Protein 4U9P (pdb70)

Sequence (684 aa):
HMILLVSPIDVEEAKEAIAGGADIIDVKNPKEGSLGANFPWMIKAIREVTPKDLLVSATVGDVPYKPGTISLAAVGAAISGADYIKVGLYGVKNYYQAVELMKNVVRAVKDIDENKIVVAAGYADAYRVGAVEPLIVPKIARDAGCDVAMLDTAIKDGKTLFDFQSKEEILAEFVDEAHSYGLKCALAGSIKKEHIPILKEIGTDIVGVRGAACGRIDRELVKELKELCHMILLVSPIDVEEAKEAIAGGADIIDVKNPKEGSLGANFPWMIKAIREVTPKDLLVSATVGDVPYKKPGTISLAAVGAAISGADYIKVGLYGVKNYYQAVELMKNVVRAVKDIDENKIVVAAGYADAYRVGAVEPLIVPKIARDAGCDVAMLDTAIKDGKTLFDFQSKEEILAEFVDEAHSYGLKCALAGSIKKEHIPILKEIGTDIVGVRGAACGRIDRELVKELKELCHMILLVSPIDVEEAKEAIAGGADIIDVKNPKEGSLGANFPWMIKAIREVTPKDLLVSATVGDVPYKKPGTISLAAVGAAISGADYIKVGLYGVKNYYQAVELMKNVVRAVKDIDENKIVVAAGYADAYRVGAVEPLIVPKIARDAGCDVAMLDTAIKDGKTLFDFQSKEILAEFVDEAHSYGLKCALAGSIKKEHIPILKEIGTDIVGVRGAACGRIDRELVKELKELC

Organism: Methanocaldococcus jannaschii (strain ATCC 43067 / DSM 2661 / JAL-1 / JCM 10045 / NBRC 100440) (NCBI:txid243232)

Radius of gyration: 28.68 Å; Cα contacts (8 Å, |Δi|>4): 1834; chains: 3; bounding box: 70×85×41 Å

InterPro domains:
  IPR007565 (5-formylfuran-3-yl)methyl phosphate synthase [PF04476] (3-230)
  IPR007565 (5-formylfuran-3-yl)methyl phosphate synthase [PIRSF015957] (1-234)
  IPR011060 Ribulose-phosphate binding barrel [SSF51366] (76-234)
  IPR035081 (5-formylfuran-3-yl)methyl phosphate synthase, archaea [MF_00681] (1-234)
  IPR035081 (5-formylfuran-3-yl)methyl phosphate synthase, archaea [NF002575] (1-233)

Nearest PDB structures (foldseek):
  4u9p-assembly1_A  TM=1.004E+00  e=1.304E-48  Methanocaldococcus jannaschii DSM 2661
  4rc1-assembly1_D  TM=9.990E-01  e=1.126E-44  Methanocaldococcus jannaschii DSM 2661
  3iwp-assembly5_D  TM=7.148E-01  e=6.890E-09  Homo sapiens
  3f4n-assembly5_B  TM=7.229E-01  e=2.778E-07  Yersinia pestis
  4xbs-assembly1_B  TM=7.303E-01  e=2.677E-06  Levilactobacillus brevis ATCC 14869 = DSM 20054

Foldseek 3Di:
DAAEEEEAPALVLLLLLQLLPHQEYEYADPVQFPRHFDALQRLLSSQVSHPPNGFYETELGLDALDLVVSLVSLLSNVVSRHLEYEYNQQNQQELVSLLSSLLSNQCSNVVVPVSRAYEYEYELVNVVRNGYDLLCQLVSCLNSVGAEREYEHGDQPQQFSCNRDPLVSVLVSQVSNVVSNHAYEYYYNDALVCLVSCVVSPHHYYYDYVNCDVGRHSNSSNVSVVSD/DAAEEEEAPALVLLLLLQLLPHQEHEYADPVQFPQHFDALQRLLSSLVSHDPNGAYETELGLDALDLVVSLVSLLSNLVSRHLEYEYNQQNQQELVSLLSSLLSNLVSNVVSPVRRAYEYEYELVNVVRNGYDLLCQLVSCLNSVGAEREYEHGDQPQQFSCNRDPLVSVLVSQVSNVVSVHAYEYYYNDALVCLVSCVVSPHHYYYDHVNCDVGGHSNSSNVSVVSD/DAAEEEEAPALVLLLLLQLLPHQEYEYADPVQFPRHFDALQRLLSSLVSHPPNGFYATELGLDALDLVVSLVSLLSNLVSRHLEYEYNQQNQQELVSLLVSLLSNQVSNCVVPVRRFYEYEYELVNVVRNGYDLLCQLVSCLNSVGAEREYEHGDQPQQFSCNRDPLVSVLVSQVSNVVSVHAYEYYYNDALVCLLSCVVSPHHYYYDFPNCDVGGHSNSSNSSVVSD

B-factor: mean 31.99, std 11.7, range [16.06, 112.02]

Secondary structure (DSSP, 8-state):
--EEEE--SSHHHHHHHHHHT-SEEEE--GGG-TT----HHHHHHHHHHS-TTSEEEEEEEEE-S-HHHHHHHHHHHHHTT-SEEEEEE-S--SHHHHHHHHHHHHHHHHHH-TTSEEEEEEETTGGGTTPPPGGGHHHHHHHHT-SEEEEE-SS-SS--HHHHS-HHHHHHHHHHHHHTT-EEEE-SS--GGGHHHHHHTT-SEEEESGGG-----HHHHHHHHHH-/--EEEE--SSHHHHHHHHHHT-SEEEE--GGG-TT----HHHHHHHHHHS-TTSEEEEEEEEE-S-HHHHHHHHHHHHHHT-SEEEEEE-S--SHHHHHHHHHHHHHHHHTT-TT-EEEEEEETTGGGTTPPPGGGHHHHHHHHT-SEEEEE-SS-SS--HHHHS-HHHHHHHHHHHHHTT-EEEE-SS--GGGHHHHHHTT-SEEEESGGG-----HHHHHHHHHH-/-PEEEE--SSHHHHHHHHHHT-SEEEE--GGG-TT----HHHHHHHHHHS-TTSEEEEEEEEE-S-HHHHHHHHHHHHHTT-SEEEEEE-S--SHHHHHHHHHHHHHHHHHH-TT-EEEEEEETTGGGTTPPPGGGHHHHHHHHT-SEEEEE-SS-SS--HHHHS-HHHHHHHHHHHHHTT-EEEE-SS--GGGHHHHHHTT-SEEEESGGG-----HHHHHHHHHH-

Structure (mmCIF, N/CA/C/O backbone):
data_4U9P
#
_entry.id   4U9P
#
_cell.length_a   64.760
_cell.length_b   152.600
_cell.length_c   153.110
_cell.angle_alpha   90.000
_cell.angle_beta   90.000
_cell.angle_gamma   90.000
#
_symmetry.space_group_name_H-M   'C 2 2 21'
#
loop_
_entity.id
_entity.type
_entity.pdbx_description
1 polymer 'UPF0264 protein MJ1099'
2 non-polymer GLYCEROL
3 water water
#
loop_
_atom_site.group_PDB
_atom_site.id
_atom_site.type_symbol
_atom_site.label_atom_id
_atom_site.label_alt_id
_atom_site.label_comp_id
_atom_site.label_asym_id
_atom_site.label_entity_id
_atom_site.label_seq_id
_atom_site.pdbx_PDB_ins_code
_atom_site.Cartn_x
_atom_site.Cartn_y
_atom_site.Cartn_z
_atom_site.occupancy
_atom_site.B_iso_or_equiv
_atom_site.auth_seq_id
_atom_site.auth_comp_id
_atom_site.auth_asym_id
_atom_site.auth_atom_id
_atom_site.pdbx_PDB_model_num
ATOM 1 N N . HIS A 1 7 ? 9.081 57.940 -17.410 1.00 54.08 0 HIS A N 1
ATOM 2 C CA . HIS A 1 7 ? 9.129 57.000 -16.295 1.00 53.56 0 HIS A CA 1
ATOM 3 C C . HIS A 1 7 ? 8.497 55.656 -16.675 1.00 51.21 0 HIS A C 1
ATOM 4 O O . HIS A 1 7 ? 7.393 55.616 -17.236 1.00 52.62 0 HIS A O 1
ATOM 11 N N . MET A 1 8 ? 9.217 54.558 -16.372 1.00 39.95 1 MET A N 1
ATOM 12 C CA . MET A 1 8 ? 8.760 53.196 -16.632 1.00 35.50 1 MET A CA 1
ATOM 13 C C . MET A 1 8 ? 8.315 52.559 -15.327 1.00 35.40 1 MET A C 1
ATOM 14 O O . MET A 1 8 ? 9.018 52.654 -14.322 1.00 36.52 1 MET A O 1
ATOM 19 N N . ILE A 1 9 ? 7.157 51.884 -15.354 1.00 29.10 2 ILE A N 1
ATOM 20 C CA . ILE A 1 9 ? 6.587 51.151 -14.223 1.00 28.95 2 ILE A CA 1
ATOM 21 C C . ILE A 1 9 ? 7.238 49.738 -14.249 1.00 28.11 2 ILE A C 1
ATOM 22 O O . ILE A 1 9 ? 7.378 49.152 -15.335 1.00 25.18 2 ILE A O 1
ATOM 27 N N . LEU A 1 10 ? 7.625 49.205 -13.075 1.00 24.31 3 LEU A N 1
ATOM 28 C CA . LEU A 1 10 ? 8.240 47.875 -12.972 1.00 24.39 3 LEU A CA 1
ATOM 29 C C . LEU A 1 10 ? 7.207 46.834 -12.529 1.00 28.40 3 LEU A C 1
ATOM 30 O O . LEU A 1 10 ? 6.660 46.929 -11.424 1.00 25.85 3 LEU A O 1
ATOM 35 N N . LEU A 1 11 ? 6.955 45.843 -13.399 1.00 25.30 4 LEU A N 1
ATOM 36 C CA . LEU A 1 11 ? 6.057 44.720 -13.146 1.00 23.71 4 LEU A CA 1
ATOM 37 C C . LEU A 1 11 ? 6.936 43.488 -12.871 1.00 26.63 4 LEU A C 1
ATOM 38 O O . LEU A 1 11 ? 7.847 43.197 -13.653 1.00 25.48 4 LEU A O 1
ATOM 43 N N . VAL A 1 12 ? 6.667 42.786 -11.752 1.00 21.77 5 VAL A N 1
ATOM 44 C CA . VAL A 1 12 ? 7.406 41.578 -11.376 1.00 20.66 5 VAL A CA 1
ATOM 45 C C . VAL A 1 12 ? 6.433 40.441 -11.209 1.00 27.37 5 VAL A C 1
ATOM 46 O O . VAL A 1 12 ? 5.381 40.634 -10.593 1.00 30.98 5 VAL A O 1
ATOM 50 N N . SER A 1 13 ? 6.796 39.240 -11.700 1.00 25.92 6 SER A N 1
ATOM 51 C CA . SER A 1 13 ? 5.899 38.074 -11.640 1.00 25.81 6 SER A CA 1
ATOM 52 C C . SER A 1 13 ? 6.410 37.029 -10.628 1.00 32.48 6 SER A C 1
ATOM 53 O O . SER A 1 13 ? 7.152 36.127 -11.007 1.00 32.34 6 SER A O 1
ATOM 56 N N . PRO A 1 14 ? 6.021 37.127 -9.337 1.00 33.09 7 PRO A N 1
ATOM 57 C CA . PRO A 1 14 ? 6.533 36.161 -8.342 1.00 34.62 7 PRO A CA 1
ATOM 58 C C . PRO A 1 14 ? 5.899 34.771 -8.459 1.00 40.99 7 PRO A C 1
ATOM 59 O O . PRO A 1 14 ? 4.734 34.670 -8.834 1.00 38.27 7 PRO A O 1
ATOM 63 N N . ILE A 1 15 ? 6.663 33.709 -8.120 1.00 40.83 8 ILE A N 1
ATOM 64 C CA . ILE A 1 15 ? 6.151 32.332 -8.195 1.00 41.25 8 ILE A CA 1
ATOM 65 C C . ILE A 1 15 ? 5.285 31.946 -6.988 1.00 47.00 8 ILE A C 1
ATOM 66 O O . ILE A 1 15 ? 4.488 31.015 -7.083 1.00 47.38 8 ILE A O 1
ATOM 71 N N . ASP A 1 16 ? 5.450 32.659 -5.858 1.00 43.28 9 ASP A N 1
ATOM 72 C CA . ASP A 1 16 ? 4.712 32.399 -4.617 1.00 43.63 9 ASP A CA 1
ATOM 73 C C . ASP A 1 16 ? 4.514 33.676 -3.778 1.00 46.49 9 ASP A C 1
ATOM 74 O O . ASP A 1 16 ? 5.017 34.737 -4.156 1.00 45.76 9 ASP A O 1
ATOM 79 N N . VAL A 1 17 ? 3.786 33.569 -2.635 1.00 43.21 10 VAL A N 1
ATOM 80 C CA . VAL A 1 17 ? 3.521 34.681 -1.709 1.00 41.68 10 VAL A CA 1
ATOM 81 C C . VAL A 1 17 ? 4.833 35.258 -1.174 1.00 44.17 10 VAL A C 1
ATOM 82 O O . VAL A 1 17 ? 4.950 36.485 -1.077 1.00 43.29 10 VAL A O 1
ATOM 86 N N . GLU A 1 18 ? 5.822 34.385 -0.876 1.00 40.55 11 GLU A N 1
ATOM 87 C CA . GLU A 1 18 ? 7.122 34.820 -0.342 1.00 41.14 11 GLU A CA 1
ATOM 88 C C . GLU A 1 18 ? 7.862 35.671 -1.362 1.00 42.13 11 GLU A C 1
ATOM 89 O O . GLU A 1 18 ? 8.374 36.728 -1.006 1.00 42.05 11 GLU A O 1
ATOM 95 N N . GLU A 1 19 ? 7.872 35.242 -2.647 1.00 37.28 12 GLU A N 1
ATOM 96 C CA . GLU A 1 19 ? 8.504 36.007 -3.714 1.00 35.27 12 GLU A CA 1
ATOM 97 C C . GLU A 1 19 ? 7.760 37.338 -3.922 1.00 35.15 12 GLU A C 1
ATOM 98 O O . GLU A 1 19 ? 8.396 38.337 -4.234 1.00 34.95 12 GLU A O 1
ATOM 104 N N . ALA A 1 20 ? 6.424 37.361 -3.727 1.00 30.92 13 ALA A N 1
ATOM 105 C CA . ALA A 1 20 ? 5.643 38.595 -3.861 1.00 31.19 13 ALA A CA 1
ATOM 106 C C . ALA A 1 20 ? 6.107 39.632 -2.845 1.00 33.30 13 ALA A C 1
ATOM 107 O O . ALA A 1 20 ? 6.331 40.788 -3.212 1.00 32.07 13 ALA A O 1
ATOM 109 N N . LYS A 1 21 ? 6.286 39.205 -1.582 1.00 32.39 14 LYS A N 1
ATOM 110 C CA . LYS A 1 21 ? 6.786 40.052 -0.496 1.00 32.23 14 LYS A CA 1
ATOM 111 C C . LYS A 1 21 ? 8.144 40.632 -0.864 1.00 37.10 14 LYS A C 1
ATOM 112 O O . LYS A 1 21 ? 8.381 41.818 -0.631 1.00 36.54 14 LYS A O 1
ATOM 118 N N . GLU A 1 22 ? 9.014 39.792 -1.479 1.00 34.88 15 GLU A N 1
ATOM 119 C CA . GLU A 1 22 ? 10.356 40.197 -1.930 1.00 35.50 15 GLU A CA 1
ATOM 120 C C . GLU A 1 22 ? 10.260 41.285 -2.998 1.00 35.90 15 GLU A C 1
ATOM 121 O O . GLU A 1 22 ? 10.950 42.288 -2.897 1.00 36.92 15 GLU A O 1
ATOM 127 N N . ALA A 1 23 ? 9.371 41.105 -3.984 1.00 30.93 16 ALA A N 1
ATOM 128 C CA . ALA A 1 23 ? 9.133 42.024 -5.095 1.00 29.98 16 ALA A CA 1
ATOM 129 C C . ALA A 1 23 ? 8.595 43.352 -4.558 1.00 34.72 16 ALA A C 1
ATOM 130 O O . ALA A 1 23 ? 9.102 44.413 -4.936 1.00 36.13 16 ALA A O 1
ATOM 132 N N . ILE A 1 24 ? 7.640 43.285 -3.604 1.00 29.70 17 ILE A N 1
ATOM 133 C CA . ILE A 1 24 ? 7.052 44.462 -2.938 1.00 29.13 17 ILE A CA 1
ATOM 134 C C . ILE A 1 24 ? 8.159 45.222 -2.209 1.00 31.47 17 ILE A C 1
ATOM 135 O O . ILE A 1 24 ? 8.323 46.414 -2.428 1.00 32.79 17 ILE A O 1
ATOM 140 N N . ALA A 1 25 ? 8.930 44.525 -1.366 1.00 30.80 18 ALA A N 1
ATOM 141 C CA . ALA A 1 25 ? 10.022 45.130 -0.577 1.00 31.17 18 ALA A CA 1
ATOM 142 C C . ALA A 1 25 ? 11.086 45.822 -1.424 1.00 34.84 18 ALA A C 1
ATOM 143 O O . ALA A 1 25 ? 11.604 46.868 -1.013 1.00 36.08 18 ALA A O 1
ATOM 145 N N . GLY A 1 26 ? 11.351 45.265 -2.611 1.00 32.06 19 GLY A N 1
ATOM 146 C CA . GLY A 1 26 ? 12.323 45.774 -3.573 1.00 32.81 19 GLY A CA 1
ATOM 147 C C . GLY A 1 26 ? 11.853 46.960 -4.395 1.00 36.01 19 GLY A C 1
ATOM 148 O O . GLY A 1 26 ? 12.655 47.585 -5.087 1.00 36.59 19 GLY A O 1
ATOM 149 N N . GLY A 1 27 ? 10.568 47.277 -4.326 1.00 31.26 20 GLY A N 1
ATOM 150 C CA . GLY A 1 27 ? 10.018 48.430 -5.029 1.00 31.12 20 GLY A CA 1
ATOM 151 C C . GLY A 1 27 ? 9.240 48.164 -6.305 1.00 33.01 20 GLY A C 1
ATOM 152 O O . GLY A 1 27 ? 8.978 49.113 -7.050 1.00 33.42 20 GLY A O 1
ATOM 153 N N . ALA A 1 28 ? 8.802 46.894 -6.556 1.00 27.99 21 ALA A N 1
ATOM 154 C CA . ALA A 1 28 ? 7.963 46.593 -7.720 1.00 25.79 21 ALA A CA 1
ATOM 155 C C . ALA A 1 28 ? 6.637 47.390 -7.626 1.00 30.60 21 ALA A C 1
ATOM 156 O O . ALA A 1 28 ? 6.092 47.562 -6.534 1.00 30.13 21 ALA A O 1
ATOM 158 N N . ASP A 1 29 ? 6.151 47.884 -8.790 1.00 27.41 22 ASP A N 1
ATOM 159 C CA . ASP A 1 29 ? 4.929 48.695 -8.889 1.00 27.72 22 ASP A CA 1
ATOM 160 C C . ASP A 1 29 ? 3.686 47.830 -9.121 1.00 30.44 22 ASP A C 1
ATOM 161 O O . ASP A 1 29 ? 2.604 48.154 -8.619 1.00 30.46 22 ASP A O 1
ATOM 166 N N . ILE A 1 30 ? 3.845 46.752 -9.931 1.00 25.24 23 ILE A N 1
ATOM 167 C CA . ILE A 1 30 ? 2.780 45.800 -10.194 1.00 21.90 23 ILE A CA 1
ATOM 168 C C . ILE A 1 30 ? 3.274 44.412 -9.819 1.00 26.27 23 ILE A C 1
ATOM 169 O O . ILE A 1 30 ? 4.358 44.022 -10.229 1.00 24.44 23 ILE A O 1
ATOM 174 N N . ILE A 1 31 ? 2.440 43.656 -9.092 1.00 24.28 24 ILE A N 1
ATOM 175 C CA . ILE A 1 31 ? 2.733 42.284 -8.681 1.00 24.30 24 ILE A CA 1
ATOM 176 C C . ILE A 1 31 ? 1.889 41.414 -9.577 1.00 27.56 24 ILE A C 1
ATOM 177 O O . ILE A 1 31 ? 0.659 41.414 -9.457 1.00 26.83 24 ILE A O 1
ATOM 182 N N . ASP A 1 32 ? 2.541 40.720 -10.517 1.00 24.34 25 ASP A N 1
ATOM 183 C CA . ASP A 1 32 ? 1.852 39.929 -11.537 1.00 22.45 25 ASP A CA 1
ATOM 184 C C . ASP A 1 32 ? 1.724 38.470 -11.161 1.00 29.01 25 ASP A C 1
ATOM 185 O O . ASP A 1 32 ? 2.709 37.829 -10.825 1.00 29.48 25 ASP A O 1
ATOM 190 N N . VAL A 1 33 ? 0.508 37.935 -11.242 1.00 26.94 26 VAL A N 1
ATOM 191 C CA . VAL A 1 33 ? 0.243 36.553 -10.853 1.00 26.59 26 VAL A CA 1
ATOM 192 C C . VAL A 1 33 ? 0.032 35.696 -12.104 1.00 28.08 26 VAL A C 1
ATOM 193 O O . VAL A 1 33 ? -1.000 35.806 -12.767 1.00 26.03 26 VAL A O 1
ATOM 197 N N . LYS A 1 34 ? 1.018 34.838 -12.416 1.00 24.12 27 LYS A N 1
ATOM 198 C CA . LYS A 1 34 ? 0.922 33.924 -13.546 1.00 24.31 27 LYS A CA 1
ATOM 199 C C . LYS A 1 34 ? 1.365 32.533 -13.113 1.00 25.03 27 LYS A C 1
ATOM 200 O O . LYS A 1 34 ? 1.811 32.349 -11.977 1.00 26.08 27 LYS A O 1
ATOM 206 N N . ASN A 1 35 ? 1.225 31.552 -14.006 1.00 23.62 28 ASN A N 1
ATOM 207 C CA . ASN A 1 35 ? 1.534 30.160 -13.721 1.00 24.03 28 ASN A CA 1
ATOM 208 C C . ASN A 1 35 ? 2.342 29.560 -14.907 1.00 25.46 28 ASN A C 1
ATOM 209 O O . ASN A 1 35 ? 1.751 29.024 -15.842 1.00 24.05 28 ASN A O 1
ATOM 214 N N . PRO A 1 36 ? 3.687 29.690 -14.880 1.00 24.11 29 PRO A N 1
ATOM 215 C CA . PRO A 1 36 ? 4.519 29.210 -16.024 1.00 25.02 29 PRO A CA 1
ATOM 216 C C . PRO A 1 36 ? 4.288 27.765 -16.467 1.00 28.20 29 PRO A C 1
ATOM 217 O O . PRO A 1 36 ? 4.500 27.456 -17.640 1.00 27.95 29 PRO A O 1
ATOM 221 N N . LYS A 1 37 ? 3.821 26.889 -15.546 1.00 26.87 30 LYS A N 1
ATOM 222 C CA . LYS A 1 37 ? 3.515 25.468 -15.834 1.00 27.86 30 LYS A CA 1
ATOM 223 C C . LYS A 1 37 ? 2.437 25.328 -16.926 1.00 30.25 30 LYS A C 1
ATOM 224 O O . LYS A 1 37 ? 2.427 24.323 -17.649 1.00 31.01 30 LYS A O 1
ATOM 230 N N . GLU A 1 38 ? 1.544 26.339 -17.053 1.00 24.22 31 GLU A N 1
ATOM 231 C CA . GLU A 1 38 ? 0.459 26.346 -18.031 1.00 22.95 31 GLU A CA 1
ATOM 232 C C . GLU A 1 38 ? 0.743 27.169 -19.280 1.00 25.60 31 GLU A C 1
ATOM 233 O O . GLU A 1 38 ? -0.130 27.297 -20.138 1.00 25.98 31 GLU A O 1
ATOM 239 N N . GLY A 1 39 ? 1.966 27.688 -19.385 1.00 23.58 32 GLY A N 1
ATOM 240 C CA . GLY A 1 39 ? 2.395 28.455 -20.558 1.00 22.61 32 GLY A CA 1
ATOM 241 C C . GLY A 1 39 ? 2.988 29.789 -20.166 1.00 26.97 32 GLY A C 1
ATOM 242 O O . GLY A 1 39 ? 3.063 30.121 -18.968 1.00 26.11 32 GLY A O 1
ATOM 243 N N . SER A 1 40 ? 3.437 30.550 -21.179 1.00 23.19 33 SER A N 1
ATOM 244 C CA . SER A 1 40 ? 4.071 31.872 -21.006 1.00 23.83 33 SER A CA 1
ATOM 245 C C . SER A 1 40 ? 3.239 32.770 -20.091 1.00 25.35 33 SER A C 1
ATOM 246 O O . SER A 1 40 ? 3.755 33.287 -19.089 1.00 25.03 33 SER A O 1
ATOM 249 N N . LEU A 1 41 ? 1.935 32.877 -20.409 1.00 22.20 34 LEU A N 1
ATOM 250 C CA . LEU A 1 41 ? 0.980 33.663 -19.626 1.00 21.93 34 LEU A CA 1
ATOM 251 C C . LEU A 1 41 ? -0.066 32.742 -19.010 1.00 23.26 34 LEU A C 1
ATOM 252 O O . LEU A 1 41 ? -1.228 33.127 -18.874 1.00 22.92 34 LEU A O 1
ATOM 257 N N . GLY A 1 42 ? 0.376 31.551 -18.595 1.00 21.99 35 GLY A N 1
ATOM 258 C CA . GLY A 1 42 ? -0.462 30.558 -17.934 1.00 23.53 35 GLY A CA 1
ATOM 259 C C . GLY A 1 42 ? -1.194 31.143 -16.740 1.00 25.20 35 GLY A C 1
ATOM 260 O O . GLY A 1 42 ? -0.642 31.990 -16.032 1.00 25.00 35 GLY A O 1
ATOM 261 N N . ALA A 1 43 ? -2.467 30.754 -16.540 1.00 19.84 36 ALA A N 1
ATOM 262 C CA . ALA A 1 43 ? -3.228 31.286 -15.410 1.00 17.83 36 ALA A CA 1
ATOM 263 C C . ALA A 1 43 ? -2.961 30.558 -14.099 1.00 24.42 36 ALA A C 1
ATOM 264 O O . ALA A 1 43 ? -2.912 29.322 -14.054 1.00 22.81 36 ALA A O 1
ATOM 266 N N . ASN A 1 44 ? -2.812 31.333 -13.023 1.00 21.80 37 ASN A N 1
ATOM 267 C CA . ASN A 1 44 ? -2.720 30.771 -11.677 1.00 21.90 37 ASN A CA 1
ATOM 268 C C . ASN A 1 44 ? -4.151 30.595 -11.180 1.00 24.32 37 ASN A C 1
ATOM 269 O O . ASN A 1 44 ? -5.106 30.831 -11.939 1.00 23.62 37 ASN A O 1
ATOM 274 N N . PHE A 1 45 ? -4.303 30.143 -9.934 1.00 22.42 38 PHE A N 1
ATOM 275 C CA . PHE A 1 45 ? -5.600 29.851 -9.348 1.00 23.31 38 PHE A CA 1
ATOM 276 C C . PHE A 1 45 ? -6.244 31.022 -8.613 1.00 25.02 38 PHE A C 1
ATOM 277 O O . PHE A 1 45 ? -5.527 31.893 -8.125 1.00 24.21 38 PHE A O 1
ATOM 285 N N . PRO A 1 46 ? -7.585 31.043 -8.484 1.00 24.15 39 PRO A N 1
ATOM 286 C CA . PRO A 1 46 ? -8.244 32.164 -7.764 1.00 23.78 39 PRO A CA 1
ATOM 287 C C . PRO A 1 46 ? -7.717 32.392 -6.355 1.00 27.46 39 PRO A C 1
ATOM 288 O O . PRO A 1 46 ? -7.551 33.543 -5.964 1.00 25.42 39 PRO A O 1
ATOM 292 N N . TRP A 1 47 ? -7.427 31.312 -5.614 1.00 25.08 40 TRP A N 1
ATOM 293 C CA . TRP A 1 47 ? -6.903 31.404 -4.248 1.00 27.14 40 TRP A CA 1
ATOM 294 C C . TRP A 1 47 ? -5.519 32.040 -4.188 1.00 30.72 40 TRP A C 1
ATOM 295 O O . TRP A 1 47 ? -5.221 32.733 -3.208 1.00 31.41 40 TRP A O 1
ATOM 306 N N . MET A 1 48 ? -4.702 31.871 -5.262 1.00 28.60 41 MET A N 1
ATOM 307 C CA . MET A 1 48 ? -3.372 32.475 -5.307 1.00 28.62 41 MET A CA 1
ATOM 308 C C . MET A 1 48 ? -3.491 33.959 -5.599 1.00 30.49 41 MET A C 1
ATOM 309 O O . MET A 1 48 ? -2.793 34.741 -4.986 1.00 28.45 41 MET A O 1
ATOM 314 N N . ILE A 1 49 ? -4.348 34.354 -6.565 1.00 25.71 42 ILE A N 1
ATOM 315 C CA . ILE A 1 49 ? -4.548 35.781 -6.856 1.00 25.32 42 ILE A CA 1
ATOM 316 C C . ILE A 1 49 ? -5.046 36.505 -5.601 1.00 30.10 42 ILE A C 1
ATOM 317 O O . ILE A 1 49 ? -4.530 37.583 -5.262 1.00 30.62 42 ILE A O 1
ATOM 322 N N . LYS A 1 50 ? -6.015 35.900 -4.884 1.00 27.86 43 LYS A N 1
ATOM 323 C CA . LYS A 1 50 ? -6.568 36.454 -3.650 1.00 27.23 43 LYS A CA 1
ATOM 324 C C . LYS A 1 50 ? -5.486 36.611 -2.571 1.00 31.48 43 LYS A C 1
ATOM 325 O O . LYS A 1 50 ? -5.406 37.668 -1.946 1.00 30.57 43 LYS A O 1
ATOM 331 N N . ALA A 1 51 ? -4.651 35.565 -2.368 1.00 28.87 44 ALA A N 1
ATOM 332 C CA . ALA A 1 51 ? -3.565 35.599 -1.369 1.00 29.24 44 ALA A CA 1
ATOM 333 C C . ALA A 1 51 ? -2.569 36.713 -1.712 1.00 31.97 44 ALA A C 1
ATOM 334 O O . ALA A 1 51 ? -2.091 37.396 -0.812 1.00 30.36 44 ALA A O 1
ATOM 336 N N . ILE A 1 52 ? -2.222 36.859 -3.017 1.00 30.24 45 ILE A N 1
ATOM 337 C CA . ILE A 1 52 ? -1.290 37.899 -3.479 1.00 30.75 45 ILE A CA 1
ATOM 338 C C . ILE A 1 52 ? -1.889 39.283 -3.290 1.00 33.37 45 ILE A C 1
ATOM 339 O O . ILE A 1 52 ? -1.179 40.188 -2.851 1.00 33.41 45 ILE A O 1
ATOM 344 N N . ARG A 1 53 ? -3.175 39.461 -3.589 1.00 27.41 46 ARG A N 1
ATOM 345 C CA . ARG A 1 53 ? -3.762 40.782 -3.365 1.00 26.77 46 ARG A CA 1
ATOM 346 C C . ARG A 1 53 ? -3.810 41.106 -1.845 1.00 29.47 46 ARG A C 1
ATOM 347 O O . ARG A 1 53 ? -3.644 42.268 -1.440 1.00 28.14 46 ARG A O 1
ATOM 355 N N . GLU A 1 54 ? -4.005 40.086 -1.010 1.00 28.37 47 GLU A N 1
ATOM 356 C CA . GLU A 1 54 ? -4.066 40.297 0.435 1.00 29.79 47 GLU A CA 1
ATOM 357 C C . GLU A 1 54 ? -2.722 40.796 0.978 1.00 37.45 47 GLU A C 1
ATOM 358 O O . GLU A 1 54 ? -2.702 41.702 1.822 1.00 39.11 47 GLU A O 1
ATOM 364 N N . VAL A 1 55 ? -1.615 40.226 0.480 1.00 34.57 48 VAL A N 1
ATOM 365 C CA . VAL A 1 55 ? -0.259 40.568 0.924 1.00 35.51 48 VAL A CA 1
ATOM 366 C C . VAL A 1 55 ? 0.262 41.878 0.277 1.00 35.74 48 VAL A C 1
ATOM 367 O O . VAL A 1 55 ? 1.122 42.544 0.835 1.00 35.57 48 VAL A O 1
ATOM 371 N N . THR A 1 56 ? -0.280 42.244 -0.893 1.00 29.97 49 THR A N 1
ATOM 372 C CA . THR A 1 56 ? 0.145 43.443 -1.603 1.00 28.34 49 THR A CA 1
ATOM 373 C C . THR A 1 56 ? -0.435 44.728 -1.019 1.00 32.24 49 THR A C 1
ATOM 374 O O . THR A 1 56 ? -1.658 44.852 -0.924 1.00 32.85 49 THR A O 1
ATOM 378 N N . PRO A 1 57 ? 0.422 45.720 -0.668 1.00 30.99 50 PRO A N 1
ATOM 379 C CA . PRO A 1 57 ? -0.098 47.001 -0.149 1.00 33.14 50 PRO A CA 1
ATOM 380 C C . PRO A 1 57 ? -1.145 47.600 -1.083 1.00 35.72 50 PRO A C 1
ATOM 381 O O . PRO A 1 57 ? -1.015 47.506 -2.300 1.00 34.27 50 PRO A O 1
ATOM 385 N N . LYS A 1 58 ? -2.183 48.212 -0.502 1.00 34.60 51 LYS A N 1
ATOM 386 C CA . LYS A 1 58 ? -3.308 48.784 -1.256 1.00 35.23 51 LYS A CA 1
ATOM 387 C C . LYS A 1 58 ? -2.921 49.800 -2.334 1.00 38.51 51 LYS A C 1
ATOM 388 O O . LYS A 1 58 ? -3.649 49.916 -3.319 1.00 38.78 51 LYS A O 1
ATOM 394 N N . ASP A 1 59 ? -1.763 50.488 -2.175 1.00 35.92 52 ASP A N 1
ATOM 395 C CA . ASP A 1 59 ? -1.265 51.489 -3.121 1.00 36.06 52 ASP A CA 1
ATOM 396 C C . ASP A 1 59 ? -0.566 50.890 -4.341 1.00 38.24 52 ASP A C 1
ATOM 397 O O . ASP A 1 59 ? -0.191 51.638 -5.244 1.00 39.73 52 ASP A O 1
ATOM 402 N N . LEU A 1 60 ? -0.417 49.543 -4.386 1.00 32.87 53 LEU A N 1
ATOM 403 C CA . LEU A 1 60 ? 0.185 48.843 -5.524 1.00 31.03 53 LEU A CA 1
ATOM 404 C C . LEU A 1 60 ? -0.872 48.042 -6.221 1.00 33.30 53 LEU A C 1
ATOM 405 O O . LEU A 1 60 ? -1.847 47.625 -5.591 1.00 32.82 53 LEU A O 1
ATOM 410 N N . LEU A 1 61 ? -0.688 47.813 -7.517 1.00 29.04 54 LEU A N 1
ATOM 411 C CA . LEU A 1 61 ? -1.663 47.063 -8.282 1.00 28.52 54 LEU A CA 1
ATOM 412 C C . LEU A 1 61 ? -1.256 45.605 -8.436 1.00 27.84 54 LEU A C 1
ATOM 413 O O . LEU A 1 61 ? -0.070 45.285 -8.445 1.00 26.79 54 LEU A O 1
ATOM 418 N N . VAL A 1 62 ? -2.267 44.724 -8.527 1.00 23.31 55 VAL A N 1
ATOM 419 C CA . VAL A 1 62 ? -2.068 43.294 -8.754 1.00 22.23 55 VAL A CA 1
ATOM 420 C C . VAL A 1 62 ? -2.527 43.007 -10.197 1.00 25.34 55 VAL A C 1
ATOM 421 O O . VAL A 1 62 ? -3.591 43.467 -10.600 1.00 24.62 55 VAL A O 1
ATOM 425 N N . SER A 1 63 ? -1.715 42.255 -10.948 1.00 23.11 56 SER A N 1
ATOM 426 C CA . SER A 1 63 ? -2.033 41.824 -12.307 1.00 24.22 56 SER A CA 1
ATOM 427 C C . SER A 1 63 ? -2.201 40.306 -12.266 1.00 26.55 56 SER A C 1
ATOM 428 O O . SER A 1 63 ? -1.546 39.642 -11.465 1.00 25.26 56 SER A O 1
ATOM 431 N N . ALA A 1 64 ? -3.080 39.748 -13.130 1.00 21.22 57 ALA A N 1
ATOM 432 C CA . ALA A 1 64 ? -3.217 38.297 -13.222 1.00 21.52 57 ALA A CA 1
ATOM 433 C C . ALA A 1 64 ? -3.494 37.932 -14.646 1.00 23.96 57 ALA A C 1
ATOM 434 O O . ALA A 1 64 ? -4.274 38.610 -15.318 1.00 25.24 57 ALA A O 1
ATOM 436 N N . THR A 1 65 ? -2.865 36.827 -15.104 1.00 19.44 58 THR A N 1
ATOM 437 C CA . THR A 1 65 ? -3.086 36.337 -16.466 1.00 19.10 58 THR A CA 1
ATOM 438 C C . THR A 1 65 ? -4.252 35.355 -16.445 1.00 23.76 58 THR A C 1
ATOM 439 O O . THR A 1 65 ? -4.475 34.664 -15.431 1.00 24.78 58 THR A O 1
ATOM 443 N N . VAL A 1 66 ? -4.941 35.249 -17.576 1.00 20.16 59 VAL A N 1
ATOM 444 C CA . VAL A 1 66 ? -6.014 34.261 -17.749 1.00 20.42 59 VAL A CA 1
ATOM 445 C C . VAL A 1 66 ? -5.586 33.079 -18.617 1.00 23.37 59 VAL A C 1
ATOM 446 O O . VAL A 1 66 ? -6.361 32.146 -18.827 1.00 21.49 59 VAL A O 1
ATOM 450 N N . GLY A 1 67 ? -4.355 33.132 -19.122 1.00 22.00 60 GLY A N 1
ATOM 451 C CA . GLY A 1 67 ? -3.764 32.050 -19.895 1.00 20.76 60 GLY A CA 1
ATOM 452 C C . GLY A 1 67 ? -3.217 32.444 -21.255 1.00 23.03 60 GLY A C 1
ATOM 453 O O . GLY A 1 67 ? -3.326 33.606 -21.671 1.00 21.69 60 GLY A O 1
ATOM 454 N N . ASP A 1 68 ? -2.562 31.465 -21.906 1.00 17.20 61 ASP A N 1
ATOM 455 C CA . ASP A 1 68 ? -2.149 31.504 -23.327 1.00 17.48 61 ASP A CA 1
ATOM 456 C C . ASP A 1 68 ? -3.439 30.945 -23.926 1.00 21.46 61 ASP A C 1
ATOM 457 O O . ASP A 1 68 ? -3.607 29.731 -24.091 1.00 20.18 61 ASP A O 1
ATOM 462 N N . VAL A 1 69 ? -4.387 31.829 -24.181 1.00 16.88 62 VAL A N 1
ATOM 463 C CA . VAL A 1 69 ? -5.739 31.440 -24.455 1.00 17.60 62 VAL A CA 1
ATOM 464 C C . VAL A 1 69 ? -6.032 30.856 -25.821 1.00 21.56 62 VAL A C 1
ATOM 465 O O . VAL A 1 69 ? -5.565 31.401 -26.821 1.00 20.14 62 VAL A O 1
ATOM 469 N N . PRO A 1 70 ? -6.936 29.832 -25.866 1.00 19.26 63 PRO A N 1
ATOM 470 C CA . PRO A 1 70 ? -7.451 29.394 -27.153 1.00 17.58 63 PRO A CA 1
ATOM 471 C C . PRO A 1 70 ? -8.547 30.405 -27.553 1.00 22.43 63 PRO A C 1
ATOM 472 O O . PRO A 1 70 ? -8.961 31.255 -26.739 1.00 21.54 63 PRO A O 1
ATOM 476 N N . TYR A 1 71 ? -9.034 30.301 -28.791 1.00 18.53 64 TYR A N 1
ATOM 477 C CA . TYR A 1 71 ? -10.090 31.179 -29.277 1.00 18.38 64 TYR A CA 1
ATOM 478 C C . TYR A 1 71 ? -11.449 30.709 -28.747 1.00 20.74 64 TYR A C 1
ATOM 479 O O . TYR A 1 71 ? -12.234 30.058 -29.456 1.00 19.38 64 TYR A O 1
ATOM 488 N N . LYS A 1 72 ? -11.695 30.991 -27.473 1.00 17.28 65 LYS A N 1
ATOM 489 C CA . LYS A 1 72 ? -12.934 30.606 -26.773 1.00 17.79 65 LYS A CA 1
ATOM 490 C C . LYS A 1 72 ? -13.435 31.834 -25.991 1.00 18.46 65 LYS A C 1
ATOM 491 O O . LYS A 1 72 ? -13.229 31.930 -24.777 1.00 18.63 65 LYS A O 1
ATOM 497 N N . PRO A 1 73 ? -14.059 32.789 -26.678 1.00 18.89 66 PRO A N 1
ATOM 498 C CA . PRO A 1 73 ? -14.488 34.018 -25.990 1.00 18.76 66 PRO A CA 1
ATOM 499 C C . PRO A 1 73 ? -15.265 33.826 -24.677 1.00 19.13 66 PRO A C 1
ATOM 500 O O . PRO A 1 73 ? -14.958 34.509 -23.726 1.00 22.58 66 PRO A O 1
ATOM 504 N N . GLY A 1 74 ? -16.264 32.926 -24.652 1.00 17.23 67 GLY A N 1
ATOM 505 C CA . GLY A 1 74 ? -17.047 32.671 -23.434 1.00 16.58 67 GLY A CA 1
ATOM 506 C C . GLY A 1 74 ? -16.181 32.177 -22.294 1.00 19.84 67 GLY A C 1
ATOM 507 O O . GLY A 1 74 ? -16.247 32.726 -21.178 1.00 19.26 67 GLY A O 1
ATOM 508 N N . THR A 1 75 ? -15.337 31.149 -22.570 1.00 18.04 68 THR A N 1
ATOM 509 C CA . THR A 1 75 ? -14.449 30.635 -21.499 1.00 16.74 68 THR A CA 1
ATOM 510 C C . THR A 1 75 ? -13.559 31.719 -20.925 1.00 20.01 68 THR A C 1
ATOM 511 O O . THR A 1 75 ? -13.428 31.838 -19.693 1.00 19.48 68 THR A O 1
ATOM 515 N N . ILE A 1 76 ? -12.930 32.486 -21.814 1.00 17.84 69 ILE A N 1
ATOM 516 C CA . ILE A 1 76 ? -11.981 33.519 -21.417 1.00 19.00 69 ILE A CA 1
ATOM 517 C C . ILE A 1 76 ? -12.653 34.702 -20.721 1.00 21.53 69 ILE A C 1
ATOM 518 O O . ILE A 1 76 ? -12.067 35.268 -19.780 1.00 19.66 69 ILE A O 1
ATOM 523 N N . SER A 1 77 ? -13.876 35.039 -21.135 1.00 19.11 70 SER A N 1
ATOM 524 C CA . SER A 1 77 ? -14.649 36.109 -20.476 1.00 19.14 70 SER A CA 1
ATOM 525 C C . SER A 1 77 ? -14.983 35.692 -19.047 1.00 22.23 70 SER A C 1
ATOM 526 O O . SER A 1 77 ? -14.794 36.483 -18.105 1.00 20.82 70 SER A O 1
ATOM 529 N N . LEU A 1 78 ? -15.353 34.397 -18.861 1.00 19.89 71 LEU A N 1
ATOM 530 C CA . LEU A 1 78 ? -15.613 33.869 -17.499 1.00 20.14 71 LEU A CA 1
ATOM 531 C C . LEU A 1 78 ? -14.334 33.856 -16.678 1.00 22.55 71 LEU A C 1
ATOM 532 O O . LEU A 1 78 ? -14.371 34.161 -15.491 1.00 21.65 71 LEU A O 1
ATOM 537 N N . ALA A 1 79 ? -13.200 33.490 -17.303 1.00 18.46 72 ALA A N 1
ATOM 538 C CA . ALA A 1 79 ? -11.900 33.453 -16.609 1.00 19.35 72 ALA A CA 1
ATOM 539 C C . ALA A 1 79 ? -11.487 34.851 -16.160 1.00 20.13 72 ALA A C 1
ATOM 540 O O . ALA A 1 79 ? -11.036 35.007 -15.013 1.00 20.23 72 ALA A O 1
ATOM 542 N N . ALA A 1 80 ? -11.716 35.864 -17.007 1.00 19.40 73 ALA A N 1
ATOM 543 C CA . ALA A 1 80 ? -11.472 37.300 -16.704 1.00 19.34 73 ALA A CA 1
ATOM 544 C C . ALA A 1 80 ? -12.301 37.743 -15.507 1.00 23.33 73 ALA A C 1
ATOM 545 O O . ALA A 1 80 ? -11.762 38.420 -14.629 1.00 21.96 73 ALA A O 1
ATOM 547 N N . VAL A 1 81 ? -13.580 37.287 -15.426 1.00 18.99 74 VAL A N 1
ATOM 548 C CA . VAL A 1 81 ? -14.438 37.509 -14.251 1.00 18.38 74 VAL A CA 1
ATOM 549 C C . VAL A 1 81 ? -13.795 36.871 -13.024 1.00 24.13 74 VAL A C 1
ATOM 550 O O . VAL A 1 81 ? -13.644 37.534 -11.998 1.00 23.23 74 VAL A O 1
ATOM 554 N N . GLY A 1 82 ? -13.383 35.603 -13.142 1.00 22.67 75 GLY A N 1
ATOM 555 C CA . GLY A 1 82 ? -12.721 34.923 -12.027 1.00 22.27 75 GLY A CA 1
ATOM 556 C C . GLY A 1 82 ? -11.499 35.654 -11.507 1.00 25.95 75 GLY A C 1
ATOM 557 O O . GLY A 1 82 ? -11.318 35.767 -10.295 1.00 25.74 75 GLY A O 1
ATOM 558 N N . ALA A 1 83 ? -10.668 36.179 -12.405 1.00 22.16 76 ALA A N 1
ATOM 559 C CA . ALA A 1 83 ? -9.439 36.894 -12.028 1.00 23.07 76 ALA A CA 1
ATOM 560 C C . ALA A 1 83 ? -9.792 38.219 -11.361 1.00 26.50 76 ALA A C 1
ATOM 561 O O . ALA A 1 83 ? -9.238 38.535 -10.324 1.00 26.72 76 ALA A O 1
ATOM 563 N N . ALA A 1 84 ? -10.736 38.970 -11.955 1.00 24.12 77 ALA A N 1
ATOM 564 C CA . ALA A 1 84 ? -11.196 40.257 -11.408 1.00 23.07 77 ALA A CA 1
ATOM 565 C C . ALA A 1 84 ? -11.796 40.111 -10.000 1.00 26.06 77 ALA A C 1
ATOM 566 O O . ALA A 1 84 ? -11.395 40.841 -9.086 1.00 26.35 77 ALA A O 1
ATOM 568 N N . ILE A 1 85 ? -12.692 39.120 -9.814 1.00 23.60 78 ILE A N 1
ATOM 569 C CA . ILE A 1 85 ? -13.369 38.822 -8.527 1.00 26.23 78 ILE A CA 1
ATOM 570 C C . ILE A 1 85 ? -12.340 38.433 -7.459 1.00 28.02 78 ILE A C 1
ATOM 571 O O . ILE A 1 85 ? -12.482 38.790 -6.277 1.00 25.17 78 ILE A O 1
ATOM 576 N N . SER A 1 86 ? -11.306 37.693 -7.890 1.00 26.46 79 SER A N 1
ATOM 577 C CA . SER A 1 86 ? -10.206 37.242 -7.015 1.00 26.87 79 SER A CA 1
ATOM 578 C C . SER A 1 86 ? -9.252 38.364 -6.522 1.00 31.93 79 SER A C 1
ATOM 579 O O . SER A 1 86 ? -8.454 38.136 -5.608 1.00 34.05 79 SER A O 1
ATOM 582 N N . GLY A 1 87 ? -9.363 39.559 -7.099 1.00 27.20 80 GLY A N 1
ATOM 583 C CA . GLY A 1 87 ? -8.561 40.700 -6.667 1.00 27.85 80 GLY A CA 1
ATOM 584 C C . GLY A 1 87 ? -7.601 41.282 -7.681 1.00 28.88 80 GLY A C 1
ATOM 585 O O . GLY A 1 87 ? -6.849 42.192 -7.335 1.00 28.85 80 GLY A O 1
ATOM 586 N N . ALA A 1 88 ? -7.623 40.791 -8.941 1.00 25.00 81 ALA A N 1
ATOM 587 C CA . ALA A 1 88 ? -6.746 41.339 -9.981 1.00 23.91 81 ALA A CA 1
ATOM 588 C C . ALA A 1 88 ? -7.239 42.719 -10.410 1.00 26.63 81 ALA A C 1
ATOM 589 O O . ALA A 1 88 ? -8.438 42.917 -10.641 1.00 25.87 81 ALA A O 1
ATOM 591 N N . ASP A 1 89 ? -6.322 43.674 -10.481 1.00 23.24 82 ASP A N 1
ATOM 592 C CA . ASP A 1 89 ? -6.592 45.032 -10.933 1.00 22.79 82 ASP A CA 1
ATOM 593 C C . ASP A 1 89 ? -6.337 45.081 -12.433 1.00 27.50 82 ASP A C 1
ATOM 594 O O . ASP A 1 89 ? -7.069 45.771 -13.135 1.00 27.81 82 ASP A O 1
ATOM 599 N N . TYR A 1 90 ? -5.302 44.363 -12.913 1.00 23.61 83 TYR A N 1
ATOM 600 C CA . TYR A 1 90 ? -4.995 44.214 -14.340 1.00 22.62 83 TYR A CA 1
ATOM 601 C C . TYR A 1 90 ? -5.362 42.770 -14.696 1.00 25.70 83 TYR A C 1
ATOM 602 O O . TYR A 1 90 ? -4.944 41.837 -13.994 1.00 24.79 83 TYR A O 1
ATOM 611 N N . ILE A 1 91 ? -6.033 42.565 -15.821 1.00 22.37 84 ILE A N 1
ATOM 612 C CA . ILE A 1 91 ? -6.370 41.207 -16.277 1.00 20.94 84 ILE A CA 1
ATOM 613 C C . ILE A 1 91 ? -5.681 41.108 -17.625 1.00 24.23 84 ILE A C 1
ATOM 614 O O . ILE A 1 91 ? -5.946 41.930 -18.493 1.00 23.92 84 ILE A O 1
ATOM 619 N N . LYS A 1 92 ? -4.782 40.131 -17.780 1.00 20.68 85 LYS A N 1
ATOM 620 C CA . LYS A 1 92 ? -3.947 39.984 -18.958 1.00 20.84 85 LYS A CA 1
ATOM 621 C C . LYS A 1 92 ? -4.353 38.756 -19.736 1.00 22.66 85 LYS A C 1
ATOM 622 O O . LYS A 1 92 ? -4.417 37.660 -19.171 1.00 21.05 85 LYS A O 1
ATOM 628 N N . VAL A 1 93 ? -4.548 38.913 -21.059 1.00 19.60 86 VAL A N 1
ATOM 629 C CA . VAL A 1 93 ? -4.934 37.802 -21.915 1.00 19.94 86 VAL A CA 1
ATOM 630 C C . VAL A 1 93 ? -3.817 37.517 -22.917 1.00 22.93 86 VAL A C 1
ATOM 631 O O . VAL A 1 93 ? -3.449 38.406 -23.681 1.00 22.49 86 VAL A O 1
ATOM 635 N N . GLY A 1 94 ? -3.332 36.280 -22.925 1.00 19.24 87 GLY A N 1
ATOM 636 C CA . GLY A 1 94 ? -2.304 35.864 -23.878 1.00 18.61 87 GLY A CA 1
ATOM 637 C C . GLY A 1 94 ? -2.971 35.445 -25.164 1.00 20.01 87 GLY A C 1
ATOM 638 O O . GLY A 1 94 ? -3.700 34.445 -25.191 1.00 19.88 87 GLY A O 1
ATOM 639 N N . LEU A 1 95 ? -2.739 36.200 -26.231 1.00 17.44 88 LEU A N 1
ATOM 640 C CA . LEU A 1 95 ? -3.402 35.974 -27.529 1.00 17.87 88 LEU A CA 1
ATOM 641 C C . LEU A 1 95 ? -2.691 34.880 -28.308 1.00 21.76 88 LEU A C 1
ATOM 642 O O . LEU A 1 95 ? -1.939 35.139 -29.244 1.00 22.12 88 LEU A O 1
ATOM 647 N N . TYR A 1 96 ? -2.922 33.638 -27.865 1.00 20.02 89 TYR A N 1
ATOM 648 C CA . TYR A 1 96 ? -2.217 32.450 -28.317 1.00 20.28 89 TYR A CA 1
ATOM 649 C C . TYR A 1 96 ? -2.936 31.690 -29.408 1.00 21.55 89 TYR A C 1
ATOM 650 O O . TYR A 1 96 ? -2.345 31.465 -30.463 1.00 22.03 89 TYR A O 1
ATOM 659 N N . GLY A 1 97 ? -4.171 31.265 -29.121 1.00 20.29 90 GLY A N 1
ATOM 660 C CA . GLY A 1 97 ? -4.974 30.451 -30.039 1.00 20.77 90 GLY A CA 1
ATOM 661 C C . GLY A 1 97 ? -5.714 31.245 -31.081 1.00 21.94 90 GLY A C 1
ATOM 662 O O . GLY A 1 97 ? -6.239 30.657 -32.024 1.00 22.51 90 GLY A O 1
ATOM 663 N N . VAL A 1 98 ? -5.791 32.591 -30.907 1.00 18.47 91 VAL A N 1
ATOM 664 C CA . VAL A 1 98 ? -6.403 33.513 -31.869 1.00 18.70 91 VAL A CA 1
ATOM 665 C C . VAL A 1 98 ? -5.409 33.674 -33.012 1.00 22.28 91 VAL A C 1
ATOM 666 O O . VAL A 1 98 ? -4.214 33.880 -32.790 1.00 22.30 91 VAL A O 1
ATOM 670 N N . LYS A 1 99 ? -5.896 33.566 -34.222 1.00 21.51 92 LYS A N 1
ATOM 671 C CA . LYS A 1 99 ? -5.034 33.535 -35.405 1.00 22.89 92 LYS A CA 1
ATOM 672 C C . LYS A 1 99 ? -4.905 34.815 -36.191 1.00 31.13 92 LYS A C 1
ATOM 673 O O . LYS A 1 99 ? -3.942 34.964 -36.957 1.00 31.79 92 LYS A O 1
ATOM 679 N N . ASN A 1 100 ? -5.886 35.715 -36.049 1.00 24.50 93 ASN A N 1
ATOM 680 C CA . ASN A 1 100 ? -5.913 36.944 -36.827 1.00 23.23 93 ASN A CA 1
ATOM 681 C C . ASN A 1 100 ? -6.526 38.094 -36.031 1.00 25.66 93 ASN A C 1
ATOM 682 O O . ASN A 1 100 ? -6.921 37.914 -34.868 1.00 23.53 93 ASN A O 1
ATOM 687 N N . TYR A 1 101 ? -6.546 39.267 -36.643 1.00 22.02 94 TYR A N 1
ATOM 688 C CA . TYR A 1 101 ? -7.103 40.495 -36.070 1.00 20.36 94 TYR A CA 1
ATOM 689 C C . TYR A 1 101 ? -8.567 40.301 -35.563 1.00 22.13 94 TYR A C 1
ATOM 690 O O . TYR A 1 101 ? -8.870 40.629 -34.409 1.00 19.04 94 TYR A O 1
ATOM 699 N N . TYR A 1 102 ? -9.448 39.768 -36.415 1.00 21.05 95 TYR A N 1
ATOM 700 C CA . TYR A 1 102 ? -10.883 39.615 -36.109 1.00 21.56 95 TYR A CA 1
ATOM 701 C C . TYR A 1 102 ? -11.172 38.701 -34.939 1.00 22.42 95 TYR A C 1
ATOM 702 O O . TYR A 1 102 ? -11.918 39.088 -34.034 1.00 21.82 95 TYR A O 1
ATOM 711 N N . GLN A 1 103 ? -10.522 37.533 -34.913 1.00 20.27 96 GLN A N 1
ATOM 712 C CA . GLN A 1 103 ? -10.671 36.602 -33.792 1.00 18.24 96 GLN A CA 1
ATOM 713 C C . GLN A 1 103 ? -10.192 37.250 -32.518 1.00 22.84 96 GLN A C 1
ATOM 714 O O . GLN A 1 103 ? -10.838 37.121 -31.472 1.00 20.39 96 GLN A O 1
ATOM 720 N N . ALA A 1 104 ? -9.035 37.950 -32.584 1.00 19.37 97 ALA A N 1
ATOM 721 C CA . ALA A 1 104 ? -8.459 38.579 -31.392 1.00 19.94 97 ALA A CA 1
ATOM 722 C C . ALA A 1 104 ? -9.348 39.714 -30.866 1.00 21.00 97 ALA A C 1
ATOM 723 O O . ALA A 1 104 ? -9.52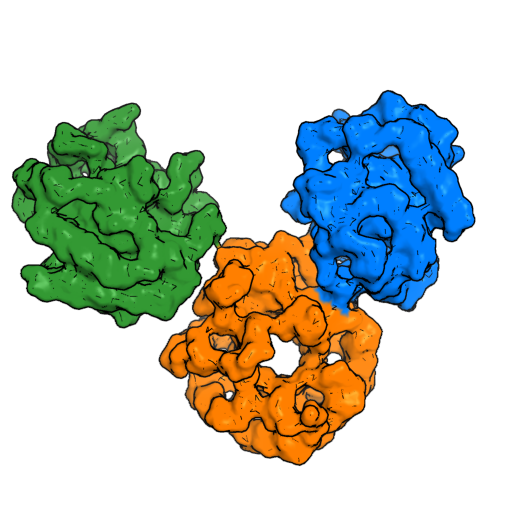7 39.835 -29.659 1.00 20.78 97 ALA A O 1
ATOM 725 N N . VAL A 1 105 ? -9.945 40.496 -31.764 1.00 19.70 98 VAL A N 1
ATOM 726 C CA . VAL A 1 105 ? -10.832 41.601 -31.383 1.00 19.25 98 VAL A CA 1
ATOM 727 C C . VAL A 1 105 ? -12.104 41.041 -30.732 1.00 22.22 98 VAL A C 1
ATOM 728 O O . VAL A 1 105 ? -12.509 41.555 -29.694 1.00 22.44 98 VAL A O 1
ATOM 732 N N . GLU A 1 106 ? -12.681 39.974 -31.302 1.00 19.93 99 GLU A N 1
ATOM 733 C CA . GLU A 1 106 ? -13.909 39.347 -30.795 1.00 20.35 99 GLU A CA 1
ATOM 734 C C . GLU A 1 106 ? -13.676 38.830 -29.374 1.00 23.43 99 GLU A C 1
ATOM 735 O O . GLU A 1 106 ? -14.438 39.187 -28.467 1.00 24.10 99 GLU A O 1
ATOM 741 N N . LEU A 1 107 ? -12.604 38.057 -29.178 1.00 19.40 100 LEU A N 1
ATOM 742 C CA . LEU A 1 107 ? -12.287 37.559 -27.833 1.00 18.67 100 LEU A CA 1
ATOM 743 C C . LEU A 1 107 ? -12.064 38.729 -26.856 1.00 23.15 100 LEU A C 1
ATOM 744 O O . LEU A 1 107 ? -12.674 38.748 -25.776 1.00 20.32 100 LEU A O 1
ATOM 749 N N . MET A 1 108 ? -11.206 39.707 -27.241 1.00 20.05 101 MET A N 1
ATOM 750 C CA . MET A 1 108 ? -10.869 40.814 -26.327 1.00 18.35 101 MET A CA 1
ATOM 751 C C . MET A 1 108 ? -12.053 41.720 -26.010 1.00 23.29 101 MET A C 1
ATOM 752 O O . MET A 1 108 ? -12.151 42.153 -24.873 1.00 22.96 101 MET A O 1
ATOM 757 N N . LYS A 1 109 ? -12.986 41.927 -26.969 1.00 20.05 102 LYS A N 1
ATOM 758 C CA . LYS A 1 109 ? -14.176 42.759 -26.719 1.00 20.68 102 LYS A CA 1
ATOM 759 C C . LYS A 1 109 ? -15.014 42.150 -25.599 1.00 23.02 102 LYS A C 1
ATOM 760 O O . LYS A 1 109 ? -15.494 42.868 -24.720 1.00 22.15 102 LYS A O 1
ATOM 766 N N . ASN A 1 110 ? -15.164 40.815 -25.618 1.00 19.34 103 ASN A N 1
ATOM 767 C CA . ASN A 1 110 ? -15.909 40.073 -24.605 1.00 19.15 103 ASN A CA 1
ATOM 768 C C . ASN A 1 110 ? -15.225 40.098 -23.248 1.00 20.80 103 ASN A C 1
ATOM 769 O O . ASN A 1 110 ? -15.903 40.253 -22.228 1.00 21.99 103 ASN A O 1
ATOM 774 N N . VAL A 1 111 ? -13.895 39.989 -23.226 1.00 18.63 104 VAL A N 1
ATOM 775 C CA . VAL A 1 111 ? -13.135 40.087 -21.980 1.00 18.18 104 VAL A CA 1
ATOM 776 C C . VAL A 1 111 ? -13.290 41.490 -21.373 1.00 23.00 104 VAL A C 1
ATOM 777 O O . VAL A 1 111 ? -13.506 41.633 -20.159 1.00 22.71 104 VAL A O 1
ATOM 781 N N . VAL A 1 112 ? -13.164 42.528 -22.218 1.00 22.86 105 VAL A N 1
ATOM 782 C CA . VAL A 1 112 ? -13.320 43.953 -21.836 1.00 23.18 105 VAL A CA 1
ATOM 783 C C . VAL A 1 112 ? -14.696 44.156 -21.212 1.00 24.10 105 VAL A C 1
ATOM 784 O O . VAL A 1 112 ? -14.781 44.704 -20.129 1.00 23.73 105 VAL A O 1
ATOM 788 N N . ARG A 1 113 ? -15.774 43.643 -21.852 1.00 20.41 106 ARG A N 1
ATOM 789 C CA . ARG A 1 113 ? -17.109 43.746 -21.258 1.00 18.98 106 ARG A CA 1
ATOM 790 C C . ARG A 1 113 ? -17.158 43.077 -19.879 1.00 22.54 106 ARG A C 1
ATOM 791 O O . ARG A 1 113 ? -17.610 43.697 -18.929 1.00 23.79 106 ARG A O 1
ATOM 799 N N . ALA A 1 114 ? -16.699 41.815 -19.783 1.00 21.78 107 ALA A N 1
ATOM 800 C CA . ALA A 1 114 ? -16.694 41.062 -18.519 1.00 21.98 107 ALA A CA 1
ATOM 801 C C . ALA A 1 114 ? -15.984 41.815 -17.415 1.00 25.42 107 ALA A C 1
ATOM 802 O O . ALA A 1 114 ? -16.494 41.856 -16.311 1.00 27.54 107 ALA A O 1
ATOM 804 N N . VAL A 1 115 ? -14.828 42.435 -17.722 1.00 23.02 108 VAL A N 1
ATOM 805 C CA . VAL A 1 115 ? -14.035 43.153 -16.717 1.00 22.77 108 VAL A CA 1
ATOM 806 C C . VAL A 1 115 ? -14.651 44.546 -16.409 1.00 26.97 108 VAL A C 1
ATOM 807 O O . VAL A 1 115 ? -14.793 44.897 -15.237 1.00 28.38 108 VAL A O 1
ATOM 811 N N . LYS A 1 116 ? -14.944 45.347 -17.451 1.00 26.69 109 LYS A N 1
ATOM 812 C CA . LYS A 1 116 ? -15.513 46.706 -17.269 1.00 26.43 109 LYS A CA 1
ATOM 813 C C . LYS A 1 116 ? -16.862 46.699 -16.613 1.00 31.94 109 LYS A C 1
ATOM 814 O O . LYS A 1 116 ? -17.173 47.638 -15.868 1.00 34.53 109 LYS A O 1
ATOM 820 N N . ASP A 1 117 ? -17.651 45.612 -16.819 1.00 28.85 110 ASP A N 1
ATOM 821 C CA . ASP A 1 117 ? -18.944 45.448 -16.143 1.00 29.91 110 ASP A CA 1
ATOM 822 C C . ASP A 1 117 ? -18.753 45.380 -14.622 1.00 36.52 110 ASP A C 1
ATOM 823 O O . ASP A 1 117 ? -19.520 45.997 -13.882 1.00 37.50 110 ASP A O 1
ATOM 828 N N . ILE A 1 118 ? -17.697 44.687 -14.157 1.00 33.97 111 ILE A N 1
ATOM 829 C CA . ILE A 1 118 ? -17.378 44.588 -12.736 1.00 33.89 111 ILE A CA 1
ATOM 830 C C . ILE A 1 118 ? -16.875 45.950 -12.223 1.00 39.00 111 ILE A C 1
ATOM 831 O O . ILE A 1 118 ? -17.425 46.481 -11.261 1.00 40.03 111 ILE A O 1
ATOM 836 N N . ASP A 1 119 ? -15.876 46.532 -12.905 1.00 33.40 112 ASP A N 1
ATOM 837 C CA . ASP A 1 119 ? -15.328 47.818 -12.505 1.00 32.85 112 ASP A CA 1
ATOM 838 C C . ASP A 1 119 ? -14.627 48.416 -13.701 1.00 33.63 112 ASP A C 1
ATOM 839 O O . ASP A 1 119 ? -13.673 47.847 -14.212 1.00 31.20 112 ASP A O 1
ATOM 844 N N . GLU A 1 120 ? -15.053 49.615 -14.086 1.00 30.97 113 GLU A N 1
ATOM 845 C CA . GLU A 1 120 ? -14.505 50.376 -15.208 1.00 31.50 113 GLU A CA 1
ATOM 846 C C . GLU A 1 120 ? -13.035 50.778 -14.981 1.00 32.68 113 GLU A C 1
ATOM 847 O O . GLU A 1 120 ? -12.297 51.006 -15.951 1.00 32.21 113 GLU A O 1
ATOM 853 N N . ASN A 1 121 ? -12.610 50.807 -13.709 1.00 28.21 114 ASN A N 1
ATOM 854 C CA . ASN A 1 121 ? -11.240 51.102 -13.304 1.00 28.64 114 ASN A CA 1
ATOM 855 C C . ASN A 1 121 ? -10.300 49.900 -13.446 1.00 31.95 114 ASN A C 1
ATOM 856 O O . ASN A 1 121 ? -9.079 50.109 -13.409 1.00 29.41 114 ASN A O 1
ATOM 861 N N . LYS A 1 122 ? -10.846 48.651 -13.553 1.00 29.61 115 LYS A N 1
ATOM 862 C CA . LYS A 1 122 ? -9.958 47.497 -13.749 1.00 28.24 115 LYS A CA 1
ATOM 863 C C . LYS A 1 122 ? -9.354 47.588 -15.165 1.00 29.13 115 LYS A C 1
ATOM 864 O O . LYS A 1 122 ? -10.012 48.062 -16.073 1.00 29.71 115 LYS A O 1
ATOM 870 N N . ILE A 1 123 ? -8.102 47.159 -15.345 1.00 24.96 116 ILE A N 1
ATOM 871 C CA . ILE A 1 123 ? -7.394 47.345 -16.615 1.00 23.09 116 ILE A CA 1
ATOM 872 C C . ILE A 1 123 ? -7.257 46.072 -17.381 1.00 26.39 116 ILE A C 1
ATOM 873 O O . ILE A 1 123 ? -6.823 45.069 -16.818 1.00 23.86 116 ILE A O 1
ATOM 878 N N . VAL A 1 124 ? -7.583 46.131 -18.702 1.00 22.56 117 VAL A N 1
ATOM 879 C CA . VAL A 1 124 ? -7.502 44.989 -19.587 1.00 21.90 117 VAL A CA 1
ATOM 880 C C . VAL A 1 124 ? -6.274 45.130 -20.501 1.00 23.71 117 VAL A C 1
ATOM 881 O O . VAL A 1 124 ? -6.091 46.133 -21.201 1.00 22.45 117 VAL A O 1
ATOM 885 N N . VAL A 1 125 ? -5.449 44.113 -20.462 1.00 21.42 118 VAL A N 1
ATOM 886 C CA . VAL A 1 125 ? -4.206 44.019 -21.218 1.00 19.43 118 VAL A CA 1
ATOM 887 C C . VAL A 1 125 ? -4.345 42.971 -22.319 1.00 20.25 118 VAL A C 1
ATOM 888 O O . VAL A 1 125 ? -4.689 41.819 -22.042 1.00 19.13 118 VAL A O 1
ATOM 892 N N . ALA A 1 126 ? -4.110 43.389 -23.579 1.00 17.89 119 ALA A N 1
ATOM 893 C CA . ALA A 1 126 ? -4.098 42.456 -24.672 1.00 17.49 119 ALA A CA 1
ATOM 894 C C . ALA A 1 126 ? -2.628 42.142 -24.915 1.00 22.08 119 ALA A C 1
ATOM 895 O O . ALA A 1 126 ? -1.845 43.051 -25.231 1.00 21.34 119 ALA A O 1
ATOM 897 N N . ALA A 1 127 ? -2.230 40.875 -24.695 1.00 19.58 120 ALA A N 1
ATOM 898 C CA . ALA A 1 127 ? -0.826 40.508 -24.844 1.00 18.78 120 ALA A CA 1
ATOM 899 C C . ALA A 1 127 ? -0.590 39.586 -26.030 1.00 24.05 120 ALA A C 1
ATOM 900 O O . ALA A 1 127 ? -1.197 38.516 -26.135 1.00 24.40 120 ALA A O 1
ATOM 902 N N . GLY A 1 128 ? 0.310 40.006 -26.899 1.00 19.27 121 GLY A N 1
ATOM 903 C CA . GLY A 1 128 ? 0.724 39.192 -28.043 1.00 19.27 121 GLY A CA 1
ATOM 904 C C . GLY A 1 128 ? 2.106 38.629 -27.755 1.00 19.30 121 GLY A C 1
ATOM 905 O O . GLY A 1 128 ? 2.754 39.032 -26.775 1.00 18.82 121 GLY A O 1
ATOM 906 N N . TYR A 1 129 ? 2.569 37.695 -28.586 1.00 16.51 122 TYR A N 1
ATOM 907 C CA . TYR A 1 129 ? 3.875 37.092 -28.378 1.00 16.73 122 TYR A CA 1
ATOM 908 C C . TYR A 1 129 ? 4.848 37.610 -29.430 1.00 21.56 122 TYR A C 1
ATOM 909 O O . TYR A 1 129 ? 4.566 37.513 -30.631 1.00 19.12 122 TYR A O 1
ATOM 918 N N . ALA A 1 130 ? 6.023 38.110 -28.980 1.00 21.73 123 ALA A N 1
ATOM 919 C CA . ALA A 1 130 ? 7.085 38.629 -29.875 1.00 21.13 123 ALA A CA 1
ATOM 920 C C . ALA A 1 130 ? 7.579 37.573 -30.855 1.00 21.87 123 ALA A C 1
ATOM 921 O O . ALA A 1 130 ? 7.971 37.889 -31.997 1.00 19.74 123 ALA A O 1
ATOM 923 N N . ASP A 1 131 ? 7.493 36.307 -30.414 1.00 18.17 124 ASP A N 1
ATOM 924 C CA . ASP A 1 131 ? 7.876 35.104 -31.131 1.00 16.91 124 ASP A CA 1
ATOM 925 C C . ASP A 1 131 ? 6.614 34.300 -31.503 1.00 18.22 124 ASP A C 1
ATOM 926 O O . ASP A 1 131 ? 6.681 33.088 -31.559 1.00 17.61 124 ASP A O 1
ATOM 931 N N . ALA A 1 132 ? 5.480 34.970 -31.786 1.00 18.77 125 ALA A N 1
ATOM 932 C CA . ALA A 1 132 ? 4.228 34.298 -32.143 1.00 18.35 125 ALA A CA 1
ATOM 933 C C . ALA A 1 132 ? 4.399 33.217 -33.204 1.00 20.86 125 ALA A C 1
ATOM 934 O O . ALA A 1 132 ? 3.734 32.188 -33.120 1.00 23.15 125 ALA A O 1
ATOM 936 N N . TYR A 1 133 ? 5.279 33.442 -34.204 1.00 19.11 126 TYR A N 1
ATOM 937 C CA . TYR A 1 133 ? 5.466 32.516 -35.306 1.00 19.06 126 TYR A CA 1
ATOM 938 C C . TYR A 1 133 ? 5.884 31.095 -34.805 1.00 21.60 126 TYR A C 1
ATOM 939 O O . TYR A 1 133 ? 5.521 30.121 -35.439 1.00 24.21 126 TYR A O 1
ATOM 948 N N . ARG A 1 134 ? 6.545 30.994 -33.640 1.00 19.21 127 ARG A N 1
ATOM 949 C CA . ARG A 1 134 ? 7.025 29.707 -33.085 1.00 20.59 127 ARG A CA 1
ATOM 950 C C . ARG A 1 134 ? 5.875 28.856 -32.535 1.00 24.35 127 ARG A C 1
ATOM 951 O O . ARG A 1 134 ? 6.054 27.645 -32.338 1.00 22.65 127 ARG A O 1
ATOM 959 N N . VAL A 1 135 ? 4.709 29.505 -32.252 1.00 19.35 128 VAL A N 1
ATOM 960 C CA . VAL A 1 135 ? 3.533 28.874 -31.680 1.00 18.35 128 VAL A CA 1
ATOM 961 C C . VAL A 1 135 ? 2.237 29.012 -32.503 1.00 21.97 128 VAL A C 1
ATOM 962 O O . VAL A 1 135 ? 1.198 28.496 -32.083 1.00 23.20 128 VAL A O 1
ATOM 966 N N . GLY A 1 136 ? 2.303 29.714 -33.626 1.00 19.97 129 GLY A N 1
ATOM 967 C CA . GLY A 1 136 ? 1.152 29.915 -34.510 1.00 20.07 129 GLY A CA 1
ATOM 968 C C . GLY A 1 136 ? 0.197 30.990 -34.013 1.00 22.28 129 GLY A C 1
ATOM 969 O O . GLY A 1 136 ? -0.950 31.057 -34.471 1.00 19.81 129 GLY A O 1
ATOM 970 N N . ALA A 1 137 ? 0.654 31.854 -33.078 1.00 19.39 130 ALA A N 1
ATOM 971 C CA . ALA A 1 137 ? -0.209 32.903 -32.492 1.00 17.68 130 ALA A CA 1
ATOM 972 C C . ALA A 1 137 ? -0.360 34.120 -33.385 1.00 20.39 130 ALA A C 1
ATOM 973 O O . ALA A 1 137 ? 0.355 34.258 -34.380 1.00 18.90 130 ALA A O 1
ATOM 975 N N . VAL A 1 138 ? -1.319 34.999 -33.055 1.00 20.12 131 VAL A N 1
ATOM 976 C CA . VAL A 1 138 ? -1.600 36.197 -33.835 1.00 21.47 131 VAL A CA 1
ATOM 977 C C . VAL A 1 138 ? -0.349 37.069 -33.947 1.00 21.35 131 VAL A C 1
ATOM 978 O O . VAL A 1 138 ? 0.447 37.133 -33.011 1.00 20.52 131 VAL A O 1
ATOM 982 N N . GLU A 1 139 ? -0.151 37.660 -35.142 1.00 19.62 132 GLU A N 1
ATOM 983 C CA . GLU A 1 139 ? 0.971 38.554 -35.424 1.00 19.39 132 GLU A CA 1
ATOM 984 C C . GLU A 1 139 ? 1.130 39.628 -34.328 1.00 20.74 132 GLU A C 1
ATOM 985 O O . GLU A 1 139 ? 0.204 40.427 -34.083 1.00 19.60 132 GLU A O 1
ATOM 991 N N . PRO A 1 140 ? 2.304 39.698 -33.669 1.00 18.42 133 PRO A N 1
ATOM 992 C CA . PRO A 1 140 ? 2.447 40.673 -32.560 1.00 17.19 133 PRO A CA 1
ATOM 993 C C . PRO A 1 140 ? 2.318 42.136 -32.989 1.00 21.41 133 PRO A C 1
ATOM 994 O O . PRO A 1 140 ? 1.832 42.962 -32.235 1.00 21.61 133 PRO A O 1
ATOM 998 N N . LEU A 1 141 ? 2.741 42.465 -34.221 1.00 19.75 134 LEU A N 1
ATOM 999 C CA . LEU A 1 141 ? 2.715 43.847 -34.680 1.00 20.66 134 LEU A CA 1
ATOM 1000 C C . LEU A 1 141 ? 1.301 44.444 -34.852 1.00 21.30 134 LEU A C 1
ATOM 1001 O O . LEU A 1 141 ? 1.175 45.670 -34.896 1.00 21.66 134 LEU A O 1
ATOM 1006 N N . ILE A 1 142 ? 0.253 43.607 -34.875 1.00 18.16 135 ILE A N 1
ATOM 1007 C CA . ILE A 1 142 ? -1.137 44.112 -34.934 1.00 18.52 135 ILE A CA 1
ATOM 1008 C C . ILE A 1 142 ? -1.784 44.211 -33.525 1.00 22.68 135 ILE A C 1
ATOM 1009 O O . ILE A 1 142 ? -2.945 44.625 -33.395 1.00 23.54 135 ILE A O 1
ATOM 1014 N N . VAL A 1 143 ? -1.028 43.831 -32.489 1.00 16.36 136 VAL A N 1
ATOM 1015 C CA . VAL A 1 143 ? -1.544 43.933 -31.119 1.00 16.73 136 VAL A CA 1
ATOM 1016 C C . VAL A 1 143 ? -2.094 45.363 -30.768 1.00 21.22 136 VAL A C 1
ATOM 1017 O O . VAL A 1 143 ? -3.206 45.455 -30.239 1.00 20.49 136 VAL A O 1
ATOM 1021 N N . PRO A 1 144 ? -1.386 46.470 -31.095 1.00 19.45 137 PRO A N 1
ATOM 1022 C CA . PRO A 1 144 ? -1.941 47.808 -30.802 1.00 20.79 137 PRO A CA 1
ATOM 1023 C C . PRO A 1 144 ? -3.312 48.056 -31.442 1.00 24.38 137 PRO A C 1
ATOM 1024 O O . PRO A 1 144 ? -4.187 48.603 -30.769 1.00 25.77 137 PRO A O 1
ATOM 1028 N N . LYS A 1 145 ? -3.538 47.601 -32.701 1.00 19.51 138 LYS A N 1
ATOM 1029 C CA . LYS A 1 145 ? -4.870 47.769 -33.331 1.00 18.43 138 LYS A CA 1
ATOM 1030 C C . LYS A 1 145 ? -5.939 46.885 -32.675 1.00 21.60 138 LYS A C 1
ATOM 1031 O O . LYS A 1 145 ? -7.077 47.326 -32.508 1.00 21.53 138 LYS A O 1
ATOM 1037 N N . ILE A 1 146 ? -5.568 45.658 -32.270 1.00 18.80 139 ILE A N 1
ATOM 1038 C CA . ILE A 1 146 ? -6.490 44.730 -31.595 1.00 19.57 139 ILE A CA 1
ATOM 1039 C C . ILE A 1 146 ? -6.934 45.393 -30.282 1.00 23.99 139 ILE A C 1
ATOM 1040 O O . ILE A 1 146 ? -8.124 45.425 -29.992 1.00 23.19 139 ILE A O 1
ATOM 1045 N N . ALA A 1 147 ? -5.976 45.936 -29.525 1.00 21.45 140 ALA A N 1
ATOM 1046 C CA . ALA A 1 147 ? -6.240 46.576 -28.236 1.00 20.76 140 ALA A CA 1
ATOM 1047 C C . ALA A 1 147 ? -7.097 47.825 -28.430 1.00 24.37 140 ALA A C 1
ATOM 1048 O O . ALA A 1 147 ? -8.055 48.012 -27.683 1.00 23.95 140 ALA A O 1
ATOM 1050 N N . ARG A 1 148 ? -6.816 48.625 -29.480 1.00 21.21 141 ARG A N 1
ATOM 1051 C CA . ARG A 1 148 ? -7.581 49.816 -29.793 1.00 22.44 141 ARG A CA 1
ATOM 1052 C C . ARG A 1 148 ? -9.036 49.441 -30.094 1.00 26.86 141 ARG A C 1
ATOM 1053 O O . ARG A 1 148 ? -9.963 50.014 -29.521 1.00 28.67 141 ARG A O 1
ATOM 1061 N N . ASP A 1 149 ? -9.227 48.478 -31.006 1.00 24.22 142 ASP A N 1
ATOM 1062 C CA . ASP A 1 149 ? -10.542 48.104 -31.490 1.00 21.89 142 ASP A CA 1
ATOM 1063 C C . ASP A 1 149 ? -11.410 47.283 -30.564 1.00 26.22 142 ASP A C 1
ATOM 1064 O O . ASP A 1 149 ? -12.638 47.360 -30.669 1.00 26.05 142 ASP A O 1
ATOM 1069 N N . ALA A 1 150 ? -10.792 46.613 -29.591 1.00 24.05 143 ALA A N 1
ATOM 1070 C CA . ALA A 1 150 ? -11.469 45.844 -28.557 1.00 25.23 143 ALA A CA 1
ATOM 1071 C C . ALA A 1 150 ? -11.759 46.696 -27.307 1.00 29.66 143 ALA A C 1
ATOM 1072 O O . ALA A 1 150 ? -12.547 46.279 -26.462 1.00 29.00 143 ALA A O 1
ATOM 1074 N N . GLY A 1 151 ? -11.171 47.892 -27.237 1.00 27.28 144 GLY A N 1
ATOM 1075 C CA . GLY A 1 151 ? -11.351 48.799 -26.105 1.00 26.84 144 GLY A CA 1
ATOM 1076 C C . GLY A 1 151 ? -10.511 48.397 -24.909 1.00 29.24 144 GLY A C 1
ATOM 1077 O O . GLY A 1 151 ? -10.893 48.639 -23.760 1.00 27.22 144 GLY A O 1
ATOM 1078 N N . CYS A 1 152 ? -9.338 47.776 -25.175 1.00 25.14 145 CYS A N 1
ATOM 1079 C CA . CYS A 1 152 ? -8.381 47.392 -24.138 1.00 24.31 145 CYS A CA 1
ATOM 1080 C C . CYS A 1 152 ? -7.653 48.624 -23.665 1.00 27.26 145 CYS A C 1
ATOM 1081 O O . CYS A 1 152 ? -7.779 49.679 -24.281 1.00 27.65 145 CYS A O 1
ATOM 1084 N N . ASP A 1 153 ? -6.917 48.501 -22.552 1.00 22.78 146 ASP A N 1
ATOM 1085 C CA . ASP A 1 153 ? -6.217 49.640 -21.991 1.00 23.04 146 ASP A CA 1
ATOM 1086 C C . ASP A 1 153 ? -4.736 49.602 -22.259 1.00 24.80 146 ASP A C 1
ATOM 1087 O O . ASP A 1 153 ? -4.075 50.642 -22.216 1.00 25.16 146 ASP A O 1
ATOM 1092 N N . VAL A 1 154 ? -4.198 48.402 -22.414 1.00 20.62 147 VAL A N 1
ATOM 1093 C CA . VAL A 1 154 ? -2.764 48.155 -22.582 1.00 20.42 147 VAL A CA 1
ATOM 1094 C C . VAL A 1 154 ? -2.509 47.152 -23.719 1.00 24.12 147 VAL A C 1
ATOM 1095 O O . VAL A 1 154 ? -3.161 46.099 -23.807 1.00 23.81 147 VAL A O 1
ATOM 1099 N N . ALA A 1 155 ? -1.516 47.469 -24.539 1.00 22.11 148 ALA A N 1
ATOM 1100 C CA . ALA A 1 155 ? -1.019 46.586 -25.581 1.00 22.44 148 ALA A CA 1
ATOM 1101 C C . ALA A 1 155 ? 0.303 46.033 -25.034 1.00 23.07 148 ALA A C 1
ATOM 1102 O O . ALA A 1 155 ? 1.172 46.808 -24.649 1.00 22.56 148 ALA A O 1
ATOM 1104 N N . MET A 1 156 ? 0.457 44.704 -25.014 1.00 19.56 149 MET A N 1
ATOM 1105 C CA . MET A 1 156 ? 1.671 44.096 -24.468 1.00 19.17 149 MET A CA 1
ATOM 1106 C C . MET A 1 156 ? 2.284 43.063 -25.394 1.00 22.25 149 MET A C 1
ATOM 1107 O O . MET A 1 156 ? 1.584 42.474 -26.190 1.00 21.28 149 MET A O 1
ATOM 1112 N N . LEU A 1 157 ? 3.609 42.856 -25.276 1.00 20.97 150 LEU A N 1
ATOM 1113 C CA . LEU A 1 157 ? 4.331 41.765 -25.894 1.00 20.05 150 LEU A CA 1
ATOM 1114 C C . LEU A 1 157 ? 5.092 41.038 -24.833 1.00 23.05 150 LEU A C 1
ATOM 1115 O O . LEU A 1 157 ? 5.663 41.672 -23.933 1.00 21.92 150 LEU A O 1
ATOM 1120 N N . ASP A 1 158 ? 5.135 39.709 -24.955 1.00 20.21 151 ASP A N 1
ATOM 1121 C CA . ASP A 1 158 ? 5.949 38.799 -24.143 1.00 19.89 151 ASP A CA 1
ATOM 1122 C C . ASP A 1 158 ? 6.456 37.694 -25.066 1.00 22.96 151 ASP A C 1
ATOM 1123 O O . ASP A 1 158 ? 6.098 37.677 -26.242 1.00 23.61 151 ASP A O 1
ATOM 1128 N N . THR A 1 159 ? 7.308 36.788 -24.566 1.00 20.39 152 THR A N 1
ATOM 1129 C CA . THR A 1 159 ? 7.767 35.651 -25.386 1.00 18.54 152 THR A CA 1
ATOM 1130 C C . THR A 1 159 ? 6.931 34.411 -25.018 1.00 20.20 152 THR A C 1
ATOM 1131 O O . THR A 1 159 ? 6.593 34.202 -23.838 1.00 20.10 152 THR A O 1
ATOM 1135 N N . ALA A 1 160 ? 6.571 33.630 -26.007 1.00 18.01 153 ALA A N 1
ATOM 1136 C CA . ALA A 1 160 ? 5.752 32.420 -25.844 1.00 17.62 153 ALA A CA 1
ATOM 1137 C C . ALA A 1 160 ? 6.588 31.239 -25.320 1.00 22.48 153 ALA A C 1
ATOM 1138 O O . ALA A 1 160 ? 6.135 30.546 -24.423 1.00 21.46 153 ALA A O 1
ATOM 1140 N N . ILE A 1 161 ? 7.781 31.017 -25.888 1.00 20.22 154 ILE A N 1
ATOM 1141 C CA . ILE A 1 161 ? 8.635 29.886 -25.544 1.00 19.94 154 ILE A CA 1
ATOM 1142 C C . ILE A 1 161 ? 9.771 30.393 -24.671 1.00 24.19 154 ILE A C 1
ATOM 1143 O O . ILE A 1 161 ? 10.470 31.334 -25.037 1.00 22.47 154 ILE A O 1
ATOM 1148 N N . LYS A 1 162 ? 9.899 29.804 -23.483 1.00 24.05 155 LYS A N 1
ATOM 1149 C CA . LYS A 1 162 ? 10.862 30.214 -22.484 1.00 22.93 155 LYS A CA 1
ATOM 1150 C C . LYS A 1 162 ? 12.160 29.396 -22.602 1.00 29.53 155 LYS A C 1
ATOM 1151 O O . LYS A 1 162 ? 12.545 28.655 -21.690 1.00 30.34 155 LYS A O 1
ATOM 1157 N N . ASP A 1 163 ? 12.823 29.534 -23.752 1.00 24.13 156 ASP A N 1
ATOM 1158 C CA . ASP A 1 163 ? 14.089 28.865 -24.045 1.00 23.84 156 ASP A CA 1
ATOM 1159 C C . ASP A 1 163 ? 15.304 29.803 -23.888 1.00 29.35 156 ASP A C 1
ATOM 1160 O O . ASP A 1 163 ? 16.391 29.481 -24.391 1.00 30.88 156 ASP A O 1
ATOM 1165 N N . GLY A 1 164 ? 15.109 30.946 -23.239 1.00 26.47 157 GLY A N 1
ATOM 1166 C CA . GLY A 1 164 ? 16.183 31.916 -23.013 1.00 27.68 157 GLY A CA 1
ATOM 1167 C C . GLY A 1 164 ? 16.307 33.007 -24.064 1.00 30.81 157 GLY A C 1
ATOM 1168 O O . GLY A 1 164 ? 17.064 33.966 -23.881 1.00 29.97 157 GLY A O 1
ATOM 1169 N N . LYS A 1 165 ? 15.594 32.859 -25.186 1.00 25.67 158 LYS A N 1
ATOM 1170 C CA . LYS A 1 165 ? 15.591 33.877 -26.245 1.00 24.66 158 LYS A CA 1
ATOM 1171 C C . LYS A 1 165 ? 14.688 35.050 -25.774 1.00 28.38 158 LYS A C 1
ATOM 1172 O O . LYS A 1 165 ? 13.585 34.834 -25.252 1.00 28.34 158 LYS A O 1
ATOM 1178 N N . THR A 1 166 ? 15.205 36.275 -25.881 1.00 22.42 159 THR A N 1
ATOM 1179 C CA . THR A 1 166 ? 14.542 37.457 -25.344 1.00 21.22 159 THR A CA 1
ATOM 1180 C C . THR A 1 166 ? 13.671 38.187 -26.343 1.00 23.51 159 THR A C 1
ATOM 1181 O O . THR A 1 166 ? 13.718 37.907 -27.546 1.00 19.74 159 THR A O 1
ATOM 1185 N N . LEU A 1 167 ? 12.934 39.202 -25.836 1.00 20.86 160 LEU A N 1
ATOM 1186 C CA . LEU A 1 167 ? 12.105 40.083 -26.662 1.00 20.52 160 LEU A CA 1
ATOM 1187 C C . LEU A 1 167 ? 12.942 40.651 -27.810 1.00 23.33 160 LEU A C 1
ATOM 1188 O O . LEU A 1 167 ? 12.489 40.627 -28.947 1.00 20.73 160 LEU A O 1
ATOM 1193 N N . PHE A 1 168 ? 14.212 41.072 -27.509 1.00 23.67 161 PHE A N 1
ATOM 1194 C CA . PHE A 1 168 ? 15.133 41.678 -28.474 1.00 23.96 161 PHE A CA 1
ATOM 1195 C C . PHE A 1 168 ? 15.725 40.729 -29.516 1.00 26.61 161 PHE A C 1
ATOM 1196 O O . PHE A 1 168 ? 16.236 41.193 -30.544 1.00 26.98 161 PHE A O 1
ATOM 1204 N N . ASP A 1 169 ? 15.632 39.396 -29.274 1.00 20.19 162 ASP A N 1
ATOM 1205 C CA . ASP A 1 169 ? 16.033 38.403 -30.254 1.00 20.16 162 ASP A CA 1
ATOM 1206 C C . ASP A 1 169 ? 14.959 38.247 -31.345 1.00 23.68 162 ASP A C 1
ATOM 1207 O O . ASP A 1 169 ? 15.254 37.713 -32.413 1.00 23.95 162 ASP A O 1
ATOM 1212 N N . PHE A 1 170 ? 13.712 38.675 -31.059 1.00 19.27 163 PHE A N 1
ATOM 1213 C CA . PHE A 1 170 ? 12.564 38.527 -31.987 1.00 19.44 163 PHE A CA 1
ATOM 1214 C C . PHE A 1 170 ? 12.085 39.829 -32.583 1.00 23.53 163 PHE A C 1
ATOM 1215 O O . PHE A 1 170 ? 11.414 39.829 -33.608 1.00 22.62 163 PHE A O 1
ATOM 1223 N N . GLN A 1 171 ? 12.340 40.937 -31.884 1.00 21.70 164 GLN A N 1
ATOM 1224 C CA . GLN A 1 171 ? 11.870 42.241 -32.348 1.00 18.82 164 GLN A CA 1
ATOM 1225 C C . GLN A 1 171 ? 12.979 43.273 -32.282 1.00 24.41 164 GLN A C 1
ATOM 1226 O O . GLN A 1 171 ? 13.682 43.356 -31.273 1.00 24.90 164 GLN A O 1
ATOM 1232 N N . SER A 1 172 ? 13.146 44.047 -33.350 1.00 21.41 165 SER A N 1
ATOM 1233 C CA . SER A 1 172 ? 14.169 45.099 -33.395 1.00 21.75 165 SER A CA 1
ATOM 1234 C C . SER A 1 172 ? 13.737 46.303 -32.554 1.00 25.01 165 SER A C 1
ATOM 1235 O O . SER A 1 172 ? 12.544 46.493 -32.311 1.00 23.77 165 SER A O 1
ATOM 1238 N N . LYS A 1 173 ? 14.708 47.129 -32.124 1.00 24.01 166 LYS A N 1
ATOM 1239 C CA . LYS A 1 173 ? 14.422 48.331 -31.334 1.00 23.55 166 LYS A CA 1
ATOM 1240 C C . LYS A 1 173 ? 13.465 49.264 -32.114 1.00 27.87 166 LYS A C 1
ATOM 1241 O O . LYS A 1 173 ? 12.528 49.793 -31.535 1.00 27.47 166 LYS A O 1
ATOM 1247 N N . GLU A 1 174 ? 13.692 49.406 -33.427 1.00 24.18 167 GLU A N 1
ATOM 1248 C CA A GLU A 1 174 ? 12.911 50.257 -34.300 0.50 23.69 167 GLU A CA 1
ATOM 1249 C CA B GLU A 1 174 ? 12.884 50.268 -34.283 0.50 23.70 167 GLU A CA 1
ATOM 1250 C C . GLU A 1 174 ? 11.442 49.784 -34.346 1.00 25.80 167 GLU A C 1
ATOM 1251 O O . GLU A 1 174 ? 10.527 50.587 -34.157 1.00 24.60 167 GLU A O 1
ATOM 1262 N N . ILE A 1 175 ? 11.230 48.469 -34.562 1.00 21.55 168 ILE A N 1
ATOM 1263 C CA . ILE A 1 175 ? 9.877 47.911 -34.621 1.00 20.69 168 ILE A CA 1
ATOM 1264 C C . ILE A 1 175 ? 9.170 48.069 -33.269 1.00 24.26 168 ILE A C 1
ATOM 1265 O O . ILE A 1 175 ? 7.978 48.445 -33.234 1.00 24.68 168 ILE A O 1
ATOM 1270 N N . LEU A 1 176 ? 9.913 47.852 -32.166 1.00 21.51 169 LEU A N 1
ATOM 1271 C CA . LEU A 1 176 ? 9.365 48.026 -30.818 1.00 20.74 169 LEU A CA 1
ATOM 1272 C C . LEU A 1 176 ? 9.005 49.489 -30.564 1.00 23.99 169 LEU A C 1
ATOM 1273 O O . LEU A 1 176 ? 7.952 49.749 -29.973 1.00 23.66 169 LEU A O 1
ATOM 1278 N N . ALA A 1 177 ? 9.855 50.430 -31.034 1.00 20.60 170 ALA A N 1
ATOM 1279 C CA . ALA A 1 177 ? 9.600 51.879 -30.875 1.00 21.99 170 ALA A CA 1
ATOM 1280 C C . ALA A 1 177 ? 8.308 52.256 -31.640 1.00 27.56 170 ALA A C 1
ATOM 1281 O O . ALA A 1 177 ? 7.498 53.030 -31.131 1.00 27.13 170 ALA A O 1
ATOM 1283 N N . GLU A 1 178 ? 8.103 51.653 -32.825 1.00 25.06 171 GLU A N 1
ATOM 1284 C CA . GLU A 1 178 ? 6.904 51.844 -33.641 1.00 24.60 171 GLU A CA 1
ATOM 1285 C C . GLU A 1 178 ? 5.678 51.299 -32.926 1.00 26.68 171 GLU A C 1
ATOM 1286 O O . GLU A 1 178 ? 4.651 51.974 -32.886 1.00 26.72 171 GLU A O 1
ATOM 1292 N N . PHE A 1 179 ? 5.800 50.110 -32.309 1.00 23.33 172 PHE A N 1
ATOM 1293 C CA . PHE A 1 179 ? 4.739 49.455 -31.545 1.00 21.91 172 PHE A CA 1
ATOM 1294 C C . PHE A 1 179 ? 4.287 50.384 -30.381 1.00 25.15 172 PHE A C 1
ATOM 1295 O O . PHE A 1 179 ? 3.084 50.642 -30.227 1.00 21.78 172 PHE A O 1
ATOM 1303 N N . VAL A 1 180 ? 5.256 50.903 -29.609 1.00 22.26 173 VAL A N 1
ATOM 1304 C CA . VAL A 1 180 ? 4.993 51.789 -28.468 1.00 22.44 173 VAL A CA 1
ATOM 1305 C C . VAL A 1 180 ? 4.274 53.080 -28.952 1.00 25.60 173 VAL A C 1
ATOM 1306 O O . VAL A 1 180 ? 3.231 53.442 -28.395 1.00 22.53 173 VAL A O 1
ATOM 1310 N N . ASP A 1 181 ? 4.815 53.731 -30.009 1.00 25.93 174 ASP A N 1
ATOM 1311 C CA . ASP A 1 181 ? 4.259 54.960 -30.592 1.00 26.28 174 ASP A CA 1
ATOM 1312 C C . ASP A 1 181 ? 2.823 54.746 -31.088 1.00 28.25 174 ASP A C 1
ATOM 1313 O O . ASP A 1 181 ? 1.950 55.576 -30.828 1.00 28.38 174 ASP A O 1
ATOM 1318 N N . GLU A 1 182 ? 2.579 53.627 -31.778 1.00 23.65 175 GLU A N 1
ATOM 1319 C CA . GLU A 1 182 ? 1.260 53.273 -32.290 1.00 24.37 175 GLU A CA 1
ATOM 1320 C C . GLU A 1 182 ? 0.267 53.075 -31.133 1.00 28.03 175 GLU A C 1
ATOM 1321 O O . GLU A 1 182 ? -0.788 53.703 -31.152 1.00 26.19 175 GLU A O 1
ATOM 1327 N N . ALA A 1 183 ? 0.641 52.281 -30.091 1.00 25.89 176 ALA A N 1
ATOM 1328 C CA . ALA A 1 183 ? -0.185 52.081 -28.893 1.00 26.15 176 ALA A CA 1
ATOM 1329 C C . ALA A 1 183 ? -0.526 53.463 -28.267 1.00 29.46 176 ALA A C 1
ATOM 1330 O O . ALA A 1 183 ? -1.697 53.741 -28.008 1.00 28.88 176 ALA A O 1
ATOM 1332 N N . HIS A 1 184 ? 0.492 54.329 -28.069 1.00 25.98 177 HIS A N 1
ATOM 1333 C CA . HIS A 1 184 ? 0.284 55.669 -27.521 1.00 26.10 177 HIS A CA 1
ATOM 1334 C C . HIS A 1 184 ? -0.644 56.506 -28.394 1.00 30.05 177 HIS A C 1
ATOM 1335 O O . HIS A 1 184 ? -1.510 57.186 -27.859 1.00 31.78 177 HIS A O 1
ATOM 1342 N N . SER A 1 185 ? -0.513 56.404 -29.734 1.00 27.49 178 SER A N 1
ATOM 1343 C CA . SER A 1 185 ? -1.373 57.140 -30.665 1.00 26.61 178 SER A CA 1
ATOM 1344 C C . SER A 1 185 ? -2.854 56.751 -30.527 1.00 31.79 178 S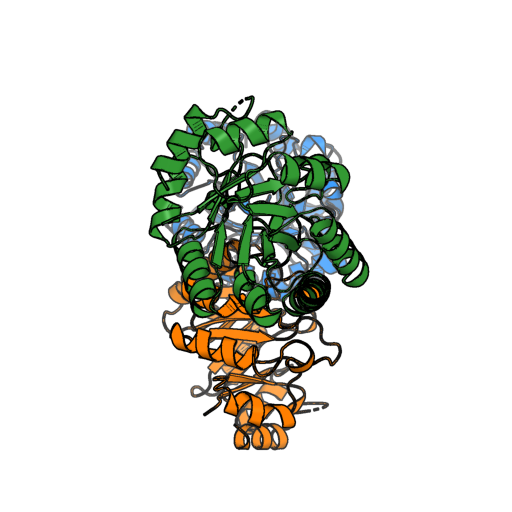ER A C 1
ATOM 1345 O O . SER A 1 185 ? -3.718 57.573 -30.835 1.00 33.00 178 SER A O 1
ATOM 1348 N N . TYR A 1 186 ? -3.139 55.518 -30.038 1.00 26.21 179 TYR A N 1
ATOM 1349 C CA . TYR A 1 186 ? -4.514 55.033 -29.836 1.00 26.23 179 TYR A CA 1
ATOM 1350 C C . TYR A 1 186 ? -5.002 55.242 -28.397 1.00 30.65 179 TYR A C 1
ATOM 1351 O O . TYR A 1 186 ? -6.065 54.720 -28.038 1.00 31.72 179 TYR A O 1
ATOM 1360 N N . GLY A 1 187 ? -4.204 55.925 -27.585 1.00 28.91 180 GLY A N 1
ATOM 1361 C CA . GLY A 1 187 ? -4.510 56.217 -26.188 1.00 30.78 180 GLY A CA 1
ATOM 1362 C C . GLY A 1 187 ? -4.257 55.054 -25.247 1.00 34.41 180 GLY A C 1
ATOM 1363 O O . GLY A 1 187 ? -4.785 55.027 -24.135 1.00 35.03 180 GLY A O 1
ATOM 1364 N N . LEU A 1 188 ? -3.444 54.087 -25.681 1.00 29.53 181 LEU A N 1
ATOM 1365 C CA . LEU A 1 188 ? -3.122 52.915 -24.871 1.00 28.46 181 LEU A CA 1
ATOM 1366 C C . LEU A 1 188 ? -1.765 53.064 -24.187 1.00 32.33 181 LEU A C 1
ATOM 1367 O O . LEU A 1 188 ? -0.900 53.817 -24.635 1.00 31.65 181 LEU A O 1
ATOM 1372 N N . LYS A 1 189 ? -1.580 52.299 -23.131 1.00 28.76 182 LYS A N 1
ATOM 1373 C CA . LYS A 1 189 ? -0.292 52.139 -22.470 1.00 27.95 182 LYS A CA 1
ATOM 1374 C C . LYS A 1 189 ? 0.348 50.886 -23.101 1.00 28.47 182 LYS A C 1
ATOM 1375 O O . LYS A 1 189 ? -0.348 50.062 -23.711 1.00 25.44 182 LYS A O 1
ATOM 1381 N N . CYS A 1 190 ? 1.668 50.776 -23.010 1.00 24.37 183 CYS A N 1
ATOM 1382 C CA . CYS A 1 190 ? 2.402 49.667 -23.608 1.00 24.14 183 CYS A CA 1
ATOM 1383 C C . CYS A 1 190 ? 3.263 48.992 -22.579 1.00 26.44 183 CYS A C 1
ATOM 1384 O O . CYS A 1 190 ? 4.051 49.660 -21.914 1.00 24.85 183 CYS A O 1
ATOM 1387 N N . ALA A 1 191 ? 3.131 47.663 -22.482 1.00 24.25 184 ALA A N 1
ATOM 1388 C CA . ALA A 1 191 ? 3.907 46.815 -21.568 1.00 23.97 184 ALA A CA 1
ATOM 1389 C C . ALA A 1 191 ? 4.771 45.892 -22.413 1.00 24.82 184 ALA A C 1
ATOM 1390 O O . ALA A 1 191 ? 4.303 45.357 -23.408 1.00 22.31 184 ALA A O 1
ATOM 1392 N N . LEU A 1 192 ? 6.041 45.749 -22.064 1.00 22.71 185 LEU A N 1
ATOM 1393 C CA . LEU A 1 192 ? 6.944 44.858 -22.789 1.00 23.19 185 LEU A CA 1
ATOM 1394 C C . LEU A 1 192 ? 7.666 43.935 -21.833 1.00 26.43 185 LEU A C 1
ATOM 1395 O O . LEU A 1 192 ? 8.093 44.362 -20.755 1.00 25.95 185 LEU A O 1
ATOM 1400 N N . ALA A 1 193 ? 7.753 42.647 -22.202 1.00 21.42 186 ALA A N 1
ATOM 1401 C CA . ALA A 1 193 ? 8.406 41.587 -21.433 1.00 22.23 186 ALA A CA 1
ATOM 1402 C C . ALA A 1 193 ? 8.940 40.525 -22.404 1.00 23.95 186 ALA A C 1
ATOM 1403 O O . ALA A 1 193 ? 8.686 40.620 -23.615 1.00 23.27 186 ALA A O 1
ATOM 1405 N N . GLY A 1 194 ? 9.696 39.551 -21.880 1.00 24.93 187 GLY A N 1
ATOM 1406 C CA . GLY A 1 194 ? 10.251 38.486 -22.716 1.00 24.99 187 GLY A CA 1
ATOM 1407 C C . GLY A 1 194 ? 11.697 38.253 -22.365 1.00 25.18 187 GLY A C 1
ATOM 1408 O O . GLY A 1 194 ? 12.582 38.733 -23.068 1.00 23.56 187 GLY A O 1
ATOM 1409 N N . SER A 1 195 ? 11.933 37.589 -21.217 1.00 22.69 188 SER A N 1
ATOM 1410 C CA . SER A 1 195 ? 13.267 37.317 -20.658 1.00 24.39 188 SER A CA 1
ATOM 1411 C C . SER A 1 195 ? 14.115 38.603 -20.652 1.00 27.12 188 SER A C 1
ATOM 1412 O O . SER A 1 195 ? 15.241 38.622 -21.128 1.00 26.73 188 SER A O 1
ATOM 1415 N N . ILE A 1 196 ? 13.506 39.700 -20.183 1.00 25.06 189 ILE A N 1
ATOM 1416 C CA . ILE A 1 196 ? 14.138 41.013 -20.072 1.00 25.78 189 ILE A CA 1
ATOM 1417 C C . ILE A 1 196 ? 15.280 40.925 -19.077 1.00 30.00 189 ILE A C 1
ATOM 1418 O O . ILE A 1 196 ? 15.170 40.274 -18.037 1.00 29.47 189 ILE A O 1
ATOM 1423 N N . LYS A 1 197 ? 16.379 41.539 -19.455 1.00 27.39 190 LYS A N 1
ATOM 1424 C CA . LYS A 1 197 ? 17.602 41.581 -18.678 1.00 29.51 190 LYS A CA 1
ATOM 1425 C C . LYS A 1 197 ? 17.878 43.032 -18.303 1.00 31.96 190 LYS A C 1
ATOM 1426 O O . LYS A 1 197 ? 17.297 43.927 -18.933 1.00 32.27 190 LYS A O 1
ATOM 1432 N N . LYS A 1 198 ? 18.714 43.278 -17.269 1.00 28.49 191 LYS A N 1
ATOM 1433 C CA . LYS A 1 198 ? 18.977 44.648 -16.819 1.00 28.26 191 LYS A CA 1
ATOM 1434 C C . LYS A 1 198 ? 19.434 45.580 -17.931 1.00 31.01 191 LYS A C 1
ATOM 1435 O O . LYS A 1 198 ? 19.005 46.730 -17.982 1.00 32.07 191 LYS A O 1
ATOM 1441 N N . GLU A 1 199 ? 20.236 45.044 -18.871 1.00 29.33 192 GLU A N 1
ATOM 1442 C CA . GLU A 1 199 ? 20.789 45.729 -20.040 1.00 31.35 192 GLU A CA 1
ATOM 1443 C C . GLU A 1 199 ? 19.706 46.277 -20.964 1.00 33.84 192 GLU A C 1
ATOM 1444 O O . GLU A 1 199 ? 19.931 47.268 -21.655 1.00 34.43 192 GLU A O 1
ATOM 1450 N N . HIS A 1 200 ? 18.532 45.616 -20.997 1.00 29.40 193 HIS A N 1
ATOM 1451 C CA . HIS A 1 200 ? 17.390 45.984 -21.843 1.00 28.08 193 HIS A CA 1
ATOM 1452 C C . HIS A 1 200 ? 16.601 47.174 -21.317 1.00 29.92 193 HIS A C 1
ATOM 1453 O O . HIS A 1 200 ? 15.926 47.861 -22.085 1.00 28.92 193 HIS A O 1
ATOM 1460 N N . ILE A 1 201 ? 16.681 47.422 -20.003 1.00 26.59 194 ILE A N 1
ATOM 1461 C CA . ILE A 1 201 ? 15.912 48.475 -19.364 1.00 25.31 194 ILE A CA 1
ATOM 1462 C C . ILE A 1 201 ? 16.099 49.877 -19.939 1.00 28.11 194 ILE A C 1
ATOM 1463 O O . ILE A 1 201 ? 15.077 50.478 -20.281 1.00 29.39 194 ILE A O 1
ATOM 1468 N N . PRO A 1 202 ? 17.336 50.401 -20.141 1.00 27.29 195 PRO A N 1
ATOM 1469 C CA . PRO A 1 202 ? 17.473 51.753 -20.726 1.00 28.41 195 PRO A CA 1
ATOM 1470 C C . PRO A 1 202 ? 16.901 51.838 -22.144 1.00 29.51 195 PRO A C 1
ATOM 1471 O O . PRO A 1 202 ? 16.359 52.890 -22.524 1.00 28.19 195 PRO A O 1
ATOM 1475 N N . ILE A 1 203 ? 16.972 50.724 -22.909 1.00 26.84 196 ILE A N 1
ATOM 1476 C CA . ILE A 1 203 ? 16.450 50.667 -24.293 1.00 26.24 196 ILE A CA 1
ATOM 1477 C C . ILE A 1 203 ? 14.922 50.804 -24.252 1.00 27.90 196 ILE A C 1
ATOM 1478 O O . ILE A 1 203 ? 14.344 51.596 -24.999 1.00 29.44 196 ILE A O 1
ATOM 1483 N N . LEU A 1 204 ? 14.273 50.001 -23.404 1.00 25.33 197 LEU A N 1
ATOM 1484 C CA . LEU A 1 204 ? 12.824 50.056 -23.221 1.00 26.45 197 LEU A CA 1
ATOM 1485 C C . LEU A 1 204 ? 12.361 51.421 -22.728 1.00 29.49 197 LEU A C 1
ATOM 1486 O O . LEU A 1 204 ? 11.411 51.968 -23.274 1.00 29.33 197 LEU A O 1
ATOM 1491 N N . LYS A 1 205 ? 13.074 52.019 -21.756 1.00 27.03 198 LYS A N 1
ATOM 1492 C CA . LYS A 1 205 ? 12.747 53.356 -21.252 1.00 26.97 198 LYS A CA 1
ATOM 1493 C C . LYS A 1 205 ? 12.813 54.403 -22.392 1.00 32.32 198 LYS A C 1
ATOM 1494 O O . LYS A 1 205 ? 11.862 55.178 -22.564 1.00 32.75 198 LYS A O 1
ATOM 1500 N N . GLU A 1 206 ? 13.920 54.386 -23.174 1.00 29.52 199 GLU A N 1
ATOM 1501 C CA . GLU A 1 206 ? 14.247 55.259 -24.309 1.00 31.07 199 GLU A CA 1
ATOM 1502 C C . GLU A 1 206 ? 13.098 55.339 -25.331 1.00 33.16 199 GLU A C 1
ATOM 1503 O O . GLU A 1 206 ? 12.858 56.406 -25.894 1.00 33.56 199 GLU A O 1
ATOM 1509 N N . ILE A 1 207 ? 12.478 54.174 -25.656 1.00 27.17 200 ILE A N 1
ATOM 1510 C CA . ILE A 1 207 ? 11.406 54.051 -26.668 1.00 26.43 200 ILE A CA 1
ATOM 1511 C C . ILE A 1 207 ? 10.014 54.445 -26.149 1.00 32.45 200 ILE A C 1
ATOM 1512 O O . ILE A 1 207 ? 9.047 54.454 -26.909 1.00 32.41 200 ILE A O 1
ATOM 1517 N N . GLY A 1 208 ? 9.939 54.779 -24.856 1.00 31.53 201 GLY A N 1
ATOM 1518 C CA . GLY A 1 208 ? 8.708 55.249 -24.225 1.00 30.56 201 GLY A CA 1
ATOM 1519 C C . GLY A 1 208 ? 7.816 54.180 -23.636 1.00 29.54 201 GLY A C 1
ATOM 1520 O O . GLY A 1 208 ? 6.642 54.451 -23.396 1.00 25.94 201 GLY A O 1
ATOM 1521 N N . THR A 1 209 ? 8.362 52.953 -23.392 1.00 24.97 202 THR A N 1
ATOM 1522 C CA . THR A 1 209 ? 7.604 51.830 -22.815 1.00 23.96 202 THR A CA 1
ATOM 1523 C C . THR A 1 209 ? 7.036 52.251 -21.451 1.00 27.07 202 THR A C 1
ATOM 1524 O O . THR A 1 209 ? 7.759 52.802 -20.642 1.00 29.55 202 THR A O 1
ATOM 1528 N N . ASP A 1 210 ? 5.744 51.997 -21.211 1.00 23.61 203 ASP A N 1
ATOM 1529 C CA . ASP A 1 210 ? 5.120 52.380 -19.947 1.00 23.85 203 ASP A CA 1
ATOM 1530 C C . ASP A 1 210 ? 5.383 51.414 -18.823 1.00 26.96 203 ASP A C 1
ATOM 1531 O O . ASP A 1 210 ? 5.512 51.835 -17.677 1.00 25.68 203 ASP A O 1
ATOM 1536 N N . ILE A 1 211 ? 5.368 50.102 -19.137 1.00 24.52 204 ILE A N 1
ATOM 1537 C CA . ILE A 1 211 ? 5.527 49.028 -18.155 1.00 23.27 204 ILE A CA 1
ATOM 1538 C C . ILE A 1 211 ? 6.535 48.024 -18.679 1.00 25.54 204 ILE A C 1
ATOM 1539 O O . ILE A 1 211 ? 6.454 47.641 -19.847 1.00 22.36 204 ILE A O 1
ATOM 1544 N N . VAL A 1 212 ? 7.448 47.578 -17.811 1.00 25.20 205 VAL A N 1
ATOM 1545 C CA . VAL A 1 212 ? 8.406 46.503 -18.122 1.00 24.70 205 VAL A CA 1
ATOM 1546 C C . VAL A 1 212 ? 8.104 45.313 -17.190 1.00 27.84 205 VAL A C 1
ATOM 1547 O O . VAL A 1 212 ? 7.935 45.489 -15.994 1.00 27.40 205 VAL A O 1
ATOM 1551 N N . GLY A 1 213 ? 7.985 44.128 -17.764 1.00 23.95 206 GLY A N 1
ATOM 1552 C CA . GLY A 1 213 ? 7.736 42.905 -17.011 1.00 23.50 206 GLY A CA 1
ATOM 1553 C C . GLY A 1 213 ? 8.994 42.066 -16.853 1.00 25.53 206 GLY A C 1
ATOM 1554 O O . GLY A 1 213 ? 9.747 41.885 -17.820 1.00 26.44 206 GLY A O 1
ATOM 1555 N N . VAL A 1 214 ? 9.246 41.580 -15.636 1.00 22.50 207 VAL A N 1
ATOM 1556 C CA . VAL A 1 214 ? 10.424 40.752 -15.323 1.00 23.35 207 VAL A CA 1
ATOM 1557 C C . VAL A 1 214 ? 10.142 39.651 -14.292 1.00 31.59 207 VAL A C 1
ATOM 1558 O O . VAL A 1 214 ? 9.198 39.740 -13.513 1.00 30.07 207 VAL A O 1
ATOM 1562 N N . ARG A 1 215 ? 11.062 38.685 -14.216 1.00 31.04 208 ARG A N 1
ATOM 1563 C CA . ARG A 1 215 ? 11.236 37.717 -13.124 1.00 33.35 208 ARG A CA 1
ATOM 1564 C C . ARG A 1 215 ? 12.711 37.333 -13.053 1.00 36.41 208 ARG A C 1
ATOM 1565 O O . ARG A 1 215 ? 13.387 37.665 -12.069 1.00 36.80 208 ARG A O 1
ATOM 1573 N N . GLY A 1 216 ? 13.207 36.675 -14.118 1.00 33.99 209 GLY A N 1
ATOM 1574 C CA . GLY A 1 216 ? 14.600 36.237 -14.204 1.00 34.20 209 GLY A CA 1
ATOM 1575 C C . GLY A 1 216 ? 15.644 37.284 -13.868 1.00 38.38 209 GLY A C 1
ATOM 1576 O O . GLY A 1 216 ? 16.625 36.973 -13.196 1.00 41.28 209 GLY A O 1
ATOM 1577 N N . ALA A 1 217 ? 15.457 38.531 -14.336 1.00 34.13 210 ALA A N 1
ATOM 1578 C CA . ALA A 1 217 ? 16.390 39.633 -14.078 1.00 34.53 210 ALA A CA 1
ATOM 1579 C C . ALA A 1 217 ? 16.442 39.982 -12.582 1.00 40.32 210 ALA A C 1
ATOM 1580 O O . ALA A 1 217 ? 17.454 40.501 -12.119 1.00 40.61 210 ALA A O 1
ATOM 1582 N N . ALA A 1 218 ? 15.358 39.698 -11.838 1.00 37.82 211 ALA A N 1
ATOM 1583 C CA . ALA A 1 218 ? 15.316 39.979 -10.395 1.00 39.43 211 ALA A CA 1
ATOM 1584 C C . ALA A 1 218 ? 15.820 38.807 -9.502 1.00 46.97 211 ALA A C 1
ATOM 1585 O O . ALA A 1 218 ? 15.744 38.897 -8.260 1.00 46.77 211 ALA A O 1
ATOM 1587 N N . CYS A 1 219 ? 16.398 37.740 -10.134 1.00 43.58 212 CYS A N 1
ATOM 1588 C CA . CYS A 1 219 ? 16.946 36.539 -9.465 1.00 45.44 212 CYS A CA 1
ATOM 1589 C C . CYS A 1 219 ? 18.471 36.496 -9.534 1.00 104.32 212 CYS A C 1
ATOM 1590 O O . CYS A 1 219 ? 19.119 35.969 -8.629 1.00 80.86 212 CYS A O 1
ATOM 1593 N N . GLY A 1 227 ? 16.495 29.455 -8.125 1.00 52.45 220 GLY A N 1
ATOM 1594 C CA . GLY A 1 227 ? 16.677 30.888 -8.335 1.00 52.22 220 GLY A CA 1
ATOM 1595 C C . GLY A 1 227 ? 15.489 31.686 -7.842 1.00 54.11 220 GLY A C 1
ATOM 1596 O O . GLY A 1 227 ? 14.365 31.496 -8.325 1.00 51.63 220 GLY A O 1
ATOM 1597 N N . ARG A 1 228 ? 15.720 32.575 -6.857 1.00 49.94 221 ARG A N 1
ATOM 1598 C CA . ARG A 1 228 ? 14.597 33.328 -6.290 1.00 48.35 221 ARG A CA 1
ATOM 1599 C C . ARG A 1 228 ? 14.691 34.839 -6.355 1.00 48.64 221 ARG A C 1
ATOM 1600 O O . ARG A 1 228 ? 15.791 35.382 -6.409 1.00 47.09 221 ARG A O 1
ATOM 1608 N N . ILE A 1 229 ? 13.513 35.511 -6.360 1.00 46.07 222 ILE A N 1
ATOM 1609 C CA . ILE A 1 229 ? 13.347 36.965 -6.411 1.00 45.93 222 ILE A CA 1
ATOM 1610 C C . ILE A 1 229 ? 14.040 37.568 -5.202 1.00 50.60 222 ILE A C 1
ATOM 1611 O O . ILE A 1 229 ? 13.730 37.207 -4.060 1.00 52.17 222 ILE A O 1
ATOM 1616 N N . ASP A 1 230 ? 15.052 38.402 -5.470 1.00 45.26 223 ASP A N 1
ATOM 1617 C CA . ASP A 1 230 ? 15.822 39.089 -4.459 1.00 45.84 223 ASP A CA 1
ATOM 1618 C C . ASP A 1 230 ? 15.380 40.544 -4.472 1.00 44.90 223 ASP A C 1
ATOM 1619 O O . ASP A 1 230 ? 15.357 41.171 -5.522 1.00 42.34 223 ASP A O 1
ATOM 1624 N N . ARG A 1 231 ? 15.031 41.082 -3.296 1.00 40.41 224 ARG A N 1
ATOM 1625 C CA . ARG A 1 231 ? 14.600 42.473 -3.171 1.00 38.29 224 ARG A CA 1
ATOM 1626 C C . ARG A 1 231 ? 15.674 43.461 -3.637 1.00 40.89 224 ARG A C 1
ATOM 1627 O O . ARG A 1 231 ? 15.324 44.496 -4.199 1.00 39.44 224 ARG A O 1
ATOM 1635 N N . GLU A 1 232 ? 16.977 43.126 -3.424 1.00 38.75 225 GLU A N 1
ATOM 1636 C CA . GLU A 1 232 ? 18.132 43.941 -3.816 1.00 38.64 225 GLU A CA 1
ATOM 1637 C C . GLU A 1 232 ? 18.140 44.098 -5.347 1.00 43.07 225 GLU A C 1
ATOM 1638 O O . GLU A 1 232 ? 18.360 45.203 -5.850 1.00 43.38 225 GLU A O 1
ATOM 1644 N N . LEU A 1 233 ? 17.880 42.999 -6.071 1.00 38.87 226 LEU A N 1
ATOM 1645 C CA . LEU A 1 233 ? 17.838 42.981 -7.534 1.00 38.81 226 LEU A CA 1
ATOM 1646 C C . LEU A 1 233 ? 16.638 43.725 -8.066 1.00 40.65 226 LEU A C 1
ATOM 1647 O O . LEU A 1 233 ? 16.760 44.410 -9.086 1.00 40.39 226 LEU A O 1
ATOM 1652 N N . VAL A 1 234 ? 15.476 43.604 -7.385 1.00 35.99 227 VAL A N 1
ATOM 1653 C CA . VAL A 1 234 ? 14.247 44.336 -7.746 1.00 33.39 227 VAL A CA 1
ATOM 1654 C C . VAL A 1 234 ? 14.536 45.842 -7.602 1.00 36.19 227 VAL A C 1
ATOM 1655 O O . VAL A 1 234 ? 14.218 46.611 -8.502 1.00 34.57 227 VAL A O 1
ATOM 1659 N N . LYS A 1 235 ? 15.214 46.234 -6.488 1.00 33.90 228 LYS A N 1
ATOM 1660 C CA . LYS A 1 235 ? 15.610 47.618 -6.194 1.00 34.89 228 LYS A CA 1
ATOM 1661 C C . LYS A 1 235 ? 16.487 48.162 -7.310 1.00 38.13 228 LYS A C 1
ATOM 1662 O O . LYS A 1 235 ? 16.243 49.273 -7.769 1.00 37.37 228 LYS A O 1
ATOM 1668 N N . GLU A 1 236 ? 17.474 47.360 -7.766 1.00 35.69 229 GLU A N 1
ATOM 1669 C CA . GLU A 1 236 ? 18.407 47.700 -8.849 1.00 35.76 229 GLU A CA 1
ATOM 1670 C C . GLU A 1 236 ? 17.627 47.975 -10.142 1.00 36.91 229 GLU A C 1
ATOM 1671 O O . GLU A 1 236 ? 17.886 48.980 -10.817 1.00 37.06 229 GLU A O 1
ATOM 1677 N N . LEU A 1 237 ? 16.657 47.094 -10.467 1.00 32.09 230 LEU A N 1
ATOM 1678 C CA . LEU A 1 237 ? 15.825 47.228 -11.672 1.00 30.92 230 LEU A CA 1
ATOM 1679 C C . LEU A 1 237 ? 14.946 48.471 -11.580 1.00 35.44 230 LEU A C 1
ATOM 1680 O O . LEU A 1 237 ? 14.825 49.209 -12.560 1.00 36.67 230 LEU A O 1
ATOM 1685 N N . LYS A 1 238 ? 14.349 48.707 -10.390 1.00 32.35 231 LYS A N 1
ATOM 1686 C CA . LYS A 1 238 ? 13.495 49.869 -10.113 1.00 32.48 231 LYS A CA 1
ATOM 1687 C C . LYS A 1 238 ? 14.275 51.176 -10.332 1.00 38.37 231 LYS A C 1
ATOM 1688 O O . LYS A 1 238 ? 13.741 52.100 -10.941 1.00 38.54 231 LYS A O 1
ATOM 1694 N N . GLU A 1 239 ? 15.551 51.237 -9.861 1.00 38.04 232 GLU A N 1
ATOM 1695 C CA . GLU A 1 239 ? 16.433 52.402 -10.028 1.00 38.62 232 GLU A CA 1
ATOM 1696 C C . GLU A 1 239 ? 16.690 52.675 -11.506 1.00 41.35 232 GLU A C 1
ATOM 1697 O O . GLU A 1 239 ? 16.668 53.834 -11.920 1.00 41.99 232 GLU A O 1
ATOM 1703 N N . LEU A 1 240 ? 16.863 51.604 -12.309 1.00 37.60 233 LEU A N 1
ATOM 1704 C CA . LEU A 1 240 ? 17.072 51.692 -13.754 1.00 36.35 233 LEU A CA 1
ATOM 1705 C C . LEU A 1 240 ? 15.835 52.215 -14.500 1.00 40.18 233 LEU A C 1
ATOM 1706 O O . LEU A 1 240 ? 15.978 52.778 -15.594 1.00 38.06 233 LEU A O 1
ATOM 1711 N N . CYS A 1 241 ? 14.625 52.012 -13.916 1.00 36.66 234 CYS A N 1
ATOM 1712 C CA . CYS A 1 241 ? 13.341 52.452 -14.490 1.00 30.83 234 CYS A CA 1
ATOM 1713 C C . CYS A 1 241 ? 13.107 53.933 -14.174 1.00 71.09 234 CYS A C 1
ATOM 1714 O O . CYS A 1 241 ? 12.215 54.561 -14.748 1.00 36.26 234 CYS A O 1
ATOM 1717 N N . HIS B 1 7 ? -37.048 8.606 -10.260 1.00 51.22 0 HIS B N 1
ATOM 1718 C CA . HIS B 1 7 ? -37.389 9.897 -10.856 1.00 49.86 0 HIS B CA 1
ATOM 1719 C C . HIS B 1 7 ? -36.184 10.526 -11.555 1.00 47.63 0 HIS B C 1
ATOM 1720 O O . HIS B 1 7 ? -35.094 10.578 -10.986 1.00 47.27 0 HIS B O 1
ATOM 1727 N N . MET B 1 8 ? -36.390 10.985 -12.796 1.00 40.97 1 MET B N 1
ATOM 1728 C CA . MET B 1 8 ? -35.372 11.658 -13.605 1.00 38.09 1 MET B CA 1
ATOM 1729 C C . MET B 1 8 ? -35.655 13.160 -13.630 1.00 39.55 1 MET B C 1
ATOM 1730 O O . MET B 1 8 ? -36.798 13.570 -13.860 1.00 40.96 1 MET B O 1
ATOM 1735 N N . ILE B 1 9 ? -34.618 13.969 -13.422 1.00 32.61 2 ILE B N 1
ATOM 1736 C CA . ILE B 1 9 ? -34.662 15.434 -13.473 1.00 30.89 2 ILE B CA 1
ATOM 1737 C C . ILE B 1 9 ? -34.505 15.835 -14.961 1.00 31.02 2 ILE B C 1
ATOM 1738 O O . ILE B 1 9 ? -33.652 15.264 -15.650 1.00 29.16 2 ILE B O 1
ATOM 1743 N N . LEU B 1 10 ? -35.310 16.816 -15.442 1.00 24.98 3 LEU B N 1
ATOM 1744 C CA . LEU B 1 10 ? -35.220 17.290 -16.841 1.00 24.65 3 LEU B CA 1
ATOM 1745 C C . LEU B 1 10 ? -34.391 18.578 -16.948 1.00 27.12 3 LEU B C 1
ATOM 1746 O O . LEU B 1 10 ? -34.756 19.600 -16.368 1.00 25.91 3 LEU B O 1
ATOM 1751 N N . LEU B 1 11 ? -33.265 18.505 -17.679 1.00 23.73 4 LEU B N 1
ATOM 1752 C CA . LEU B 1 11 ? -32.371 19.635 -17.935 1.00 23.31 4 LEU B CA 1
ATOM 1753 C C . LEU B 1 11 ? -32.607 20.064 -19.386 1.00 26.65 4 LEU B C 1
ATOM 1754 O O . LEU B 1 11 ? -32.627 19.219 -20.279 1.00 26.98 4 LEU B O 1
ATOM 1759 N N . VAL B 1 12 ? -32.842 21.369 -19.603 1.00 23.52 5 VAL B N 1
ATOM 1760 C CA . VAL B 1 12 ? -33.079 21.910 -20.937 1.00 23.79 5 VAL B CA 1
ATOM 1761 C C . VAL B 1 12 ? -32.056 23.020 -21.183 1.00 27.73 5 VAL B C 1
ATOM 1762 O O . VAL B 1 12 ? -31.846 23.847 -20.288 1.00 26.44 5 VAL B O 1
ATOM 1766 N N . SER B 1 13 ? -31.442 23.050 -22.387 1.00 24.68 6 SER B N 1
ATOM 1767 C CA . SER B 1 13 ? -30.440 24.060 -22.735 1.00 24.93 6 SER B CA 1
ATOM 1768 C C . SER B 1 13 ? -31.013 25.100 -23.700 1.00 30.11 6 SER B C 1
ATOM 1769 O O . SER B 1 13 ? -30.884 24.911 -24.922 1.00 29.70 6 SER B O 1
ATOM 1772 N N . PRO B 1 14 ? -31.662 26.195 -23.208 1.00 26.75 7 PRO B N 1
ATOM 1773 C CA . PRO B 1 14 ? -32.229 27.187 -24.136 1.00 27.80 7 PRO B CA 1
ATOM 1774 C C . PRO B 1 14 ? -31.161 28.040 -24.818 1.00 33.00 7 PRO B C 1
ATOM 1775 O O . PRO B 1 14 ? -30.115 28.301 -24.219 1.00 31.69 7 PRO B O 1
ATOM 1779 N N . ILE B 1 15 ? -31.417 28.462 -26.069 1.00 31.40 8 ILE B N 1
ATOM 1780 C CA . ILE B 1 15 ? -30.447 29.283 -26.812 1.00 31.40 8 ILE B CA 1
ATOM 1781 C C . ILE B 1 15 ? -30.486 30.759 -26.403 1.00 35.23 8 ILE B C 1
ATOM 1782 O O . ILE B 1 15 ? -29.508 31.478 -26.608 1.00 35.48 8 ILE B O 1
ATOM 1787 N N . ASP B 1 16 ? -31.616 31.205 -25.815 1.00 30.49 9 ASP B N 1
ATOM 1788 C CA . ASP B 1 16 ? -31.793 32.596 -25.388 1.00 31.23 9 ASP B CA 1
ATOM 1789 C C . ASP B 1 16 ? -32.737 32.712 -24.178 1.00 34.43 9 ASP B C 1
ATOM 1790 O O . ASP B 1 16 ? -33.293 31.698 -23.733 1.00 33.61 9 ASP B O 1
ATOM 1795 N N . VAL B 1 17 ? -32.917 33.942 -23.653 1.00 31.35 10 VAL B N 1
ATOM 1796 C CA . VAL B 1 17 ? -33.802 34.225 -22.507 1.00 31.83 10 VAL B CA 1
ATOM 1797 C C . VAL B 1 17 ? -35.248 33.827 -22.825 1.00 35.97 10 VAL B C 1
ATOM 1798 O O . VAL B 1 17 ? -35.931 33.277 -21.958 1.00 36.36 10 VAL B O 1
ATOM 1802 N N . GLU B 1 18 ? -35.707 34.067 -24.086 1.00 32.94 11 GLU B N 1
ATOM 1803 C CA . GLU B 1 18 ? -37.069 33.716 -24.503 1.00 31.88 11 GLU B CA 1
ATOM 1804 C C . GLU B 1 18 ? -37.298 32.209 -24.450 1.00 34.56 11 GLU B C 1
ATOM 1805 O O . GLU B 1 18 ? -38.324 31.771 -23.919 1.00 33.64 11 GLU B O 1
ATOM 1811 N N . GLU B 1 19 ? -36.324 31.413 -24.949 1.00 30.78 12 GLU B N 1
ATOM 1812 C CA . GLU B 1 19 ? -36.390 29.954 -24.895 1.00 30.66 12 GLU B CA 1
ATOM 1813 C C . GLU B 1 19 ? -36.354 29.475 -23.440 1.00 32.60 12 GLU B C 1
ATOM 1814 O O . GLU B 1 19 ? -37.008 28.483 -23.118 1.00 33.58 12 GLU B O 1
ATOM 1820 N N . ALA B 1 20 ? -35.614 30.182 -22.562 1.00 28.68 13 ALA B N 1
ATOM 1821 C CA . ALA B 1 20 ? -35.542 29.823 -21.137 1.00 27.08 13 ALA B CA 1
ATOM 1822 C C . ALA B 1 20 ? -36.922 29.901 -20.499 1.00 29.69 13 ALA B C 1
ATOM 1823 O O . ALA B 1 20 ? -37.322 28.971 -19.809 1.00 29.27 13 ALA B O 1
ATOM 1825 N N . LYS B 1 21 ? -37.668 30.990 -20.783 1.00 27.26 14 LYS B N 1
ATOM 1826 C CA . LYS B 1 21 ? -39.039 31.210 -20.300 1.00 27.68 14 LYS B CA 1
ATOM 1827 C C . LYS B 1 21 ? -39.947 30.063 -20.746 1.00 31.84 14 LYS B C 1
ATOM 1828 O O . LYS B 1 21 ? -40.757 29.573 -19.953 1.00 32.04 14 LYS B O 1
ATOM 1834 N N . GLU B 1 22 ? -39.800 29.628 -22.016 1.00 28.40 15 GLU B N 1
ATOM 1835 C CA . GLU B 1 22 ? -40.561 28.510 -22.548 1.00 29.69 15 GLU B CA 1
ATOM 1836 C C . GLU B 1 22 ? -40.257 27.211 -21.800 1.00 31.73 15 GLU B C 1
ATOM 1837 O O . GLU B 1 22 ? -41.203 26.510 -21.418 1.00 31.80 15 GLU B O 1
ATOM 1843 N N . ALA B 1 23 ? -38.958 26.905 -21.568 1.00 28.02 16 ALA B N 1
ATOM 1844 C CA . ALA B 1 23 ? -38.470 25.718 -20.854 1.00 27.57 16 ALA B CA 1
ATOM 1845 C C . ALA B 1 23 ? -39.005 25.715 -19.414 1.00 30.15 16 ALA B C 1
ATOM 1846 O O . ALA B 1 23 ? -39.524 24.696 -18.953 1.00 29.63 16 ALA B O 1
ATOM 1848 N N . ILE B 1 24 ? -38.979 26.891 -18.762 1.00 25.58 17 ILE B N 1
ATOM 1849 C CA . ILE B 1 24 ? -39.501 27.090 -17.404 1.00 25.97 17 ILE B CA 1
ATOM 1850 C C . ILE B 1 24 ? -40.996 26.784 -17.378 1.00 31.60 17 ILE B C 1
ATOM 1851 O O . ILE B 1 24 ? -41.444 25.971 -16.565 1.00 33.42 17 ILE B O 1
ATOM 1856 N N . ALA B 1 25 ? -41.759 27.407 -18.297 1.00 29.11 18 ALA B N 1
ATOM 1857 C CA . ALA B 1 25 ? -43.221 27.231 -18.385 1.00 31.30 18 ALA B CA 1
ATOM 1858 C C . ALA B 1 25 ? -43.643 25.773 -18.609 1.00 36.43 18 ALA B C 1
ATOM 1859 O O . ALA B 1 25 ? -44.661 25.348 -18.058 1.00 37.07 18 ALA B O 1
ATOM 1861 N N . GLY B 1 26 ? -42.828 25.031 -19.365 1.00 33.61 19 GLY B N 1
ATOM 1862 C CA . GLY B 1 26 ? -43.033 23.619 -19.691 1.00 34.25 19 GLY B CA 1
ATOM 1863 C C . GLY B 1 26 ? -42.695 22.638 -18.591 1.00 38.08 19 GLY B C 1
ATOM 1864 O O . GLY B 1 26 ? -43.025 21.459 -18.698 1.00 38.47 19 GLY B O 1
ATOM 1865 N N . GLY B 1 27 ? -42.025 23.106 -17.546 1.00 34.52 20 GLY B N 1
ATOM 1866 C CA . GLY B 1 27 ? -41.684 22.254 -16.410 1.00 33.79 20 GLY B CA 1
ATOM 1867 C C . GLY B 1 27 ? -40.251 21.756 -16.311 1.00 35.34 20 GLY B C 1
ATOM 1868 O O . GLY B 1 27 ? -39.997 20.837 -15.523 1.00 34.27 20 GLY B O 1
ATOM 1869 N N . ALA B 1 28 ? -39.288 22.375 -17.055 1.00 28.13 21 ALA B N 1
ATOM 1870 C CA . ALA B 1 28 ? -37.865 22.019 -16.951 1.00 26.01 21 ALA B CA 1
ATOM 1871 C C . ALA B 1 28 ? -37.386 22.271 -15.520 1.00 29.33 21 ALA B C 1
ATOM 1872 O O . ALA B 1 28 ? -37.810 23.259 -14.901 1.00 28.23 21 ALA B O 1
ATOM 1874 N N . ASP B 1 29 ? -36.537 21.371 -14.990 1.00 26.32 22 ASP B N 1
ATOM 1875 C CA . ASP B 1 29 ? -36.011 21.434 -13.622 1.00 26.14 22 ASP B CA 1
ATOM 1876 C C . ASP B 1 29 ? -34.694 22.218 -13.569 1.00 28.66 22 ASP B C 1
ATOM 1877 O O . ASP B 1 29 ? -34.440 22.906 -12.586 1.00 28.08 22 ASP B O 1
ATOM 1882 N N . ILE B 1 30 ? -33.835 22.059 -14.581 1.00 23.45 23 ILE B N 1
ATOM 1883 C CA . ILE B 1 30 ? -32.567 22.772 -14.671 1.00 19.86 23 ILE B CA 1
ATOM 1884 C C . ILE B 1 30 ? -32.542 23.522 -15.990 1.00 25.78 23 ILE B C 1
ATOM 1885 O O . ILE B 1 30 ? -32.842 22.934 -17.027 1.00 23.78 23 ILE B O 1
ATOM 1890 N N . ILE B 1 31 ? -32.185 24.825 -15.943 1.00 23.29 24 ILE B N 1
ATOM 1891 C CA . ILE B 1 31 ? -32.056 25.653 -17.140 1.00 22.74 24 ILE B CA 1
ATOM 1892 C C . ILE B 1 31 ? -30.557 25.745 -17.390 1.00 26.39 24 ILE B C 1
ATOM 1893 O O . ILE B 1 31 ? -29.837 26.365 -16.599 1.00 26.22 24 ILE B O 1
ATOM 1898 N N . ASP B 1 32 ? -30.084 25.107 -18.462 1.00 24.02 25 ASP B N 1
ATOM 1899 C CA . ASP B 1 32 ? -28.658 25.017 -18.762 1.00 23.67 25 ASP B CA 1
ATOM 1900 C C . ASP B 1 32 ? -28.194 26.066 -19.750 1.00 27.36 25 ASP B C 1
ATOM 1901 O O . ASP B 1 32 ? -28.785 26.220 -20.815 1.00 28.17 25 ASP B O 1
ATOM 1906 N N . VAL B 1 33 ? -27.114 26.771 -19.406 1.00 23.00 26 VAL B N 1
ATOM 1907 C CA . VAL B 1 33 ? -26.571 27.856 -20.222 1.00 21.54 26 VAL B CA 1
ATOM 1908 C C . VAL B 1 33 ? -25.275 27.411 -20.900 1.00 23.54 26 VAL B C 1
ATOM 1909 O O . VAL B 1 33 ? -24.239 27.298 -20.266 1.00 20.67 26 VAL B O 1
ATOM 1913 N N . LYS B 1 34 ? -25.332 27.191 -22.210 1.00 20.49 27 LYS B N 1
ATOM 1914 C CA . LYS B 1 34 ? -24.140 26.818 -22.956 1.00 20.68 27 LYS B CA 1
ATOM 1915 C C . LYS B 1 34 ? -24.100 27.641 -24.261 1.00 23.57 27 LYS B C 1
ATOM 1916 O O . LYS B 1 34 ? -25.029 28.411 -24.544 1.00 24.33 27 LYS B O 1
ATOM 1922 N N . ASN B 1 35 ? -23.011 27.508 -25.012 1.00 21.50 28 ASN B N 1
ATOM 1923 C CA . ASN B 1 35 ? -22.778 28.258 -26.230 1.00 21.95 28 ASN B CA 1
ATOM 1924 C C . ASN B 1 35 ? -22.297 27.315 -27.339 1.00 24.62 28 ASN B C 1
ATOM 1925 O O . ASN B 1 35 ? -21.094 27.123 -27.499 1.00 22.23 28 ASN B O 1
ATOM 1930 N N . PRO B 1 36 ? -23.231 26.699 -28.105 1.00 22.76 29 PRO B N 1
ATOM 1931 C CA . PRO B 1 36 ? -22.818 25.713 -29.133 1.00 23.13 29 PRO B CA 1
ATOM 1932 C C . PRO B 1 36 ? -21.760 26.163 -30.132 1.00 28.15 29 PRO B C 1
ATOM 1933 O O . PRO B 1 36 ? -21.029 25.309 -30.638 1.00 28.57 29 PRO B O 1
ATOM 1937 N N . LYS B 1 37 ? -21.645 27.492 -30.391 1.00 26.51 30 LYS B N 1
ATOM 1938 C CA . LYS B 1 37 ? -20.648 28.060 -31.324 1.00 26.31 30 LYS B CA 1
ATOM 1939 C C . LYS B 1 37 ? -19.213 27.760 -30.863 1.00 25.22 30 LYS B C 1
ATOM 1940 O O . LYS B 1 37 ? -18.305 27.697 -31.690 1.00 25.84 30 LYS B O 1
ATOM 1946 N N . GLU B 1 38 ? -19.000 27.603 -29.531 1.00 21.82 31 GLU B N 1
ATOM 1947 C CA . GLU B 1 38 ? -17.680 27.321 -28.951 1.00 20.97 31 GLU B CA 1
ATOM 1948 C C . GLU B 1 38 ? -17.440 25.846 -28.651 1.00 25.97 31 GLU B C 1
ATOM 1949 O O . GLU B 1 38 ? -16.396 25.493 -28.084 1.00 24.65 31 GLU B O 1
ATOM 1955 N N . GLY B 1 39 ? -18.381 24.995 -29.041 1.00 25.85 32 GLY B N 1
ATOM 1956 C CA . GLY B 1 39 ? -18.257 23.557 -28.851 1.00 25.49 32 GLY B CA 1
ATOM 1957 C C . GLY B 1 39 ? -19.471 22.943 -28.200 1.00 27.36 32 GLY B C 1
ATOM 1958 O O . GLY B 1 39 ? -20.420 23.657 -27.864 1.00 23.59 32 GLY B O 1
ATOM 1959 N N . SER B 1 40 ? -19.441 21.600 -28.011 1.00 23.68 33 SER B N 1
ATOM 1960 C CA . SER B 1 40 ? -20.538 20.828 -27.408 1.00 21.97 33 SER B CA 1
ATOM 1961 C C . SER B 1 40 ? -20.970 21.445 -26.072 1.00 25.53 33 SER B C 1
ATOM 1962 O O . SER B 1 40 ? -22.159 21.682 -25.842 1.00 25.76 33 SER B O 1
ATOM 1965 N N . LEU B 1 41 ? -19.984 21.721 -25.218 1.00 21.45 34 LEU B N 1
ATOM 1966 C CA . LEU B 1 41 ? -20.189 22.333 -23.917 1.00 21.56 34 LEU B CA 1
ATOM 1967 C C . LEU B 1 41 ? -19.520 23.708 -23.884 1.00 24.14 34 LEU B C 1
ATOM 1968 O O . LEU B 1 41 ? -18.994 24.124 -22.851 1.00 22.28 34 LEU B O 1
ATOM 1973 N N . GLY B 1 42 ? -19.567 24.404 -25.019 1.00 20.85 35 GLY B N 1
ATOM 1974 C CA . GLY B 1 42 ? -19.014 25.754 -25.161 1.00 20.02 35 GLY B CA 1
ATOM 1975 C C . GLY B 1 42 ? -19.547 26.705 -24.100 1.00 23.34 35 GLY B C 1
ATOM 1976 O O . GLY B 1 42 ? -20.716 26.614 -23.704 1.00 22.26 35 GLY B O 1
ATOM 1977 N N . ALA B 1 43 ? -18.702 27.590 -23.602 1.00 20.38 36 ALA B N 1
ATOM 1978 C CA . ALA B 1 43 ? -19.127 28.513 -22.558 1.00 21.67 36 ALA B CA 1
ATOM 1979 C C . ALA B 1 43 ? -19.848 29.758 -23.095 1.00 23.89 36 ALA B C 1
ATOM 1980 O O . ALA B 1 43 ? -19.399 30.379 -24.057 1.00 20.67 36 ALA B O 1
ATOM 1982 N N . ASN B 1 44 ? -20.973 30.115 -22.457 1.00 19.41 37 ASN B N 1
ATOM 1983 C CA . ASN B 1 44 ? -21.628 31.360 -22.777 1.00 20.77 37 ASN B CA 1
ATOM 1984 C C . ASN B 1 44 ? -20.940 32.456 -21.928 1.00 24.67 37 ASN B C 1
ATOM 1985 O O . ASN B 1 44 ? -19.971 32.173 -21.208 1.00 23.65 37 ASN B O 1
ATOM 1990 N N . PHE B 1 45 ? -21.441 33.687 -22.028 1.00 22.32 38 PHE B N 1
ATOM 1991 C CA . PHE B 1 45 ? -20.882 34.853 -21.364 1.00 19.50 38 PHE B CA 1
ATOM 1992 C C . PHE B 1 45 ? -21.428 35.114 -19.983 1.00 22.58 38 PHE B C 1
ATOM 1993 O O . PHE B 1 45 ? -22.568 34.745 -19.689 1.00 22.96 38 PHE B O 1
ATOM 2001 N N . PRO B 1 46 ? -20.661 35.800 -19.114 1.00 21.70 39 PRO B N 1
ATOM 2002 C CA . PRO B 1 46 ? -21.166 36.055 -17.749 1.00 22.06 39 PRO B CA 1
ATOM 2003 C C . PRO B 1 46 ? -22.523 36.773 -17.721 1.00 24.49 39 PRO B C 1
ATOM 2004 O O . PRO B 1 46 ? -23.369 36.438 -16.905 1.00 24.08 39 PRO B O 1
ATOM 2008 N N . TRP B 1 47 ? -22.732 37.741 -18.638 1.00 22.79 40 TRP B N 1
ATOM 2009 C CA . TRP B 1 47 ? -23.992 38.494 -18.736 1.00 23.42 40 TRP B CA 1
ATOM 2010 C C . TRP B 1 47 ? -25.173 37.606 -19.112 1.00 27.13 40 TRP B C 1
ATOM 2011 O O . TRP B 1 47 ? -26.284 37.868 -18.646 1.00 29.10 40 TRP B O 1
ATOM 2022 N N . MET B 1 48 ? -24.927 36.530 -19.898 1.00 23.14 41 MET B N 1
ATOM 2023 C CA . MET B 1 48 ? -26.006 35.617 -20.286 1.00 24.52 41 MET B CA 1
ATOM 2024 C C . MET B 1 48 ? -26.374 34.706 -19.129 1.00 27.47 41 MET B C 1
ATOM 2025 O O . MET B 1 48 ? -27.562 34.500 -18.875 1.00 26.19 41 MET B O 1
ATOM 2030 N N . ILE B 1 49 ? -25.366 34.150 -18.427 1.00 23.39 42 ILE B N 1
ATOM 2031 C CA . ILE B 1 49 ? -25.655 33.326 -17.251 1.00 22.95 42 ILE B CA 1
ATOM 2032 C C . ILE B 1 49 ? -26.465 34.143 -16.225 1.00 27.43 42 ILE B C 1
ATOM 2033 O O . ILE B 1 49 ? -27.462 33.640 -15.685 1.00 27.72 42 ILE B O 1
ATOM 2038 N N . LYS B 1 50 ? -26.049 35.419 -15.976 1.00 22.94 43 LYS B N 1
ATOM 2039 C CA . LYS B 1 50 ? -26.708 36.312 -15.034 1.00 23.08 43 LYS B CA 1
ATOM 2040 C C . LYS B 1 50 ? -28.155 36.564 -15.451 1.00 26.28 43 LYS B C 1
ATOM 2041 O O . LYS B 1 50 ? -29.046 36.488 -14.601 1.00 26.80 43 LYS B O 1
ATOM 2047 N N . ALA B 1 51 ? -28.385 36.837 -16.762 1.00 23.04 44 ALA B N 1
ATOM 2048 C CA . ALA B 1 51 ? -29.733 37.104 -17.298 1.00 24.13 44 ALA B CA 1
ATOM 2049 C C . ALA B 1 51 ? -30.630 35.886 -17.121 1.00 29.36 44 ALA B C 1
ATOM 2050 O O . ALA B 1 51 ? -31.795 36.042 -16.755 1.00 30.04 44 ALA B O 1
ATOM 2052 N N . ILE B 1 52 ? -30.075 34.666 -17.340 1.00 25.97 45 ILE B N 1
ATOM 2053 C CA . ILE B 1 52 ? -30.813 33.416 -17.197 1.00 25.77 45 ILE B CA 1
ATOM 2054 C C . ILE B 1 52 ? -31.129 33.166 -15.729 1.00 27.18 45 ILE B C 1
ATOM 2055 O O . ILE B 1 52 ? -32.243 32.762 -15.415 1.00 27.82 45 ILE B O 1
ATOM 2060 N N . ARG B 1 53 ? -30.183 33.441 -14.817 1.00 23.19 46 ARG B N 1
ATOM 2061 C CA . ARG B 1 53 ? -30.478 33.233 -13.387 1.00 22.82 46 ARG B CA 1
ATOM 2062 C C . ARG B 1 53 ? -31.539 34.225 -12.909 1.00 29.46 46 ARG B C 1
ATOM 2063 O O . ARG B 1 53 ? -32.380 33.902 -12.052 1.00 27.65 46 ARG B O 1
ATOM 2071 N N . GLU B 1 54 ? -31.545 35.415 -13.529 1.00 29.04 47 GLU B N 1
ATOM 2072 C CA . GLU B 1 54 ? -32.500 36.448 -13.172 1.00 30.82 47 GLU B CA 1
ATOM 2073 C C . GLU B 1 54 ? -33.936 36.079 -13.592 1.00 35.11 47 GLU B C 1
ATOM 2074 O O . GLU B 1 54 ? -34.861 36.275 -12.801 1.00 35.83 47 GLU B O 1
ATOM 2080 N N . VAL B 1 55 ? -34.105 35.446 -14.778 1.00 29.96 48 VAL B N 1
ATOM 2081 C CA . VAL B 1 55 ? -35.415 35.039 -15.310 1.00 30.12 48 VAL B CA 1
ATOM 2082 C C . VAL B 1 55 ? -35.917 33.705 -14.717 1.00 31.24 48 VAL B C 1
ATOM 2083 O O . VAL B 1 55 ? -37.116 33.468 -14.670 1.00 30.99 48 VAL B O 1
ATOM 2087 N N . THR B 1 56 ? -35.010 32.866 -14.237 1.00 26.16 49 THR B N 1
ATOM 2088 C CA . THR B 1 56 ? -35.350 31.570 -13.674 1.00 26.02 49 THR B CA 1
ATOM 2089 C C . THR B 1 56 ? -35.903 31.656 -12.254 1.00 29.59 49 THR B C 1
ATOM 2090 O O . THR B 1 56 ? -35.224 32.190 -11.372 1.00 27.49 49 THR B O 1
ATOM 2094 N N . PRO B 1 57 ? -37.128 31.099 -12.005 1.00 29.01 50 PRO B N 1
ATOM 2095 C CA . PRO B 1 57 ? -37.680 31.090 -10.638 1.00 28.81 50 PRO B CA 1
ATOM 2096 C C . PRO B 1 57 ? -36.725 30.472 -9.623 1.00 31.42 50 PRO B C 1
ATOM 2097 O O . PRO B 1 57 ? -35.988 29.546 -9.944 1.00 32.20 50 PRO B O 1
ATOM 2101 N N . LYS B 1 58 ? -36.786 30.977 -8.374 1.00 29.72 51 LYS B N 1
ATOM 2102 C CA . LYS B 1 58 ? -35.959 30.565 -7.246 1.00 29.62 51 LYS B CA 1
ATOM 2103 C C . LYS B 1 58 ? -35.906 29.046 -7.033 1.00 32.79 51 LYS B C 1
ATOM 2104 O O . LYS B 1 58 ? -34.865 28.509 -6.656 1.00 31.26 51 LYS B O 1
ATOM 2110 N N . ASP B 1 59 ? -37.035 28.374 -7.254 1.00 31.48 52 ASP B N 1
ATOM 2111 C CA . ASP B 1 59 ? -37.155 26.944 -6.996 1.00 32.84 52 ASP B CA 1
ATOM 2112 C C . ASP B 1 59 ? -36.507 26.060 -8.061 1.00 35.00 52 ASP B C 1
ATOM 2113 O O . ASP B 1 59 ? -36.491 24.840 -7.913 1.00 35.41 52 ASP B O 1
ATOM 2118 N N . LEU B 1 60 ? -35.971 26.672 -9.137 1.00 29.94 53 LEU B N 1
ATOM 2119 C CA . LEU B 1 60 ? -35.283 25.946 -10.194 1.00 27.85 53 LEU B CA 1
ATOM 2120 C C . LEU B 1 60 ? -33.805 26.289 -10.182 1.00 30.82 53 LEU B C 1
ATOM 2121 O O . LEU B 1 60 ? -33.412 27.380 -9.744 1.00 30.23 53 LEU B O 1
ATOM 2126 N N . LEU B 1 61 ? -32.986 25.360 -10.690 1.00 26.63 54 LEU B N 1
ATOM 2127 C CA . LEU B 1 61 ? -31.546 25.555 -10.698 1.00 26.60 54 LEU B CA 1
ATOM 2128 C C . LEU B 1 61 ? -31.072 25.975 -12.075 1.00 27.16 54 LEU B C 1
ATOM 2129 O O . LEU B 1 61 ? -31.722 25.664 -13.082 1.00 25.94 54 LEU B O 1
ATOM 2134 N N . VAL B 1 62 ? -29.952 26.712 -12.115 1.00 23.34 55 VAL B N 1
ATOM 2135 C CA . VAL B 1 62 ? -29.324 27.135 -13.365 1.00 21.70 55 VAL B CA 1
ATOM 2136 C C . VAL B 1 62 ? -27.990 26.381 -13.470 1.00 24.87 55 VAL B C 1
ATOM 2137 O O . VAL B 1 62 ? -27.235 26.317 -12.497 1.00 22.86 55 VAL B O 1
ATOM 2141 N N . SER B 1 63 ? -27.702 25.839 -14.650 1.00 21.19 56 SER B N 1
ATOM 2142 C CA . SER B 1 63 ? -26.455 25.155 -14.947 1.00 21.31 56 SER B CA 1
ATOM 2143 C C . SER B 1 63 ? -25.729 26.001 -15.994 1.00 24.87 56 SER B C 1
ATOM 2144 O O . SER B 1 63 ? -26.387 26.640 -16.819 1.00 25.36 56 SER B O 1
ATOM 2147 N N . ALA B 1 64 ? -24.395 26.033 -15.952 1.00 21.69 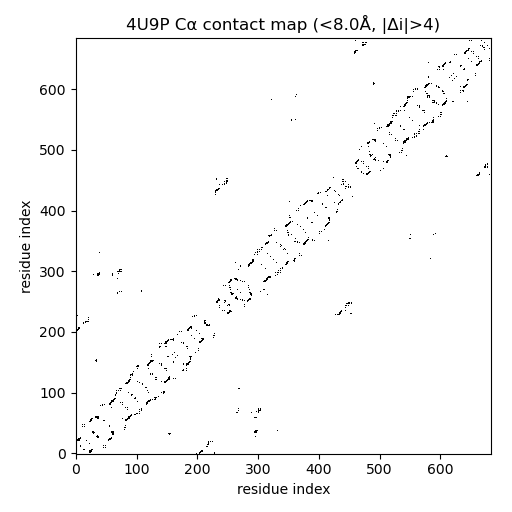57 ALA B N 1
ATOM 2148 C CA . ALA B 1 64 ? -23.612 26.713 -16.984 1.00 19.90 57 ALA B CA 1
ATOM 2149 C C . ALA B 1 64 ? -22.344 25.954 -17.256 1.00 20.73 57 ALA B C 1
ATOM 2150 O O . ALA B 1 64 ? -21.704 25.436 -16.341 1.00 20.69 57 ALA B O 1
ATOM 2152 N N . THR B 1 65 ? -21.972 25.910 -18.536 1.00 17.89 58 THR B N 1
ATOM 2153 C CA . THR B 1 65 ? -20.742 25.228 -18.935 1.00 18.71 58 THR B CA 1
ATOM 2154 C C . THR B 1 65 ? -19.594 26.216 -18.939 1.00 22.31 58 THR B C 1
ATOM 2155 O O . THR B 1 65 ? -19.799 27.407 -19.177 1.00 23.09 58 THR B O 1
ATOM 2159 N N . VAL B 1 66 ? -18.371 25.716 -18.732 1.00 19.84 59 VAL B N 1
ATOM 2160 C CA . VAL B 1 66 ? -17.172 26.536 -18.819 1.00 16.82 59 VAL B CA 1
ATOM 2161 C C . VAL B 1 66 ? -16.392 26.251 -20.092 1.00 20.13 59 VAL B C 1
ATOM 2162 O O . VAL B 1 66 ? -15.352 26.863 -20.298 1.00 19.40 59 VAL B O 1
ATOM 2166 N N . GLY B 1 67 ? -16.869 25.295 -20.893 1.00 18.22 60 GLY B N 1
ATOM 2167 C CA . GLY B 1 67 ? -16.278 24.986 -22.194 1.00 17.17 60 GLY B CA 1
ATOM 2168 C C . GLY B 1 67 ? -15.908 23.541 -22.432 1.00 18.85 60 GLY B C 1
ATOM 2169 O O . GLY B 1 67 ? -16.072 22.712 -21.548 1.00 19.37 60 GLY B O 1
ATOM 2170 N N . ASP B 1 68 ? -15.513 23.236 -23.691 1.00 16.99 61 ASP B N 1
ATOM 2171 C CA . ASP B 1 68 ? -14.893 21.956 -24.094 1.00 17.57 61 ASP B CA 1
ATOM 2172 C C . ASP B 1 68 ? -13.434 22.348 -23.772 1.00 20.17 61 ASP B C 1
ATOM 2173 O O . ASP B 1 68 ? -12.703 22.889 -24.610 1.00 21.55 61 ASP B O 1
ATOM 2178 N N . VAL B 1 69 ? -13.062 22.159 -22.532 1.00 16.84 62 VAL B N 1
ATOM 2179 C CA . VAL B 1 69 ? -11.839 22.713 -22.004 1.00 17.87 62 VAL B CA 1
ATOM 2180 C C . VAL B 1 69 ? -10.526 22.062 -22.409 1.00 23.15 62 VAL B C 1
ATOM 2181 O O . VAL B 1 69 ? -10.410 20.818 -22.427 1.00 20.50 62 VAL B O 1
ATOM 2185 N N . PRO B 1 70 ? -9.482 22.902 -22.610 1.00 21.72 63 PRO B N 1
ATOM 2186 C CA . PRO B 1 70 ? -8.135 22.344 -22.775 1.00 22.74 63 PRO B CA 1
ATOM 2187 C C . PRO B 1 70 ? -7.627 22.008 -21.362 1.00 26.24 63 PRO B C 1
ATOM 2188 O O . PRO B 1 70 ? -8.256 22.393 -20.354 1.00 25.81 63 PRO B O 1
ATOM 2192 N N . TYR B 1 71 ? -6.481 21.332 -21.277 1.00 22.33 64 TYR B N 1
ATOM 2193 C CA . TYR B 1 71 ? -5.894 21.009 -19.990 1.00 22.91 64 TYR B CA 1
ATOM 2194 C C . TYR B 1 71 ? -5.151 22.244 -19.436 1.00 24.62 64 TYR B C 1
ATOM 2195 O O . TYR B 1 71 ? -3.916 22.357 -19.529 1.00 23.79 64 TYR B O 1
ATOM 2204 N N . LYS B 1 72 ? -5.942 23.185 -18.898 1.00 18.67 65 LYS B N 1
ATOM 2205 C CA A LYS B 1 72 ? -5.438 24.442 -18.323 0.50 18.19 65 LYS B CA 1
ATOM 2206 C CA B LYS B 1 72 ? -5.425 24.428 -18.313 0.50 18.04 65 LYS B CA 1
ATOM 2207 C C . LYS B 1 72 ? -6.117 24.643 -16.982 1.00 20.59 65 LYS B C 1
ATOM 2208 O O . LYS B 1 72 ? -7.066 25.426 -16.900 1.00 20.79 65 LYS B O 1
ATOM 2219 N N . PRO B 1 73 ? -5.667 23.938 -15.927 1.00 20.06 66 PRO B N 1
ATOM 2220 C CA . PRO B 1 73 ? -6.347 24.065 -14.630 1.00 19.07 66 PRO B CA 1
ATOM 2221 C C . PRO B 1 73 ? -6.616 25.476 -14.115 1.00 20.97 66 PRO B C 1
ATOM 2222 O O . PRO B 1 73 ? -7.728 25.728 -13.641 1.00 21.28 66 PRO B O 1
ATOM 2226 N N . GLY B 1 74 ? -5.614 26.362 -14.190 1.00 18.08 67 GLY B N 1
ATOM 2227 C CA . GLY B 1 74 ? -5.759 27.751 -13.748 1.00 18.86 67 GLY B CA 1
ATOM 2228 C C . GLY B 1 74 ? -6.847 28.479 -14.514 1.00 19.80 67 GLY B C 1
ATOM 2229 O O . GLY B 1 74 ? -7.752 29.065 -13.914 1.00 18.13 67 GLY B O 1
ATOM 2230 N N . THR B 1 75 ? -6.784 28.420 -15.859 1.00 17.69 68 THR B N 1
ATOM 2231 C CA . THR B 1 75 ? -7.799 29.104 -16.648 1.00 16.67 68 THR B CA 1
ATOM 2232 C C . THR B 1 75 ? -9.192 28.613 -16.336 1.00 19.48 68 THR B C 1
ATOM 2233 O O . THR B 1 75 ? -10.122 29.428 -16.210 1.00 18.61 68 THR B O 1
ATOM 2237 N N . ILE B 1 76 ? -9.356 27.289 -16.273 1.00 16.22 69 ILE B N 1
ATOM 2238 C CA . ILE B 1 76 ? -10.679 26.680 -16.056 1.00 16.06 69 ILE B CA 1
ATOM 2239 C C . ILE B 1 76 ? -11.197 26.913 -14.638 1.00 20.36 69 ILE B C 1
ATOM 2240 O O . ILE B 1 76 ? -12.407 27.129 -14.474 1.00 19.17 69 ILE B O 1
ATOM 2245 N N . SER B 1 77 ? -10.291 26.976 -13.658 1.00 17.29 70 SER B N 1
ATOM 2246 C CA . SER B 1 77 ? -10.665 27.280 -12.267 1.00 17.71 70 SER B CA 1
ATOM 2247 C C . SER B 1 77 ? -11.208 28.712 -12.204 1.00 22.18 70 SER B C 1
ATOM 2248 O O . SER B 1 77 ? -12.286 28.934 -11.632 1.00 21.05 70 SER B O 1
ATOM 2251 N N . LEU B 1 78 ? -10.530 29.648 -12.899 1.00 19.52 71 LEU B N 1
ATOM 2252 C CA . LEU B 1 78 ? -10.999 31.048 -12.979 1.00 20.32 71 LEU B CA 1
ATOM 2253 C C . LEU B 1 78 ? -12.332 31.134 -13.717 1.00 21.20 71 LEU B C 1
ATOM 2254 O O . LEU B 1 78 ? -13.200 31.899 -13.293 1.00 20.14 71 LEU B O 1
ATOM 2259 N N . ALA B 1 79 ? -12.492 30.358 -14.809 1.00 19.22 72 ALA B N 1
ATOM 2260 C CA . ALA B 1 79 ? -13.751 30.334 -15.581 1.00 18.73 72 ALA B CA 1
ATOM 2261 C C . ALA B 1 79 ? -14.906 29.820 -14.747 1.00 21.16 72 ALA B C 1
ATOM 2262 O O . ALA B 1 79 ? -15.988 30.427 -14.787 1.00 19.46 72 ALA B O 1
ATOM 2264 N N . ALA B 1 80 ? -14.654 28.775 -13.904 1.00 19.47 73 ALA B N 1
ATOM 2265 C CA . ALA B 1 80 ? -15.647 28.198 -12.990 1.00 20.94 73 ALA B CA 1
ATOM 2266 C C . ALA B 1 80 ? -16.071 29.255 -11.970 1.00 24.75 73 ALA B C 1
ATOM 2267 O O . ALA B 1 80 ? -17.255 29.343 -11.664 1.00 23.19 73 ALA B O 1
ATOM 2269 N N . VAL B 1 81 ? -15.114 30.100 -11.500 1.00 23.31 74 VAL B N 1
ATOM 2270 C CA . VAL B 1 81 ? -15.409 31.228 -10.600 1.00 23.17 74 VAL B CA 1
ATOM 2271 C C . VAL B 1 81 ? -16.330 32.207 -11.336 1.00 25.43 74 VAL B C 1
ATOM 2272 O O . VAL B 1 81 ? -17.374 32.567 -10.813 1.00 22.60 74 VAL B O 1
ATOM 2276 N N . GLY B 1 82 ? -15.984 32.548 -12.582 1.00 22.06 75 GLY B N 1
ATOM 2277 C CA . GLY B 1 82 ? -16.823 33.434 -13.376 1.00 20.73 75 GLY B CA 1
ATOM 2278 C C . GLY B 1 82 ? -18.248 32.946 -13.522 1.00 21.43 75 GLY B C 1
ATOM 2279 O O . GLY B 1 82 ? -19.176 33.739 -13.379 1.00 21.29 75 GLY B O 1
ATOM 2280 N N . ALA B 1 83 ? -18.432 31.633 -13.790 1.00 19.43 76 ALA B N 1
ATOM 2281 C CA . ALA B 1 83 ? -19.754 31.028 -13.958 1.00 18.71 76 ALA B CA 1
ATOM 2282 C C . ALA B 1 83 ? -20.517 31.038 -12.631 1.00 23.70 76 ALA B C 1
ATOM 2283 O O . ALA B 1 83 ? -21.674 31.436 -12.593 1.00 24.22 76 ALA B O 1
ATOM 2285 N N . ALA B 1 84 ? -19.857 30.660 -11.550 1.00 19.83 77 ALA B N 1
ATOM 2286 C CA . ALA B 1 84 ? -20.478 30.630 -10.224 1.00 20.62 77 ALA B CA 1
ATOM 2287 C C . ALA B 1 84 ? -20.953 32.029 -9.785 1.00 26.42 77 ALA B C 1
ATOM 2288 O O . ALA B 1 84 ? -22.111 32.177 -9.363 1.00 25.90 77 ALA B O 1
ATOM 2290 N N . ILE B 1 85 ? -20.069 33.052 -9.918 1.00 25.10 78 ILE B N 1
ATOM 2291 C CA . ILE B 1 85 ? -20.331 34.462 -9.555 1.00 26.69 78 ILE B CA 1
ATOM 2292 C C . ILE B 1 85 ? -21.517 35.001 -10.367 1.00 29.89 78 ILE B C 1
ATOM 2293 O O . ILE B 1 85 ? -22.320 35.797 -9.863 1.00 31.19 78 ILE B O 1
ATOM 2298 N N . SER B 1 86 ? -21.604 34.562 -11.632 1.00 23.91 79 SER B N 1
ATOM 2299 C CA . SER B 1 86 ? -22.650 34.958 -12.571 1.00 23.70 79 SER B CA 1
ATOM 2300 C C . SER B 1 86 ? -24.027 34.368 -12.272 1.00 29.72 79 SER B C 1
ATOM 2301 O O . SER B 1 86 ? -25.017 34.826 -12.838 1.00 30.80 79 SER B O 1
ATOM 2304 N N . GLY B 1 87 ? -24.106 33.381 -11.381 1.00 26.22 80 GLY B N 1
ATOM 2305 C CA . GLY B 1 87 ? -25.395 32.826 -10.984 1.00 26.82 80 GLY B CA 1
ATOM 2306 C C . GLY B 1 87 ? -25.611 31.354 -11.274 1.00 29.05 80 GLY B C 1
ATOM 2307 O O . GLY B 1 87 ? -26.700 30.838 -10.995 1.00 28.22 80 GLY B O 1
ATOM 2308 N N . ALA B 1 88 ? -24.583 30.655 -11.809 1.00 23.45 81 ALA B N 1
ATOM 2309 C CA . ALA B 1 88 ? -24.715 29.229 -12.067 1.00 24.30 81 ALA B CA 1
ATOM 2310 C C . ALA B 1 88 ? -24.725 28.459 -10.756 1.00 27.17 81 ALA B C 1
ATOM 2311 O O . ALA B 1 88 ? -23.888 28.708 -9.878 1.00 27.44 81 ALA B O 1
ATOM 2313 N N . ASP B 1 89 ? -25.687 27.537 -10.614 1.00 24.07 82 ASP B N 1
ATOM 2314 C CA . ASP B 1 89 ? -25.778 26.665 -9.444 1.00 23.74 82 ASP B CA 1
ATOM 2315 C C . ASP B 1 89 ? -24.971 25.405 -9.749 1.00 27.51 82 ASP B C 1
ATOM 2316 O O . ASP B 1 89 ? -24.322 24.884 -8.861 1.00 28.37 82 ASP B O 1
ATOM 2321 N N . TYR B 1 90 ? -25.031 24.926 -11.016 1.00 23.77 83 TYR B N 1
ATOM 2322 C CA . TYR B 1 90 ? -24.262 23.767 -11.491 1.00 22.97 83 TYR B CA 1
ATOM 2323 C C . TYR B 1 90 ? -23.193 24.344 -12.397 1.00 23.43 83 TYR B C 1
ATOM 2324 O O . TYR B 1 90 ? -23.509 25.128 -13.304 1.00 23.67 83 TYR B O 1
ATOM 2333 N N . ILE B 1 91 ? -21.941 23.978 -12.157 1.00 19.43 84 ILE B N 1
ATOM 2334 C CA . ILE B 1 91 ? -20.839 24.408 -13.025 1.00 19.92 84 ILE B CA 1
ATOM 2335 C C . ILE B 1 91 ? -20.370 23.148 -13.739 1.00 22.96 84 ILE B C 1
ATOM 2336 O O . ILE B 1 91 ? -19.968 22.201 -13.076 1.00 21.36 84 ILE B O 1
ATOM 2341 N N . LYS B 1 92 ? -20.414 23.151 -15.076 1.00 21.59 85 LYS B N 1
ATOM 2342 C CA . LYS B 1 92 ? -20.134 21.984 -15.907 1.00 21.61 85 LYS B CA 1
ATOM 2343 C C . LYS B 1 92 ? -18.864 22.156 -16.710 1.00 22.97 85 LYS B C 1
ATOM 2344 O O . LYS B 1 92 ? -18.721 23.146 -17.424 1.00 22.81 85 LYS B O 1
ATOM 2350 N N . VAL B 1 93 ? -17.969 21.157 -16.617 1.00 17.99 86 VAL B N 1
ATOM 2351 C CA . VAL B 1 93 ? -16.685 21.184 -17.330 1.00 17.80 86 VAL B CA 1
ATOM 2352 C C . VAL B 1 93 ? -16.662 20.086 -18.405 1.00 21.50 86 VAL B C 1
ATOM 2353 O O . VAL B 1 93 ? -16.846 18.922 -18.094 1.00 21.90 86 VAL B O 1
ATOM 2357 N N . GLY B 1 94 ? -16.438 20.472 -19.648 1.00 19.35 87 GLY B N 1
ATOM 2358 C CA . GLY B 1 94 ? -16.332 19.517 -20.745 1.00 19.72 87 GLY B CA 1
ATOM 2359 C C . GLY B 1 94 ? -14.892 19.025 -2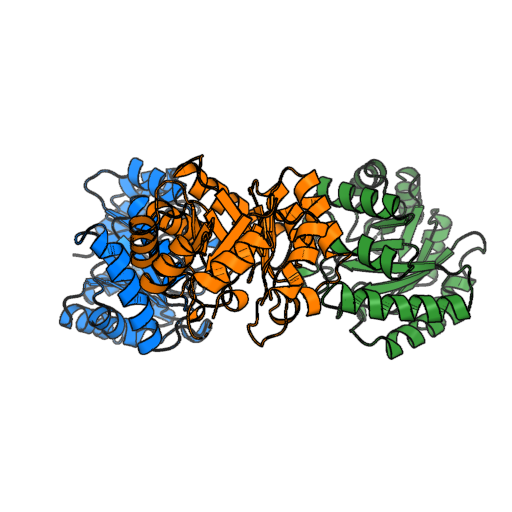0.805 1.00 21.99 87 GLY B C 1
ATOM 2360 O O . GLY B 1 94 ? -13.991 19.810 -21.083 1.00 19.58 87 GLY B O 1
ATOM 2361 N N . LEU B 1 95 ? -14.666 17.740 -20.504 1.00 19.24 88 LEU B N 1
ATOM 2362 C CA . LEU B 1 95 ? -13.329 17.158 -20.426 1.00 19.84 88 LEU B CA 1
ATOM 2363 C C . LEU B 1 95 ? -12.833 16.804 -21.819 1.00 22.81 88 LEU B C 1
ATOM 2364 O O . LEU B 1 95 ? -12.820 15.635 -22.222 1.00 21.32 88 LEU B O 1
ATOM 2369 N N . TYR B 1 96 ? -12.422 17.848 -22.552 1.00 18.53 89 TYR B N 1
ATOM 2370 C CA . TYR B 1 96 ? -12.086 17.766 -23.965 1.00 18.54 89 TYR B CA 1
ATOM 2371 C C . TYR B 1 96 ? -10.600 17.608 -24.239 1.00 25.26 89 TYR B C 1
ATOM 2372 O O . TYR B 1 96 ? -10.205 16.677 -24.946 1.00 26.44 89 TYR B O 1
ATOM 2381 N N . GLY B 1 97 ? -9.804 18.548 -23.739 1.00 22.13 90 GLY B N 1
ATOM 2382 C CA . GLY B 1 97 ? -8.365 18.576 -23.973 1.00 22.05 90 GLY B CA 1
ATOM 2383 C C . GLY B 1 97 ? -7.556 17.740 -23.007 1.00 25.11 90 GLY B C 1
ATOM 2384 O O . GLY B 1 97 ? -6.352 17.555 -23.230 1.00 26.24 90 GLY B O 1
ATOM 2385 N N . VAL B 1 98 ? -8.203 17.247 -21.911 1.00 22.07 91 VAL B N 1
ATOM 2386 C CA . VAL B 1 98 ? -7.594 16.352 -20.930 1.00 22.55 91 VAL B CA 1
ATOM 2387 C C . VAL B 1 98 ? -7.590 14.976 -21.570 1.00 27.94 91 VAL B C 1
ATOM 2388 O O . VAL B 1 98 ? -8.597 14.548 -22.144 1.00 27.47 91 VAL B O 1
ATOM 2392 N N . LYS B 1 99 ? -6.455 14.301 -21.488 1.00 24.57 92 LYS B N 1
ATOM 2393 C CA . LYS B 1 99 ? -6.242 13.041 -22.200 1.00 25.11 92 LYS B CA 1
ATOM 2394 C C . LYS B 1 99 ? -6.388 11.777 -21.405 1.00 28.05 92 LYS B C 1
ATOM 2395 O O . LYS B 1 99 ? -6.624 10.717 -21.991 1.00 27.64 92 LYS B O 1
ATOM 2401 N N . ASN B 1 100 ? -6.233 11.866 -20.072 1.00 23.61 93 ASN B N 1
ATOM 2402 C CA . ASN B 1 100 ? -6.280 10.700 -19.230 1.00 25.67 93 ASN B CA 1
ATOM 2403 C C . ASN B 1 100 ? -6.872 11.031 -17.861 1.00 29.07 93 ASN B C 1
ATOM 2404 O O . ASN B 1 100 ? -7.253 12.190 -17.593 1.00 28.74 93 ASN B O 1
ATOM 2409 N N . TYR B 1 101 ? -6.989 10.002 -17.025 1.00 26.29 94 TYR B N 1
ATOM 2410 C CA . TYR B 1 101 ? -7.504 10.086 -15.665 1.00 25.94 94 TYR B CA 1
ATOM 2411 C C . TYR B 1 101 ? -6.813 11.196 -14.826 1.00 27.86 94 TYR B C 1
ATOM 2412 O O . TYR B 1 101 ? -7.491 12.046 -14.260 1.00 25.68 94 TYR B O 1
ATOM 2421 N N . TYR B 1 102 ? -5.470 11.178 -14.760 1.00 25.99 95 TYR B N 1
ATOM 2422 C CA . TYR B 1 102 ? -4.668 12.098 -13.943 1.00 24.98 95 TYR B CA 1
ATOM 2423 C C . TYR B 1 102 ? -4.829 13.555 -14.315 1.00 27.27 95 TYR B C 1
ATOM 2424 O O . TYR B 1 102 ? -5.107 14.369 -13.448 1.00 27.77 95 TYR B O 1
ATOM 2433 N N . GLN B 1 103 ? -4.755 13.865 -15.618 1.00 24.26 96 GLN B N 1
ATOM 2434 C CA . GLN B 1 103 ? -4.959 15.232 -16.088 1.00 24.21 96 GLN B CA 1
ATOM 2435 C C . GLN B 1 103 ? -6.375 15.703 -15.747 1.00 27.30 96 GLN B C 1
ATOM 2436 O O . GLN B 1 103 ? -6.556 16.829 -15.302 1.00 26.87 96 GLN B O 1
ATOM 2442 N N . ALA B 1 104 ? -7.372 14.831 -15.953 1.00 23.40 97 ALA B N 1
ATOM 2443 C CA . ALA B 1 104 ? -8.769 15.178 -15.690 1.00 22.26 97 ALA B CA 1
ATOM 2444 C C . ALA B 1 104 ? -9.021 15.398 -14.196 1.00 25.00 97 ALA B C 1
ATOM 2445 O O . ALA B 1 104 ? -9.750 16.333 -13.828 1.00 25.47 97 ALA B O 1
ATOM 2447 N N . VAL B 1 105 ? -8.420 14.580 -13.337 1.00 21.89 98 VAL B N 1
ATOM 2448 C CA . VAL B 1 105 ? -8.576 14.715 -11.873 1.00 20.87 98 VAL B CA 1
ATOM 2449 C C . VAL B 1 105 ? -7.929 16.018 -11.399 1.00 25.91 98 VAL B C 1
ATOM 2450 O O . VAL B 1 105 ? -8.544 16.741 -10.616 1.00 24.76 98 VAL B O 1
ATOM 2454 N N . GLU B 1 106 ? -6.729 16.349 -11.933 1.00 23.94 99 GLU B N 1
ATOM 2455 C CA . GLU B 1 106 ? -6.003 17.560 -11.557 1.00 26.05 99 GLU B CA 1
ATOM 2456 C C . GLU B 1 106 ? -6.816 18.798 -11.892 1.00 29.70 99 GLU B C 1
ATOM 2457 O O . GLU B 1 106 ? -7.030 19.651 -11.021 1.00 31.40 99 GLU B O 1
ATOM 2463 N N . LEU B 1 107 ? -7.303 18.879 -13.138 1.00 24.31 100 LEU B N 1
ATOM 2464 C CA . LEU B 1 107 ? -8.131 19.999 -13.539 1.00 21.57 100 LEU B CA 1
ATOM 2465 C C . LEU B 1 107 ? -9.402 20.078 -12.664 1.00 25.53 100 LEU B C 1
ATOM 2466 O O . LEU B 1 107 ? -9.700 21.141 -12.103 1.00 23.64 100 LEU B O 1
ATOM 2471 N N . MET B 1 108 ? -10.151 18.955 -12.550 1.00 22.08 101 MET B N 1
ATOM 2472 C CA . MET B 1 108 ? -11.423 18.950 -11.805 1.00 20.75 101 MET B CA 1
ATOM 2473 C C . MET B 1 108 ? -11.263 19.256 -10.321 1.00 25.85 101 MET B C 1
ATOM 2474 O O . MET B 1 108 ? -12.117 19.951 -9.779 1.00 27.36 101 MET B O 1
ATOM 2479 N N . LYS B 1 109 ? -10.154 18.816 -9.681 1.00 25.24 102 LYS B N 1
ATOM 2480 C CA . LYS B 1 109 ? -9.911 19.102 -8.254 1.00 25.72 102 LYS B CA 1
ATOM 2481 C C . LYS B 1 109 ? -9.831 20.614 -8.026 1.00 28.39 102 LYS B C 1
ATOM 2482 O O . LYS B 1 109 ? -10.397 21.133 -7.054 1.00 26.52 102 LYS B O 1
ATOM 2488 N N . ASN B 1 110 ? -9.121 21.311 -8.931 1.00 24.63 103 ASN B N 1
ATOM 2489 C CA . ASN B 1 110 ? -8.940 22.758 -8.875 1.00 23.80 103 ASN B CA 1
ATOM 2490 C C . ASN B 1 110 ? -10.251 23.496 -9.133 1.00 25.30 103 ASN B C 1
ATOM 2491 O O . ASN B 1 110 ? -10.522 24.481 -8.456 1.00 25.17 103 ASN B O 1
ATOM 2496 N N . VAL B 1 111 ? -11.085 22.989 -10.067 1.00 21.96 104 VAL B N 1
ATOM 2497 C CA . VAL B 1 111 ? -12.388 23.586 -10.345 1.00 20.10 104 VAL B CA 1
ATOM 2498 C C . VAL B 1 111 ? -13.277 23.462 -9.107 1.00 23.56 104 VAL B C 1
ATOM 2499 O O . VAL B 1 111 ? -13.924 24.439 -8.714 1.00 22.70 104 VAL B O 1
ATOM 2503 N N . VAL B 1 112 ? -13.308 22.258 -8.510 1.00 22.10 105 VAL B N 1
ATOM 2504 C CA . VAL B 1 112 ? -14.069 21.943 -7.292 1.00 22.73 105 VAL B CA 1
ATOM 2505 C C . VAL B 1 112 ? -13.667 22.913 -6.172 1.00 28.99 105 VAL B C 1
ATOM 2506 O O . VAL B 1 112 ? -14.552 23.529 -5.572 1.00 29.41 105 VAL B O 1
ATOM 2510 N N . ARG B 1 113 ? -12.346 23.105 -5.938 1.00 26.45 106 ARG B N 1
ATOM 2511 C CA . ARG B 1 113 ? -11.900 24.045 -4.903 1.00 25.54 106 ARG B CA 1
ATOM 2512 C C . ARG B 1 113 ? -12.407 25.467 -5.188 1.00 28.73 106 ARG B C 1
ATOM 2513 O O . ARG B 1 113 ? -12.934 26.123 -4.273 1.00 27.57 106 ARG B O 1
ATOM 2521 N N . ALA B 1 114 ? -12.251 25.925 -6.446 1.00 24.13 107 ALA B N 1
ATOM 2522 C CA . ALA B 1 114 ? -12.631 27.250 -6.920 1.00 24.36 107 ALA B CA 1
ATOM 2523 C C . ALA B 1 114 ? -14.109 27.546 -6.685 1.00 27.44 107 ALA B C 1
ATOM 2524 O O . ALA B 1 114 ? -14.436 28.619 -6.191 1.00 26.51 107 ALA B O 1
ATOM 2526 N N . VAL B 1 115 ? -14.993 26.593 -7.050 1.00 22.81 108 VAL B N 1
ATOM 2527 C CA . VAL B 1 115 ? -16.451 26.718 -6.927 1.00 21.50 108 VAL B CA 1
ATOM 2528 C C . VAL B 1 115 ? -16.888 26.676 -5.489 1.00 26.16 108 VAL B C 1
ATOM 2529 O O . VAL B 1 115 ? -17.676 27.532 -5.067 1.00 26.61 108 VAL B O 1
ATOM 2533 N N . LYS B 1 116 ? -16.402 25.687 -4.742 1.00 23.73 109 LYS B N 1
ATOM 2534 C CA . LYS B 1 116 ? -16.766 25.556 -3.325 1.00 24.22 109 LYS B CA 1
ATOM 2535 C C . LYS B 1 116 ? -16.335 26.792 -2.517 1.00 31.04 109 LYS B C 1
ATOM 2536 O O . LYS B 1 116 ? -16.972 27.115 -1.495 1.00 32.24 109 LYS B O 1
ATOM 2542 N N . ASP B 1 117 ? -15.232 27.462 -2.942 1.00 26.65 110 ASP B N 1
ATOM 2543 C CA . ASP B 1 117 ? -14.722 28.675 -2.297 1.00 27.74 110 ASP B CA 1
ATOM 2544 C C . ASP B 1 117 ? -15.672 29.843 -2.551 1.00 32.63 110 ASP B C 1
ATOM 2545 O O . ASP B 1 117 ? -15.655 30.821 -1.805 1.00 33.57 110 ASP B O 1
ATOM 2550 N N . ILE B 1 118 ? -16.472 29.749 -3.623 1.00 27.32 111 ILE B N 1
ATOM 2551 C CA . ILE B 1 118 ? -17.469 30.767 -3.926 1.00 26.33 111 ILE B CA 1
ATOM 2552 C C . ILE B 1 118 ? -18.722 30.445 -3.144 1.00 31.49 111 ILE B C 1
ATOM 2553 O O . ILE B 1 118 ? -19.297 31.343 -2.543 1.00 30.49 111 ILE B O 1
ATOM 2558 N N . ASP B 1 119 ? -19.142 29.165 -3.133 1.00 27.95 112 ASP B N 1
ATOM 2559 C CA . ASP B 1 119 ? -20.349 28.739 -2.414 1.00 27.82 112 ASP B CA 1
ATOM 2560 C C . ASP B 1 119 ? -20.306 27.229 -2.298 1.00 31.34 112 ASP B C 1
ATOM 2561 O O . ASP B 1 119 ? -20.313 26.528 -3.312 1.00 29.22 112 ASP B O 1
ATOM 2566 N N . GLU B 1 120 ? -20.298 26.718 -1.051 1.00 30.99 113 GLU B N 1
ATOM 2567 C CA . GLU B 1 120 ? -20.265 25.267 -0.804 1.00 32.09 113 GLU B CA 1
ATOM 2568 C C . GLU B 1 120 ? -21.503 24.530 -1.349 1.00 33.83 113 GLU B C 1
ATOM 2569 O O . GLU B 1 120 ? -21.447 23.318 -1.518 1.00 36.22 113 GLU B O 1
ATOM 2575 N N . ASN B 1 121 ? -22.613 25.245 -1.602 1.00 29.29 114 ASN B N 1
ATOM 2576 C CA . ASN B 1 121 ? -23.872 24.656 -2.085 1.00 28.74 114 ASN B CA 1
ATOM 2577 C C . ASN B 1 121 ? -23.883 24.486 -3.603 1.00 29.71 114 ASN B C 1
ATOM 2578 O O . ASN B 1 121 ? -24.764 23.803 -4.134 1.00 28.88 114 ASN B O 1
ATOM 2583 N N . LYS B 1 122 ? -22.913 25.097 -4.304 1.00 24.15 115 LYS B N 1
ATOM 2584 C CA . LYS B 1 122 ? -22.851 24.980 -5.765 1.00 23.67 115 LYS B CA 1
ATOM 2585 C C . LYS B 1 122 ? -22.364 23.590 -6.150 1.00 27.43 115 LYS B C 1
ATOM 2586 O O . LYS B 1 122 ? -21.669 22.945 -5.375 1.00 28.45 115 LYS B O 1
ATOM 2592 N N . ILE B 1 123 ? -22.782 23.112 -7.329 1.00 22.63 116 ILE B N 1
ATOM 2593 C CA . ILE B 1 123 ? -22.551 21.740 -7.761 1.00 22.85 116 ILE B CA 1
ATOM 2594 C C . ILE B 1 123 ? -21.572 21.731 -8.930 1.00 26.76 116 ILE B C 1
ATOM 2595 O O . ILE B 1 123 ? -21.683 22.558 -9.827 1.00 25.19 116 ILE B O 1
ATOM 2600 N N . VAL B 1 124 ? -20.618 20.793 -8.908 1.00 23.94 117 VAL B N 1
ATOM 2601 C CA . VAL B 1 124 ? -19.640 20.702 -9.984 1.00 22.83 117 VAL B CA 1
ATOM 2602 C C . VAL B 1 124 ? -19.926 19.445 -10.797 1.00 23.62 117 VAL B C 1
ATOM 2603 O O . VAL B 1 124 ? -20.032 18.360 -10.235 1.00 24.78 117 VAL B O 1
ATOM 2607 N N . VAL B 1 125 ? -19.981 19.596 -12.105 1.00 21.31 118 VAL B N 1
ATOM 2608 C CA . VAL B 1 125 ? -20.257 18.510 -13.045 1.00 21.18 118 VAL B CA 1
ATOM 2609 C C . VAL B 1 125 ? -19.026 18.187 -13.886 1.00 23.46 118 VAL B C 1
ATOM 2610 O O . VAL B 1 125 ? -18.517 19.070 -14.584 1.00 20.09 118 VAL B O 1
ATOM 2614 N N . ALA B 1 126 ? -18.528 16.927 -13.824 1.00 20.03 119 ALA B N 1
ATOM 2615 C CA . ALA B 1 126 ? -17.460 16.505 -14.730 1.00 19.24 119 ALA B CA 1
ATOM 2616 C C . ALA B 1 126 ? -18.152 15.826 -15.913 1.00 24.21 119 ALA B C 1
ATOM 2617 O O . ALA B 1 126 ? -18.828 14.784 -15.752 1.00 25.02 119 ALA B O 1
ATOM 2619 N N . ALA B 1 127 ? -18.003 16.408 -17.097 1.00 20.46 120 ALA B N 1
ATOM 2620 C CA . ALA B 1 127 ? -18.647 15.859 -18.271 1.00 21.08 120 ALA B CA 1
ATOM 2621 C C . ALA B 1 127 ? -17.641 15.326 -19.264 1.00 25.31 120 ALA B C 1
ATOM 2622 O O . ALA B 1 127 ? -16.722 16.038 -19.656 1.00 26.23 120 ALA B O 1
ATOM 2624 N N . GLY B 1 128 ? -17.827 14.066 -19.645 1.00 21.70 121 GLY B N 1
ATOM 2625 C CA . GLY B 1 128 ? -17.016 13.433 -20.675 1.00 20.91 121 GLY B CA 1
ATOM 2626 C C . GLY B 1 128 ? -17.849 13.308 -21.927 1.00 24.07 121 GLY B C 1
ATOM 2627 O O . GLY B 1 128 ? -19.057 13.571 -21.903 1.00 25.16 121 GLY B O 1
ATOM 2628 N N . TYR B 1 129 ? -17.217 12.940 -23.035 1.00 18.89 122 TYR B N 1
ATOM 2629 C CA . TYR B 1 129 ? -17.921 12.799 -24.311 1.00 19.11 122 TYR B CA 1
ATOM 2630 C C . TYR B 1 129 ? -18.084 11.334 -24.681 1.00 24.37 122 TYR B C 1
ATOM 2631 O O . TYR B 1 129 ? -17.092 10.621 -24.743 1.00 22.89 122 TYR B O 1
ATOM 2640 N N . ALA B 1 130 ? -19.332 10.897 -24.973 1.00 22.75 123 ALA B N 1
ATOM 2641 C CA . ALA B 1 130 ? -19.651 9.513 -25.365 1.00 23.96 123 ALA B CA 1
ATOM 2642 C C . ALA B 1 130 ? -18.882 9.094 -26.627 1.00 25.72 123 ALA B C 1
ATOM 2643 O O . ALA B 1 130 ? -18.542 7.922 -26.802 1.00 26.53 123 ALA B O 1
ATOM 2645 N N . ASP B 1 131 ? -18.603 10.078 -27.492 1.00 21.66 124 ASP B N 1
ATOM 2646 C CA . ASP B 1 131 ? -17.871 9.951 -28.739 1.00 22.92 124 ASP B CA 1
ATOM 2647 C C . ASP B 1 131 ? -16.479 10.590 -28.604 1.00 24.68 124 ASP B C 1
ATOM 2648 O O . ASP B 1 131 ? -15.979 11.137 -29.572 1.00 25.62 124 ASP B O 1
ATOM 2653 N N . ALA B 1 132 ? -15.846 10.519 -27.411 1.00 21.91 125 ALA B N 1
ATOM 2654 C CA . ALA B 1 132 ? -14.534 11.117 -27.187 1.00 21.55 125 ALA B CA 1
ATOM 2655 C C . ALA B 1 132 ? -13.499 10.778 -28.258 1.00 26.32 125 ALA B C 1
ATOM 2656 O O . ALA B 1 132 ? -12.678 11.632 -28.596 1.00 26.29 125 ALA B O 1
ATOM 2658 N N . TYR B 1 133 ? -13.521 9.533 -28.791 1.00 24.45 126 TYR B N 1
ATOM 2659 C CA . TYR B 1 133 ? -12.533 9.094 -29.778 1.00 25.83 126 TYR B CA 1
ATOM 2660 C C . TYR B 1 133 ? -12.520 10.010 -31.026 1.00 32.72 126 TYR B C 1
ATOM 2661 O O . TYR B 1 133 ? -11.468 10.166 -31.659 1.00 34.70 126 TYR B O 1
ATOM 2670 N N . ARG B 1 134 ? -13.683 10.640 -31.348 1.00 27.81 127 ARG B N 1
ATOM 2671 C CA . ARG B 1 134 ? -13.811 11.510 -32.531 1.00 28.85 127 ARG B CA 1
ATOM 2672 C C . ARG B 1 134 ? -13.060 12.833 -32.349 1.00 29.74 127 ARG B C 1
ATOM 2673 O O . ARG B 1 134 ? -12.831 13.530 -33.322 1.00 28.29 127 ARG B O 1
ATOM 2681 N N . VAL B 1 135 ? -12.748 13.210 -31.094 1.00 25.84 128 VAL B N 1
ATOM 2682 C CA . VAL B 1 135 ? -12.091 14.472 -30.764 1.00 24.74 128 VAL B CA 1
ATOM 2683 C C . VAL B 1 135 ? -10.780 14.337 -29.954 1.00 29.53 128 VAL B C 1
ATOM 2684 O O . VAL B 1 135 ? -10.158 15.349 -29.645 1.00 28.52 128 VAL B O 1
ATOM 2688 N N . GLY B 1 136 ? -10.394 13.110 -29.607 1.00 28.59 129 GLY B N 1
ATOM 2689 C CA . GLY B 1 136 ? -9.205 12.834 -28.800 1.00 27.26 129 GLY B CA 1
ATOM 2690 C C . GLY B 1 136 ? -9.388 13.105 -27.320 1.00 28.38 129 GLY B C 1
ATOM 2691 O O . GLY B 1 136 ? -8.405 13.222 -26.588 1.00 27.37 129 GLY B O 1
ATOM 2692 N N . ALA B 1 137 ? -10.651 13.194 -26.853 1.00 24.50 130 ALA B N 1
ATOM 2693 C CA . ALA B 1 137 ? -10.926 13.503 -25.445 1.00 23.59 130 ALA B CA 1
ATOM 2694 C C . ALA B 1 137 ? -10.765 12.303 -24.527 1.00 24.80 130 ALA B C 1
ATOM 2695 O O . ALA B 1 137 ? -10.676 11.157 -24.998 1.00 23.87 130 ALA B O 1
ATOM 2697 N N . VAL B 1 138 ? -10.727 12.557 -23.204 1.00 23.23 131 VAL B N 1
ATOM 2698 C CA . VAL B 1 138 ? -10.568 11.507 -22.195 1.00 22.66 131 VAL B CA 1
ATOM 2699 C C . VAL B 1 138 ? -11.663 10.465 -22.349 1.00 24.11 131 VAL B C 1
ATOM 2700 O O . VAL B 1 138 ? -12.798 10.799 -22.690 1.00 22.42 131 VAL B O 1
ATOM 2704 N N . GLU B 1 139 ? -11.290 9.200 -22.169 1.00 22.37 132 GLU B N 1
ATOM 2705 C CA . GLU B 1 139 ? -12.189 8.054 -22.238 1.00 22.72 132 GLU B CA 1
ATOM 2706 C C . GLU B 1 139 ? -13.449 8.292 -21.383 1.00 24.43 132 GLU B C 1
ATOM 2707 O O . GLU B 1 139 ? -13.341 8.496 -20.175 1.00 24.01 132 GLU B O 1
ATOM 2713 N N . PRO B 1 140 ? -14.650 8.278 -21.987 1.00 22.48 133 PRO B N 1
ATOM 2714 C CA . PRO B 1 140 ? -15.868 8.543 -21.204 1.00 21.62 133 PRO B CA 1
ATOM 2715 C C . PRO B 1 140 ? -16.118 7.566 -20.062 1.00 27.89 133 PRO B C 1
ATOM 2716 O O . PRO B 1 140 ? -16.647 7.964 -19.019 1.00 27.70 133 PRO B O 1
ATOM 2720 N N . LEU B 1 141 ? -15.750 6.290 -20.240 1.00 26.91 134 LEU B N 1
ATOM 2721 C CA . LEU B 1 141 ? -16.010 5.274 -19.220 1.00 27.83 134 LEU B CA 1
ATOM 2722 C C . LEU B 1 141 ? -15.263 5.490 -17.903 1.00 29.08 134 LEU B C 1
ATOM 2723 O O . LEU B 1 141 ? -15.648 4.906 -16.894 1.00 30.10 134 LEU B O 1
ATOM 2728 N N . ILE B 1 142 ? -14.234 6.373 -17.884 1.00 22.98 135 ILE B N 1
ATOM 2729 C CA . ILE B 1 142 ? -13.542 6.671 -16.605 1.00 22.72 135 ILE B CA 1
ATOM 2730 C C . ILE B 1 142 ? -14.059 7.961 -15.915 1.00 25.91 135 ILE B C 1
ATOM 2731 O O . ILE B 1 142 ? -13.560 8.327 -14.850 1.00 25.52 135 ILE B O 1
ATOM 2736 N N . VAL B 1 143 ? -15.056 8.642 -16.504 1.00 21.01 136 VAL B N 1
ATOM 2737 C CA . VAL B 1 143 ? -15.601 9.878 -15.900 1.00 21.50 136 VAL B CA 1
ATOM 2738 C C . VAL B 1 143 ? -16.134 9.621 -14.469 1.00 23.60 136 VAL B C 1
ATOM 2739 O O . VAL B 1 143 ? -15.837 10.440 -13.597 1.00 22.35 136 VAL B O 1
ATOM 2743 N N . PRO B 1 144 ? -16.825 8.489 -14.151 1.00 21.41 137 PRO B N 1
ATOM 2744 C CA . PRO B 1 144 ? -17.249 8.293 -12.753 1.00 21.81 137 PRO B CA 1
ATOM 2745 C C . PRO B 1 144 ? -16.084 8.300 -11.757 1.00 27.36 137 PRO B C 1
ATOM 2746 O O . PRO B 1 144 ? -16.218 8.924 -10.701 1.00 26.84 137 PRO B O 1
ATOM 2750 N N . LYS B 1 145 ? -14.932 7.664 -12.094 1.00 24.12 138 LYS B N 1
ATOM 2751 C CA . LYS B 1 145 ? -13.765 7.681 -11.202 1.00 25.25 138 LYS B CA 1
ATOM 2752 C C . LYS B 1 145 ? -13.141 9.093 -11.122 1.00 28.17 138 LYS B C 1
ATOM 2753 O O . LYS B 1 145 ? -12.715 9.504 -10.051 1.00 26.35 138 LYS B O 1
ATOM 2759 N N . ILE B 1 146 ? -13.110 9.833 -12.243 1.00 24.78 139 ILE B N 1
ATOM 2760 C CA . ILE B 1 146 ? -12.575 11.200 -12.271 1.00 23.68 139 ILE B CA 1
ATOM 2761 C C . ILE B 1 146 ? -13.423 12.057 -11.326 1.00 28.20 139 ILE B C 1
ATOM 2762 O O . ILE B 1 146 ? -12.877 12.776 -10.487 1.00 27.40 139 ILE B O 1
ATOM 2767 N N . ALA B 1 147 ? -14.756 11.957 -11.450 1.00 24.77 140 ALA B N 1
ATOM 2768 C CA . ALA B 1 147 ? -15.677 12.720 -10.610 1.00 25.55 140 ALA B CA 1
ATOM 2769 C C . ALA B 1 147 ? -15.536 12.337 -9.130 1.00 28.67 140 ALA B C 1
ATOM 2770 O O . ALA B 1 147 ? -15.502 13.219 -8.275 1.00 26.98 140 ALA B O 1
ATOM 2772 N N . ARG B 1 148 ? -15.383 11.037 -8.842 1.00 25.82 141 ARG B N 1
ATOM 2773 C CA . ARG B 1 148 ? -15.201 10.546 -7.474 1.00 26.37 141 ARG B CA 1
ATOM 2774 C C . ARG B 1 148 ? -13.916 11.133 -6.881 1.00 30.97 141 ARG B C 1
ATOM 2775 O O . ARG B 1 148 ? -13.919 11.688 -5.775 1.00 30.10 141 ARG B O 1
ATOM 2783 N N . ASP B 1 149 ? -12.810 10.985 -7.617 1.00 28.10 142 ASP B N 1
ATOM 2784 C CA . ASP B 1 149 ? -11.493 11.375 -7.120 1.00 27.86 142 ASP B CA 1
ATOM 2785 C C . ASP B 1 149 ? -11.184 12.845 -7.079 1.00 31.94 142 ASP B C 1
ATOM 2786 O O . ASP B 1 149 ? -10.344 13.259 -6.284 1.00 35.18 142 ASP B O 1
ATOM 2791 N N . ALA B 1 150 ? -11.923 13.640 -7.850 1.00 26.71 143 ALA B N 1
ATOM 2792 C CA . ALA B 1 150 ? -11.808 15.089 -7.864 1.00 26.79 143 ALA B CA 1
ATOM 2793 C C . ALA B 1 150 ? -12.788 15.743 -6.885 1.00 31.30 143 ALA B C 1
ATOM 2794 O O . ALA B 1 150 ? -12.656 16.932 -6.608 1.00 33.22 143 ALA B O 1
ATOM 2796 N N . GLY B 1 151 ? -13.729 14.964 -6.346 1.00 27.67 144 GLY B N 1
ATOM 2797 C CA . GLY B 1 151 ? -14.720 15.462 -5.395 1.00 28.52 144 GLY B CA 1
ATOM 2798 C C . GLY B 1 151 ? -15.864 16.199 -6.062 1.00 31.97 144 GLY B C 1
ATOM 2799 O O . GLY B 1 151 ? -16.461 17.109 -5.467 1.00 30.38 144 GLY B O 1
ATOM 2800 N N . CYS B 1 152 ? -16.182 15.807 -7.325 1.00 29.15 145 CYS B N 1
ATOM 2801 C CA . CYS B 1 152 ? -17.289 16.356 -8.100 1.00 28.00 145 CYS B CA 1
ATOM 2802 C C . CYS B 1 152 ? -18.589 15.798 -7.558 1.00 31.67 145 CYS B C 1
ATOM 2803 O O . CYS B 1 152 ? -18.566 14.840 -6.790 1.00 32.57 145 CYS B O 1
ATOM 2806 N N . ASP B 1 153 ? -19.725 16.363 -7.979 1.00 26.99 146 ASP B N 1
ATOM 2807 C CA . ASP B 1 153 ? -21.032 15.912 -7.497 1.00 27.15 146 ASP B CA 1
ATOM 2808 C C . ASP B 1 153 ? -21.798 15.086 -8.531 1.00 28.56 146 ASP B C 1
ATOM 2809 O O . ASP B 1 153 ? -22.654 14.264 -8.184 1.00 27.39 146 ASP B O 1
ATOM 2814 N N . VAL B 1 154 ? -21.504 15.333 -9.807 1.00 24.82 147 VAL B N 1
ATOM 2815 C CA . VAL B 1 154 ? -22.216 14.715 -10.922 1.00 24.24 147 VAL B CA 1
ATOM 2816 C C . VAL B 1 154 ? -21.208 14.230 -11.962 1.00 25.82 147 VAL B C 1
ATOM 2817 O O . VAL B 1 154 ? -20.302 14.986 -12.297 1.00 23.94 147 VAL B O 1
ATOM 2821 N N . ALA B 1 155 ? -21.403 12.992 -12.484 1.00 24.03 148 ALA B N 1
ATOM 2822 C CA . ALA B 1 155 ? -20.635 12.423 -13.613 1.00 23.71 148 ALA B CA 1
ATOM 2823 C C . ALA B 1 155 ? -21.590 12.528 -14.807 1.00 25.50 148 ALA B C 1
ATOM 2824 O O . ALA B 1 155 ? -22.741 12.096 -14.719 1.00 24.11 148 ALA B O 1
ATOM 2826 N N . MET B 1 156 ? -21.131 13.105 -15.908 1.00 22.93 149 MET B N 1
ATOM 2827 C CA . MET B 1 156 ? -21.990 13.304 -17.074 1.00 21.66 149 MET B CA 1
ATOM 2828 C C . MET B 1 156 ? -21.349 12.844 -18.366 1.00 24.92 149 MET B C 1
ATOM 2829 O O . MET B 1 156 ? -20.129 12.811 -18.471 1.00 24.41 149 MET B O 1
ATOM 2834 N N . LEU B 1 157 ? -22.188 12.475 -19.347 1.00 22.48 150 LEU B N 1
ATOM 2835 C CA . LEU B 1 157 ? -21.789 12.209 -20.724 1.00 21.52 150 LEU B CA 1
ATOM 2836 C C . LEU B 1 157 ? -22.661 13.021 -21.626 1.00 24.28 150 LEU B C 1
ATOM 2837 O O . LEU B 1 157 ? -23.867 13.159 -21.377 1.00 25.29 150 LEU B O 1
ATOM 2842 N N . ASP B 1 158 ? -22.049 13.545 -22.688 1.00 20.80 151 ASP B N 1
ATOM 2843 C CA . ASP B 1 158 ? -22.689 14.250 -23.784 1.00 20.67 151 ASP B CA 1
ATOM 2844 C C . ASP B 1 158 ? -21.957 13.863 -25.059 1.00 24.04 151 ASP B C 1
ATOM 2845 O O . ASP B 1 158 ? -20.957 13.146 -24.991 1.00 24.67 151 ASP B O 1
ATOM 2850 N N . THR B 1 159 ? -22.419 14.327 -26.205 1.00 22.37 152 THR B N 1
ATOM 2851 C CA . THR B 1 159 ? -21.726 14.075 -27.472 1.00 22.63 152 THR B CA 1
ATOM 2852 C C . THR B 1 159 ? -20.902 15.319 -27.825 1.00 26.47 152 THR B C 1
ATOM 2853 O O . THR B 1 159 ? -21.365 16.449 -27.624 1.00 25.18 152 THR B O 1
ATOM 2857 N N . ALA B 1 160 ? -19.700 15.108 -28.345 1.00 22.64 153 ALA B N 1
ATOM 2858 C CA . ALA B 1 160 ? -18.780 16.178 -28.725 1.00 23.52 153 ALA B CA 1
ATOM 2859 C C . ALA B 1 160 ? -19.161 16.801 -30.075 1.00 27.70 153 ALA B C 1
ATOM 2860 O O . ALA B 1 160 ? -19.145 18.028 -30.206 1.00 27.90 153 ALA B O 1
ATOM 2862 N N . ILE B 1 161 ? -19.442 15.956 -31.080 1.00 25.04 154 ILE B N 1
ATOM 2863 C CA . ILE B 1 161 ? -19.776 16.411 -32.428 1.00 25.87 154 ILE B CA 1
ATOM 2864 C C . ILE B 1 161 ? -21.270 16.314 -32.627 1.00 31.86 154 ILE B C 1
ATOM 2865 O O . ILE B 1 161 ? -21.858 15.256 -32.407 1.00 30.69 154 ILE B O 1
ATOM 2870 N N . LYS B 1 162 ? -21.885 17.447 -32.996 1.00 30.82 155 LYS B N 1
ATOM 2871 C CA . LYS B 1 162 ? -23.328 17.581 -33.160 1.00 32.14 155 LYS B CA 1
ATOM 2872 C C . LYS B 1 162 ? -23.753 17.341 -34.601 1.00 39.70 155 LYS B C 1
ATOM 2873 O O . LYS B 1 162 ? -24.298 18.228 -35.266 1.00 41.19 155 LYS B O 1
ATOM 2879 N N . ASP B 1 163 ? -23.501 16.122 -35.072 1.00 36.54 156 ASP B N 1
ATOM 2880 C CA . ASP B 1 163 ? -23.829 15.689 -36.426 1.00 37.44 156 ASP B CA 1
ATOM 2881 C C . ASP B 1 163 ? -25.098 14.819 -36.478 1.00 44.23 156 ASP B C 1
ATOM 2882 O O . ASP B 1 163 ? -25.349 14.162 -37.490 1.00 45.91 156 ASP B O 1
ATOM 2887 N N . GLY B 1 164 ? -25.862 14.811 -35.387 1.00 41.03 157 GLY B N 1
ATOM 2888 C CA . GLY B 1 164 ? -27.099 14.042 -35.298 1.00 42.12 157 GLY B CA 1
ATOM 2889 C C . GLY B 1 164 ? -26.942 12.654 -34.706 1.00 45.36 157 GLY B C 1
ATOM 2890 O O . GLY B 1 164 ? -27.943 11.980 -34.440 1.00 46.96 157 GLY B O 1
ATOM 2891 N N . LYS B 1 165 ? -25.692 12.214 -34.481 1.00 38.69 158 LYS B N 1
ATOM 2892 C CA . LYS B 1 165 ? -25.430 10.910 -33.882 1.00 36.11 158 LYS B CA 1
ATOM 2893 C C . LYS B 1 165 ? -25.664 11.044 -32.373 1.00 37.18 158 LYS B C 1
ATOM 2894 O O . LYS B 1 165 ? -25.190 12.005 -31.750 1.00 35.44 158 LYS B O 1
ATOM 2900 N N . THR B 1 166 ? -26.463 10.124 -31.801 1.00 32.36 159 THR B N 1
ATOM 2901 C CA . THR B 1 166 ? -26.869 10.221 -30.396 1.00 30.71 159 THR B CA 1
ATOM 2902 C C . THR B 1 166 ? -25.954 9.502 -29.416 1.00 32.33 159 THR B C 1
ATOM 2903 O O . THR B 1 166 ? -25.075 8.728 -29.812 1.00 30.74 159 THR B O 1
ATOM 2907 N N . LEU B 1 167 ? -26.245 9.700 -28.114 1.00 26.88 160 LEU B N 1
ATOM 2908 C CA . LEU B 1 167 ? -25.543 9.022 -27.031 1.00 26.15 160 LEU B CA 1
ATOM 2909 C C . LEU B 1 167 ? -25.542 7.491 -27.274 1.00 29.81 160 LEU B C 1
ATOM 2910 O O . LEU B 1 167 ? -24.500 6.841 -27.151 1.00 28.66 160 LEU B O 1
ATOM 2915 N N . PHE B 1 168 ? -26.708 6.959 -27.687 1.00 29.10 161 PHE B N 1
ATOM 2916 C CA . PHE B 1 168 ? -26.943 5.528 -27.966 1.00 30.29 161 PHE B CA 1
ATOM 2917 C C . PHE B 1 168 ? -26.241 4.973 -29.208 1.00 34.60 161 PHE B C 1
ATOM 2918 O O . PHE B 1 168 ? -26.098 3.749 -29.328 1.00 35.63 161 PHE B O 1
ATOM 2926 N N . ASP B 1 169 ? -25.766 5.857 -30.105 1.00 28.61 162 ASP B N 1
ATOM 2927 C CA . ASP B 1 169 ? -24.993 5.445 -31.275 1.00 29.16 162 ASP B CA 1
ATOM 2928 C C . ASP B 1 169 ? -23.527 5.172 -30.877 1.00 33.33 162 ASP B C 1
ATOM 2929 O O . ASP B 1 169 ? -22.807 4.509 -31.617 1.00 33.87 162 ASP B O 1
ATOM 2934 N N . PHE B 1 170 ? -23.088 5.715 -29.729 1.00 28.95 163 PHE B N 1
ATOM 2935 C CA . PHE B 1 170 ? -21.702 5.602 -29.253 1.00 28.75 163 PHE B CA 1
ATOM 2936 C C . PHE B 1 170 ? -21.532 4.716 -28.057 1.00 33.05 163 PHE B C 1
ATOM 2937 O O . PHE B 1 170 ? -20.417 4.254 -27.790 1.00 32.75 163 PHE B O 1
ATOM 2945 N N . GLN B 1 171 ? -22.604 4.546 -27.282 1.00 29.13 164 GLN B N 1
ATOM 2946 C CA . GLN B 1 171 ? -22.534 3.745 -26.066 1.00 27.65 164 GLN B CA 1
ATOM 2947 C C . GLN B 1 171 ? -23.706 2.784 -25.982 1.00 32.78 164 GLN B C 1
ATOM 2948 O O . GLN B 1 171 ? -24.854 3.175 -26.211 1.00 31.20 164 GLN B O 1
ATOM 2954 N N . SER B 1 172 ? -23.412 1.520 -25.662 1.00 31.55 165 SER B N 1
ATOM 2955 C CA . SER B 1 172 ? -24.460 0.503 -25.512 1.00 31.84 165 SER B CA 1
ATOM 2956 C C . SER B 1 172 ? -25.240 0.751 -24.215 1.00 34.68 165 SER B C 1
ATOM 2957 O O . SER B 1 172 ? -24.702 1.376 -23.283 1.00 32.21 165 SER B O 1
ATOM 2960 N N . LYS B 1 173 ? -26.493 0.249 -24.146 1.00 32.66 166 LYS B N 1
ATOM 2961 C CA . LYS B 1 173 ? -27.337 0.399 -22.958 1.00 33.35 166 LYS B CA 1
ATOM 2962 C C . LYS B 1 173 ? -26.651 -0.216 -21.740 1.00 37.14 166 LYS B C 1
ATOM 2963 O O . LYS B 1 173 ? -26.672 0.374 -20.660 1.00 36.25 166 LYS B O 1
ATOM 2969 N N . GLU B 1 174 ? -26.015 -1.384 -21.935 1.00 34.17 167 GLU B N 1
ATOM 2970 C CA A GLU B 1 174 ? -25.318 -2.120 -20.890 0.50 33.69 167 GLU B CA 1
ATOM 2971 C CA B GLU B 1 174 ? -25.316 -2.103 -20.865 0.50 33.92 167 GLU B CA 1
ATOM 2972 C C . GLU B 1 174 ? -24.147 -1.288 -20.324 1.00 34.55 167 GLU B C 1
ATOM 2973 O O . GLU B 1 174 ? -24.029 -1.129 -19.105 1.00 33.27 167 GLU B O 1
ATOM 2984 N N . ILE B 1 175 ? -23.311 -0.720 -21.214 1.00 29.61 168 ILE B N 1
ATOM 2985 C CA . ILE B 1 175 ? -22.175 0.099 -20.781 1.00 27.94 168 ILE B CA 1
ATOM 2986 C C . ILE B 1 175 ? -22.656 1.356 -20.038 1.00 30.18 168 ILE B C 1
ATOM 2987 O O . ILE B 1 175 ? -22.095 1.702 -18.992 1.00 26.71 168 ILE B O 1
ATOM 2992 N N . LEU B 1 176 ? -23.748 1.976 -20.533 1.00 28.96 169 LEU B N 1
ATOM 2993 C CA . LEU B 1 176 ? -24.356 3.148 -19.883 1.00 28.86 169 LEU B CA 1
ATOM 2994 C C . LEU B 1 176 ? -24.941 2.783 -18.520 1.00 32.63 169 LEU B C 1
ATOM 2995 O O . LEU B 1 176 ? -24.778 3.552 -17.574 1.00 32.51 169 LEU B O 1
ATOM 3000 N N . ALA B 1 177 ? -25.572 1.597 -18.407 1.00 29.94 170 ALA B N 1
ATOM 3001 C CA . ALA B 1 177 ? -26.133 1.112 -17.130 1.00 30.11 170 ALA B CA 1
ATOM 3002 C C . ALA B 1 177 ? -25.000 0.913 -16.114 1.00 34.39 170 ALA B C 1
ATOM 3003 O O . ALA B 1 177 ? -25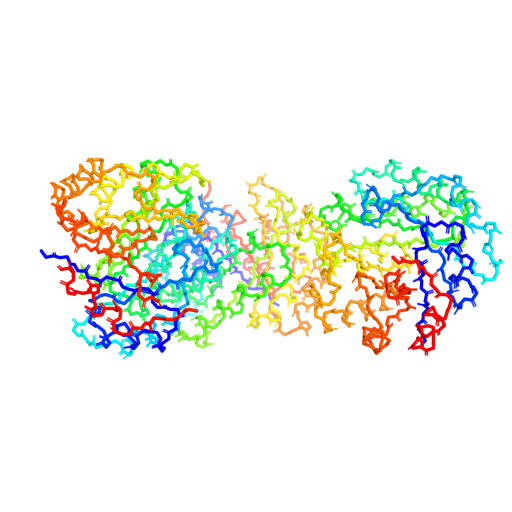.159 1.271 -14.947 1.00 35.03 170 ALA B O 1
ATOM 3005 N N . GLU B 1 178 ? -23.831 0.407 -16.588 1.00 29.88 171 GLU B N 1
ATOM 3006 C CA . GLU B 1 178 ? -22.629 0.216 -15.767 1.00 28.89 171 GLU B CA 1
ATOM 3007 C C . GLU B 1 178 ? -22.085 1.567 -15.300 1.00 31.39 171 GLU B C 1
ATOM 3008 O O . GLU B 1 178 ? -21.747 1.710 -14.126 1.00 29.46 171 GLU B O 1
ATOM 3014 N N . PHE B 1 179 ? -22.070 2.562 -16.202 1.00 28.41 172 PHE B N 1
ATOM 3015 C CA . PHE B 1 179 ? -21.625 3.942 -15.926 1.00 27.15 172 PHE B CA 1
ATOM 3016 C C . PHE B 1 179 ? -22.472 4.530 -14.787 1.00 29.99 172 PHE B C 1
ATOM 3017 O O . PHE B 1 179 ? -21.912 5.042 -13.818 1.00 27.62 172 PHE B O 1
ATOM 3025 N N . VAL B 1 180 ? -23.813 4.446 -14.916 1.00 28.42 173 VAL B N 1
ATOM 3026 C CA . VAL B 1 180 ? -24.764 4.979 -13.938 1.00 28.04 173 VAL B CA 1
ATOM 3027 C C . VAL B 1 180 ? -24.557 4.298 -12.569 1.00 33.30 173 VAL B C 1
ATOM 3028 O O . VAL B 1 180 ? -24.410 4.992 -11.559 1.00 32.63 173 VAL B O 1
ATOM 3032 N N . ASP B 1 181 ? -24.495 2.944 -12.554 1.00 31.27 174 ASP B N 1
ATOM 3033 C CA . ASP B 1 181 ? -24.292 2.150 -11.336 1.00 32.62 174 ASP B CA 1
ATOM 3034 C C . ASP B 1 181 ? -22.991 2.520 -10.620 1.00 34.65 174 ASP B C 1
ATOM 3035 O O . ASP B 1 181 ? -22.982 2.699 -9.397 1.00 33.98 174 ASP B O 1
ATOM 3040 N N . GLU B 1 182 ? -21.900 2.646 -11.389 1.00 29.95 175 GLU B N 1
ATOM 3041 C CA . GLU B 1 182 ? -20.594 3.034 -10.878 1.00 28.80 175 GLU B CA 1
ATOM 3042 C C . GLU B 1 182 ? -20.648 4.440 -10.244 1.00 30.59 175 GLU B C 1
ATOM 3043 O O . GLU B 1 182 ? -20.257 4.582 -9.085 1.00 29.88 175 GLU B O 1
ATOM 3049 N N . ALA B 1 183 ? -21.208 5.446 -10.963 1.00 28.86 176 ALA B N 1
ATOM 3050 C CA . ALA B 1 183 ? -21.374 6.817 -10.428 1.00 28.09 176 ALA B CA 1
ATOM 3051 C C . ALA B 1 183 ? -22.165 6.763 -9.091 1.00 31.88 176 ALA B C 1
ATOM 3052 O O . ALA B 1 183 ? -21.728 7.336 -8.089 1.00 31.01 176 ALA B O 1
ATOM 3054 N N . HIS B 1 184 ? -23.295 6.032 -9.071 1.00 30.30 177 HIS B N 1
ATOM 3055 C CA . HIS B 1 184 ? -24.104 5.869 -7.864 1.00 30.76 177 HIS B CA 1
ATOM 3056 C C . HIS B 1 184 ? -23.325 5.213 -6.731 1.00 35.65 177 HIS B C 1
ATOM 3057 O O . HIS B 1 184 ? -23.455 5.649 -5.587 1.00 35.25 177 HIS B O 1
ATOM 3064 N N . SER B 1 185 ? -22.496 4.194 -7.044 1.00 32.54 178 SER B N 1
ATOM 3065 C CA . SER B 1 185 ? -21.670 3.506 -6.044 1.00 34.26 178 SER B CA 1
ATOM 3066 C C . SER B 1 185 ? -20.655 4.452 -5.362 1.00 37.05 178 SER B C 1
ATOM 3067 O O . SER B 1 185 ? -20.245 4.183 -4.238 1.00 38.93 178 SER B O 1
ATOM 3070 N N . TYR B 1 186 ? -20.275 5.552 -6.034 1.00 32.21 179 TYR B N 1
ATOM 3071 C CA . TYR B 1 186 ? -19.339 6.561 -5.508 1.00 31.30 179 TYR B CA 1
ATOM 3072 C C . TYR B 1 186 ? -20.072 7.747 -4.854 1.00 35.36 179 TYR B C 1
ATOM 3073 O O . TYR B 1 186 ? -19.435 8.751 -4.526 1.00 35.85 179 TYR B O 1
ATOM 3082 N N . GLY B 1 187 ? -21.391 7.647 -4.739 1.00 32.48 180 GLY B N 1
ATOM 3083 C CA . GLY B 1 187 ? -22.228 8.689 -4.153 1.00 32.95 180 GLY B CA 1
ATOM 3084 C C . GLY B 1 187 ? -22.520 9.851 -5.087 1.00 34.56 180 GLY B C 1
ATOM 3085 O O . GLY B 1 187 ? -23.016 10.900 -4.650 1.00 33.30 180 GLY B O 1
ATOM 3086 N N . LEU B 1 188 ? -22.283 9.657 -6.392 1.00 29.86 181 LEU B N 1
ATOM 3087 C CA . LEU B 1 188 ? -22.523 10.708 -7.391 1.00 28.82 181 LEU B CA 1
ATOM 3088 C C . LEU B 1 188 ? -23.883 10.565 -8.049 1.00 31.71 181 LEU B C 1
ATOM 3089 O O . LEU B 1 188 ? -24.481 9.484 -8.061 1.00 32.25 181 LEU B O 1
ATOM 3094 N N . LYS B 1 189 ? -24.343 11.667 -8.635 1.00 27.64 182 LYS B N 1
ATOM 3095 C CA . LYS B 1 189 ? -25.516 11.687 -9.485 1.00 27.11 182 LYS B CA 1
ATOM 3096 C C . LYS B 1 189 ? -24.954 11.542 -10.914 1.00 30.46 182 LYS B C 1
ATOM 3097 O O . LYS B 1 189 ? -23.777 11.834 -11.150 1.00 28.04 182 LYS B O 1
ATOM 3103 N N . CYS B 1 190 ? -25.781 11.067 -11.843 1.00 28.01 183 CYS B N 1
ATOM 3104 C CA . CYS B 1 190 ? -25.379 10.860 -13.223 1.00 27.76 183 CYS B CA 1
ATOM 3105 C C . CYS B 1 190 ? -26.304 11.613 -14.166 1.00 29.52 183 CYS B C 1
ATOM 3106 O O . CYS B 1 190 ? -27.520 11.436 -14.098 1.00 28.98 183 CYS B O 1
ATOM 3109 N N . ALA B 1 191 ? -25.724 12.424 -15.054 1.00 26.88 184 ALA B N 1
ATOM 3110 C CA . ALA B 1 191 ? -26.439 13.181 -16.074 1.00 26.19 184 ALA B CA 1
ATOM 3111 C C . ALA B 1 191 ? -26.063 12.624 -17.444 1.00 28.03 184 ALA B C 1
ATOM 3112 O O . ALA B 1 191 ? -24.895 12.354 -17.705 1.00 25.51 184 ALA B O 1
ATOM 3114 N N . LEU B 1 192 ? -27.044 12.436 -18.311 1.00 23.28 185 LEU B N 1
ATOM 3115 C CA . LEU B 1 192 ? -26.791 11.927 -19.655 1.00 24.05 185 LEU B CA 1
ATOM 3116 C C . LEU B 1 192 ? -27.461 12.793 -20.695 1.00 25.52 185 LEU B C 1
ATOM 3117 O O . LEU B 1 192 ? -28.615 13.204 -20.521 1.00 26.45 185 LEU B O 1
ATOM 3122 N N . ALA B 1 193 ? -26.725 13.084 -21.774 1.00 21.61 186 ALA B N 1
ATOM 3123 C CA . ALA B 1 193 ? -27.192 13.888 -22.909 1.00 21.45 186 ALA B CA 1
ATOM 3124 C C . ALA B 1 193 ? -26.465 13.430 -24.173 1.00 25.36 186 ALA B C 1
ATOM 3125 O O . ALA B 1 193 ? -25.566 12.593 -24.103 1.00 24.32 186 ALA B O 1
ATOM 3127 N N . GLY B 1 194 ? -26.870 13.972 -25.322 1.00 25.75 187 GLY B N 1
ATOM 3128 C CA . GLY B 1 194 ? -26.242 13.628 -26.589 1.00 25.86 187 GLY B CA 1
ATOM 3129 C C . GLY B 1 194 ? -27.299 13.337 -27.616 1.00 30.29 187 GLY B C 1
ATOM 3130 O O . GLY B 1 194 ? -27.618 12.164 -27.885 1.00 28.72 187 GLY B O 1
ATOM 3131 N N . SER B 1 195 ? -27.905 14.422 -28.128 1.00 28.02 188 SER B N 1
ATOM 3132 C CA . SER B 1 195 ? -29.006 14.394 -29.097 1.00 28.74 188 SER B CA 1
ATOM 3133 C C . SER B 1 195 ? -30.102 13.419 -28.654 1.00 32.99 188 SER B C 1
ATOM 3134 O O . SER B 1 195 ? -30.520 12.535 -29.402 1.00 34.81 188 SER B O 1
ATOM 3137 N N . ILE B 1 196 ? -30.506 13.557 -27.385 1.00 27.77 189 ILE B N 1
ATOM 3138 C CA . ILE B 1 196 ? -31.537 12.716 -26.777 1.00 27.74 189 ILE B CA 1
ATOM 3139 C C . ILE B 1 196 ? -32.893 13.006 -27.439 1.00 34.26 189 ILE B C 1
ATOM 3140 O O . ILE B 1 196 ? -33.194 14.160 -27.717 1.00 34.19 189 ILE B O 1
ATOM 3145 N N . LYS B 1 197 ? -33.683 11.963 -27.713 1.00 31.63 190 LYS B N 1
ATOM 3146 C CA . LYS B 1 197 ? -35.020 12.088 -28.301 1.00 33.47 190 LYS B CA 1
ATOM 3147 C C . LYS B 1 197 ? -35.998 11.574 -27.260 1.00 37.62 190 LYS B C 1
ATOM 3148 O O . LYS B 1 197 ? -35.562 10.959 -26.286 1.00 35.65 190 LYS B O 1
ATOM 3154 N N . LYS B 1 198 ? -37.308 11.829 -27.439 1.00 36.47 191 LYS B N 1
ATOM 3155 C CA . LYS B 1 198 ? -38.337 11.369 -26.496 1.00 37.55 191 LYS B CA 1
ATOM 3156 C C . LYS B 1 198 ? -38.288 9.846 -26.271 1.00 42.64 191 LYS B C 1
ATOM 3157 O O . LYS B 1 198 ? -38.472 9.396 -25.142 1.00 43.25 191 LYS B O 1
ATOM 3159 N N . GLU B 1 199 ? -37.964 9.080 -27.331 1.00 40.57 192 GLU B N 1
ATOM 3160 C CA . GLU B 1 199 ? -37.844 7.613 -27.359 1.00 41.75 192 GLU B CA 1
ATOM 3161 C C . GLU B 1 199 ? -36.779 7.092 -26.396 1.00 44.89 192 GLU B C 1
ATOM 3162 O O . GLU B 1 199 ? -36.899 5.970 -25.892 1.00 44.45 192 GLU B O 1
ATOM 3168 N N . HIS B 1 200 ? -35.738 7.902 -26.159 1.00 39.02 193 HIS B N 1
ATOM 3169 C CA . HIS B 1 200 ? -34.614 7.555 -25.289 1.00 37.49 193 HIS B CA 1
ATOM 3170 C C . HIS B 1 200 ? -34.930 7.714 -23.809 1.00 40.27 193 HIS B C 1
ATOM 3171 O O . HIS B 1 200 ? -34.277 7.090 -22.980 1.00 37.72 193 HIS B O 1
ATOM 3178 N N . ILE B 1 201 ? -35.920 8.553 -23.472 1.00 38.83 194 ILE B N 1
ATOM 3179 C CA . ILE B 1 201 ? -36.285 8.844 -22.086 1.00 38.49 194 ILE B CA 1
ATOM 3180 C C . ILE B 1 201 ? -36.603 7.620 -21.224 1.00 42.97 194 ILE B C 1
ATOM 3181 O O . ILE B 1 201 ? -35.967 7.497 -20.177 1.00 41.64 194 ILE B O 1
ATOM 3186 N N . PRO B 1 202 ? -37.498 6.678 -21.634 1.00 41.99 195 PRO B N 1
ATOM 3187 C CA . PRO B 1 202 ? -37.747 5.496 -20.788 1.00 42.34 195 PRO B CA 1
ATOM 3188 C C . PRO B 1 202 ? -36.502 4.634 -20.576 1.00 45.32 195 PRO B C 1
ATOM 3189 O O . PRO B 1 202 ? -36.345 4.062 -19.496 1.00 44.63 195 PRO B O 1
ATOM 3193 N N . ILE B 1 203 ? -35.603 4.569 -21.588 1.00 41.81 196 ILE B N 1
ATOM 3194 C CA . ILE B 1 203 ? -34.340 3.792 -21.517 1.00 41.18 196 ILE B CA 1
ATOM 3195 C C . ILE B 1 203 ? -33.431 4.403 -20.446 1.00 39.63 196 ILE B C 1
ATOM 3196 O O . ILE B 1 203 ? -32.890 3.681 -19.608 1.00 38.79 196 ILE B O 1
ATOM 3201 N N . LEU B 1 204 ? -33.250 5.734 -20.502 1.00 33.83 197 LEU B N 1
ATOM 3202 C CA . LEU B 1 204 ? -32.446 6.467 -19.531 1.00 32.45 197 LEU B CA 1
ATOM 3203 C C . LEU B 1 204 ? -33.025 6.347 -18.132 1.00 36.72 197 LEU B C 1
ATOM 3204 O O . LEU B 1 204 ? -32.279 6.074 -17.202 1.00 36.37 197 LEU B O 1
ATOM 3209 N N . LYS B 1 205 ? -34.367 6.468 -17.985 1.00 34.93 198 LYS B N 1
ATOM 3210 C CA . LYS B 1 205 ? -35.020 6.320 -16.683 1.00 35.53 198 LYS B CA 1
ATOM 3211 C C . LYS B 1 205 ? -34.743 4.901 -16.122 1.00 41.06 198 LYS B C 1
ATOM 3212 O O . LYS B 1 205 ? -34.350 4.766 -14.960 1.00 41.50 198 LYS B O 1
ATOM 3218 N N . GLU B 1 206 ? -34.884 3.866 -16.979 1.00 37.88 199 GLU B N 1
ATOM 3219 C CA . GLU B 1 206 ? -34.709 2.455 -16.611 1.00 39.41 199 GLU B CA 1
ATOM 3220 C C . GLU B 1 206 ? -33.342 2.159 -15.999 1.00 42.03 199 GLU B C 1
ATOM 3221 O O . GLU B 1 206 ? -33.261 1.437 -15.007 1.00 44.07 199 GLU B O 1
ATOM 3227 N N . ILE B 1 207 ? -32.279 2.722 -16.583 1.00 35.03 200 ILE B N 1
ATOM 3228 C CA . ILE B 1 207 ? -30.895 2.499 -16.137 1.00 34.35 200 ILE B CA 1
ATOM 3229 C C . ILE B 1 207 ? -30.529 3.292 -14.870 1.00 38.59 200 ILE B C 1
ATOM 3230 O O . ILE B 1 207 ? -29.433 3.126 -14.344 1.00 38.96 200 ILE B O 1
ATOM 3235 N N . GLY B 1 208 ? -31.455 4.128 -14.394 1.00 35.53 201 GLY B N 1
ATOM 3236 C CA . GLY B 1 208 ? -31.290 4.895 -13.168 1.00 34.82 201 GLY B CA 1
ATOM 3237 C C . GLY B 1 208 ? -30.663 6.264 -13.325 1.00 37.31 201 GLY B C 1
ATOM 3238 O O . GLY B 1 208 ? -30.212 6.831 -12.330 1.00 35.56 201 GLY B O 1
ATOM 3239 N N . THR B 1 209 ? -30.634 6.820 -14.556 1.00 33.55 202 THR B N 1
ATOM 3240 C CA . THR B 1 209 ? -30.089 8.160 -14.842 1.00 31.28 202 THR B CA 1
ATOM 3241 C C . THR B 1 209 ? -30.788 9.225 -13.969 1.00 35.19 202 THR B C 1
ATOM 3242 O O . THR B 1 209 ? -32.012 9.233 -13.882 1.00 35.44 202 THR B O 1
ATOM 3246 N N . ASP B 1 210 ? -30.015 10.090 -13.308 1.00 31.54 203 ASP B N 1
ATOM 3247 C CA . ASP B 1 210 ? -30.598 11.120 -12.433 1.00 30.40 203 ASP B CA 1
ATOM 3248 C C . ASP B 1 210 ? -31.070 12.346 -13.160 1.00 32.35 203 ASP B C 1
ATOM 3249 O O . ASP B 1 210 ? -32.056 12.958 -12.740 1.00 31.15 203 ASP B O 1
ATOM 3254 N N . ILE B 1 211 ? -30.317 12.762 -14.203 1.00 26.86 204 ILE B N 1
ATOM 3255 C CA . ILE B 1 211 ? -30.599 13.960 -14.979 1.00 25.72 204 ILE B CA 1
ATOM 3256 C C . ILE B 1 211 ? -30.489 13.642 -16.455 1.00 28.25 204 ILE B C 1
ATOM 3257 O O . ILE B 1 211 ? -29.500 13.024 -16.868 1.00 25.37 204 ILE B O 1
ATOM 3262 N N . VAL B 1 212 ? -31.472 14.105 -17.257 1.00 24.84 205 VAL B N 1
ATOM 3263 C CA . VAL B 1 212 ? -31.429 13.991 -18.709 1.00 24.70 205 VAL B CA 1
ATOM 3264 C C . VAL B 1 212 ? -31.343 15.408 -19.309 1.00 27.55 205 VAL B C 1
ATOM 3265 O O . VAL B 1 212 ? -32.075 16.301 -18.890 1.00 26.48 205 VAL B O 1
ATOM 3269 N N . GLY B 1 213 ? -30.404 15.604 -20.236 1.00 24.36 206 GLY B N 1
ATOM 3270 C CA . GLY B 1 213 ? -30.224 16.878 -20.914 1.00 23.96 206 GLY B CA 1
ATOM 3271 C C . GLY B 1 213 ? -30.798 16.850 -22.314 1.00 27.28 206 GLY B C 1
ATOM 3272 O O . GLY B 1 213 ? -30.544 15.906 -23.069 1.00 28.07 206 GLY B O 1
ATOM 3273 N N . VAL B 1 214 ? -31.601 17.882 -22.669 1.00 24.54 207 VAL B N 1
ATOM 3274 C CA . VAL B 1 214 ? -32.228 17.991 -23.986 1.00 24.35 207 VAL B CA 1
ATOM 3275 C C . VAL B 1 214 ? -32.264 19.446 -24.491 1.00 29.75 207 VAL B C 1
ATOM 3276 O O . VAL B 1 214 ? -32.145 20.399 -23.726 1.00 27.41 207 VAL B O 1
ATOM 3280 N N . ARG B 1 215 ? -32.566 19.588 -25.782 1.00 28.20 208 ARG B N 1
ATOM 3281 C CA . ARG B 1 215 ? -32.946 20.822 -26.450 1.00 29.02 208 ARG B CA 1
ATOM 3282 C C . ARG B 1 215 ? -33.823 20.423 -27.640 1.00 33.04 208 ARG B C 1
ATOM 3283 O O . ARG B 1 215 ? -35.018 20.733 -27.630 1.00 34.10 208 ARG B O 1
ATOM 3291 N N . GLY B 1 216 ? -33.235 19.685 -28.593 1.00 29.44 209 GLY B N 1
ATOM 3292 C CA . GLY B 1 216 ? -33.906 19.202 -29.799 1.00 29.37 209 GLY B CA 1
ATOM 3293 C C . GLY B 1 216 ? -35.223 18.487 -29.546 1.00 34.81 209 GLY B C 1
ATOM 3294 O O . GLY B 1 216 ? -36.220 18.776 -30.220 1.00 35.05 209 GLY B O 1
ATOM 3295 N N . ALA B 1 217 ? -35.263 17.610 -28.509 1.00 31.52 210 ALA B N 1
ATOM 3296 C CA . ALA B 1 217 ? -36.459 16.855 -28.094 1.00 33.83 210 ALA B CA 1
ATOM 3297 C C . ALA B 1 217 ? -37.601 17.781 -27.637 1.00 38.66 210 ALA B C 1
ATOM 3298 O O . ALA B 1 217 ? -38.755 17.365 -27.637 1.00 39.67 210 ALA B O 1
ATOM 3300 N N . ALA B 1 218 ? -37.265 19.020 -27.234 1.00 35.05 211 ALA B N 1
ATOM 3301 C CA . ALA B 1 218 ? -38.200 20.045 -26.767 1.00 35.89 211 ALA B CA 1
ATOM 3302 C C . ALA B 1 218 ? -38.595 21.049 -27.881 1.00 40.81 211 ALA B C 1
ATOM 3303 O O . ALA B 1 218 ? -39.421 21.928 -27.633 1.00 39.44 211 ALA B O 1
ATOM 3305 N N . CYS B 1 219 ? -38.022 20.899 -29.108 1.00 38.11 212 CYS B N 1
ATOM 3306 C CA . CYS B 1 219 ? -38.285 21.777 -30.259 1.00 37.21 212 CYS B CA 1
ATOM 3307 C C . CYS B 1 219 ? -39.309 21.162 -31.198 1.00 72.70 212 CYS B C 1
ATOM 3308 O O . CYS B 1 219 ? -39.267 19.959 -31.441 1.00 40.67 212 CYS B O 1
ATOM 3311 N N . GLY B 1 227 ? -36.411 25.181 -35.534 1.00 42.78 220 GLY B N 1
ATOM 3312 C CA . GLY B 1 227 ? -37.323 24.860 -34.444 1.00 41.71 220 GLY B CA 1
ATOM 3313 C C . GLY B 1 227 ? -36.887 25.412 -33.099 1.00 43.28 220 GLY B C 1
ATOM 3314 O O . GLY B 1 227 ? -35.715 25.314 -32.715 1.00 41.36 220 GLY B O 1
ATOM 3315 N N . ARG B 1 228 ? -37.835 26.023 -32.382 1.00 39.06 221 ARG B N 1
ATOM 3316 C CA . ARG B 1 228 ? -37.586 26.610 -31.073 1.00 37.28 221 ARG B CA 1
ATOM 3317 C C . ARG B 1 228 ? -38.263 25.805 -29.973 1.00 39.10 221 ARG B C 1
ATOM 3318 O O . ARG B 1 228 ? -39.206 25.046 -30.249 1.00 38.83 221 ARG B O 1
ATOM 3326 N N . ILE B 1 229 ? -37.804 25.980 -28.721 1.00 35.04 222 ILE B N 1
ATOM 3327 C CA . ILE B 1 229 ? -38.383 25.275 -27.582 1.00 34.17 222 ILE B CA 1
ATOM 3328 C C . ILE B 1 229 ? -39.873 25.581 -27.475 1.00 38.55 222 ILE B C 1
ATOM 3329 O O . ILE B 1 229 ? -40.279 26.725 -27.639 1.00 40.82 222 ILE B O 1
ATOM 3334 N N . ASP B 1 230 ? -40.671 24.529 -27.330 1.00 35.93 223 ASP B N 1
ATOM 3335 C CA . ASP B 1 230 ? -42.117 24.577 -27.193 1.00 37.56 223 ASP B CA 1
ATOM 3336 C C . ASP B 1 230 ? -42.444 24.038 -25.817 1.00 41.00 223 ASP B C 1
ATOM 3337 O O . ASP B 1 230 ? -42.065 22.904 -25.503 1.00 40.49 223 ASP B O 1
ATOM 3342 N N . ARG B 1 231 ? -43.104 24.861 -24.976 1.00 37.34 224 ARG B N 1
ATOM 3343 C CA . ARG B 1 231 ? -43.467 24.487 -23.603 1.00 37.34 224 ARG B CA 1
ATOM 3344 C C . ARG B 1 231 ? -44.287 23.177 -23.547 1.00 41.63 224 ARG B C 1
ATOM 3345 O O . ARG B 1 231 ? -44.102 22.399 -22.616 1.00 41.10 224 ARG B O 1
ATOM 3353 N N . GLU B 1 232 ? -45.180 22.941 -24.554 1.00 38.42 225 GLU B N 1
ATOM 3354 C CA . GLU B 1 232 ? -46.012 21.741 -24.680 1.00 38.72 225 GLU B CA 1
ATOM 3355 C C . GLU B 1 232 ? -45.088 20.498 -24.791 1.00 41.24 225 GLU B C 1
ATOM 3356 O O . GLU B 1 232 ? -45.347 19.490 -24.130 1.00 41.88 225 GLU B O 1
ATOM 3362 N N . LEU B 1 233 ? -44.027 20.580 -25.614 1.00 35.14 226 LEU B N 1
ATOM 3363 C CA . LEU B 1 233 ? -43.089 19.465 -25.778 1.00 35.42 226 LEU B CA 1
ATOM 3364 C C . LEU B 1 233 ? -42.249 19.261 -24.514 1.00 36.09 226 LEU B C 1
ATOM 3365 O O . LEU B 1 233 ? -42.047 18.113 -24.128 1.00 38.31 226 LEU B O 1
ATOM 3370 N N . VAL B 1 234 ? -41.825 20.360 -23.832 1.00 30.62 227 VAL B N 1
ATOM 3371 C CA . VAL B 1 234 ? -41.083 20.290 -22.557 1.00 29.12 227 VAL B CA 1
ATOM 3372 C C . VAL B 1 234 ? -41.975 19.548 -21.542 1.00 34.55 227 VAL B C 1
ATOM 3373 O O . VAL B 1 234 ? -41.496 18.640 -20.868 1.00 35.47 227 VAL B O 1
ATOM 3377 N N . LYS B 1 235 ? -43.284 19.914 -21.478 1.00 33.76 228 LYS B N 1
ATOM 3378 C CA . LYS B 1 235 ? -44.282 19.288 -20.605 1.00 34.97 228 LYS B CA 1
ATOM 3379 C C . LYS B 1 235 ? -44.363 17.786 -20.873 1.00 39.01 228 LYS B C 1
ATOM 3380 O O . LYS B 1 235 ? -44.343 17.001 -19.926 1.00 37.94 228 LYS B O 1
ATOM 3386 N N . GLU B 1 236 ? -44.414 17.399 -22.166 1.00 38.04 229 GLU B N 1
ATOM 3387 C CA . GLU B 1 236 ? -44.456 16.004 -22.620 1.00 39.84 229 GLU B CA 1
ATOM 3388 C C . GLU B 1 236 ? -43.221 15.239 -22.127 1.00 41.53 229 GLU B C 1
ATOM 3389 O O . GLU B 1 236 ? -43.366 14.140 -21.591 1.00 39.90 229 GLU B O 1
ATOM 3395 N N . LEU B 1 237 ? -42.019 15.850 -22.267 1.00 36.10 230 LEU B N 1
ATOM 3396 C CA . LEU B 1 237 ? -40.755 15.258 -21.827 1.00 35.12 230 LEU B CA 1
ATOM 3397 C C . LEU B 1 237 ? -40.730 15.101 -20.311 1.00 38.74 230 LEU B C 1
ATOM 3398 O O . LEU B 1 237 ? -40.296 14.052 -19.808 1.00 39.22 230 LEU B O 1
ATOM 3403 N N . LYS B 1 238 ? -41.204 16.142 -19.584 1.00 32.93 231 LYS B N 1
ATOM 3404 C CA . LYS B 1 238 ? -41.285 16.153 -18.123 1.00 32.15 231 LYS B CA 1
ATOM 3405 C C . LYS B 1 238 ? -42.171 14.990 -17.623 1.00 39.45 231 LYS B C 1
ATOM 3406 O O . LYS B 1 238 ? -41.796 14.309 -16.662 1.00 37.92 231 LYS B O 1
ATOM 3412 N N . GLU B 1 239 ? -43.335 14.750 -18.297 1.00 39.65 232 GLU B N 1
ATOM 3413 C CA . GLU B 1 239 ? -44.260 13.655 -17.961 1.00 41.56 232 GLU B CA 1
ATOM 3414 C C . GLU B 1 239 ? -43.579 12.300 -18.132 1.00 47.53 232 GLU B C 1
ATOM 3415 O O . GLU B 1 239 ? -43.763 11.423 -17.288 1.00 48.79 232 GLU B O 1
ATOM 3421 N N . LEU B 1 240 ? -42.746 12.150 -19.192 1.00 42.87 233 LEU B N 1
ATOM 3422 C CA . LEU B 1 240 ? -41.978 10.939 -19.486 1.00 42.19 233 LEU B CA 1
ATOM 3423 C C . LEU B 1 240 ? -40.903 10.663 -18.424 1.00 43.84 233 LEU B C 1
ATOM 3424 O O . LEU B 1 240 ? -40.528 9.507 -18.231 1.00 44.68 233 LEU B O 1
ATOM 3429 N N . CYS B 1 241 ? -40.411 11.723 -17.745 1.00 39.14 234 CYS B N 1
ATOM 3430 C CA . CYS B 1 241 ? -39.398 11.645 -16.689 1.00 37.41 234 CYS B CA 1
ATOM 3431 C C . CYS B 1 241 ? -40.058 11.233 -15.367 1.00 75.12 234 CYS B C 1
ATOM 3432 O O . CYS B 1 241 ? -39.374 10.882 -14.407 1.00 41.61 234 CYS B O 1
ATOM 3435 N N . HIS C 1 7 ? 0.157 -15.320 -4.159 1.00 62.96 0 HIS C N 1
ATOM 3436 C CA . HIS C 1 7 ? 1.357 -15.662 -4.917 1.00 62.16 0 HIS C CA 1
ATOM 3437 C C . HIS C 1 7 ? 1.381 -14.965 -6.277 1.00 59.68 0 HIS C C 1
ATOM 3438 O O . HIS C 1 7 ? 0.388 -14.994 -7.012 1.00 58.99 0 HIS C O 1
ATOM 3445 N N . MET C 1 8 ? 2.526 -14.338 -6.600 1.00 51.11 1 MET C N 1
ATOM 3446 C CA . MET C 1 8 ? 2.759 -13.646 -7.864 1.00 47.62 1 MET C CA 1
ATOM 3447 C C . MET C 1 8 ? 3.642 -14.492 -8.754 1.00 47.24 1 MET C C 1
ATOM 3448 O O . MET C 1 8 ? 4.668 -14.983 -8.290 1.00 47.95 1 MET C O 1
ATOM 3453 N N . ILE C 1 9 ? 3.261 -14.622 -10.031 1.00 39.47 2 ILE C N 1
ATOM 3454 C CA . ILE C 1 9 ? 4.008 -15.330 -11.075 1.00 38.59 2 ILE C CA 1
ATOM 3455 C C . ILE C 1 9 ? 5.054 -14.319 -11.635 1.00 38.22 2 ILE C C 1
ATOM 3456 O O . ILE C 1 9 ? 4.723 -13.146 -11.846 1.00 34.22 2 ILE C O 1
ATOM 3461 N N . LEU C 1 10 ? 6.293 -14.770 -11.876 1.00 33.85 3 LEU C N 1
ATOM 3462 C CA . LEU C 1 10 ? 7.349 -13.918 -12.426 1.00 32.44 3 LEU C CA 1
ATOM 3463 C C . LEU C 1 10 ? 7.507 -14.133 -13.945 1.00 35.73 3 LEU C C 1
ATOM 3464 O O . LEU C 1 10 ? 7.818 -15.241 -14.383 1.00 37.30 3 LEU C O 1
ATOM 3469 N N . LEU C 1 11 ? 7.264 -13.080 -14.732 1.00 31.24 4 LEU C N 1
ATOM 3470 C CA . LEU C 1 11 ? 7.401 -13.064 -16.196 1.00 28.85 4 LEU C CA 1
ATOM 3471 C C . LEU C 1 11 ? 8.680 -12.289 -16.501 1.00 33.10 4 LEU C C 1
ATOM 3472 O O . LEU C 1 11 ? 8.878 -11.186 -15.974 1.00 32.28 4 LEU C O 1
ATOM 3477 N N . VAL C 1 12 ? 9.540 -12.857 -17.349 1.00 29.26 5 VAL C N 1
ATOM 3478 C CA . VAL C 1 12 ? 10.800 -12.224 -17.736 1.00 29.60 5 VAL C CA 1
ATOM 3479 C C . VAL C 1 12 ? 10.849 -12.173 -19.262 1.00 33.88 5 VAL C C 1
ATOM 3480 O O . VAL C 1 12 ? 10.524 -13.183 -19.904 1.00 31.83 5 VAL C O 1
ATOM 3484 N N . SER C 1 13 ? 11.267 -11.015 -19.838 1.00 29.63 6 SER C N 1
ATOM 3485 C CA . SER C 1 13 ? 11.355 -10.854 -21.297 1.00 28.86 6 SER C CA 1
ATOM 3486 C C . SER C 1 13 ? 12.811 -10.876 -21.784 1.00 35.18 6 SER C C 1
ATOM 3487 O O . SER C 1 13 ? 13.440 -9.808 -21.871 1.00 34.35 6 SER C O 1
ATOM 3490 N N . PRO C 1 14 ? 13.393 -12.073 -22.070 1.00 32.43 7 PRO C N 1
ATOM 3491 C CA . PRO C 1 14 ? 14.801 -12.116 -22.499 1.00 33.10 7 PRO C CA 1
ATOM 3492 C C . PRO C 1 14 ? 15.014 -11.603 -23.926 1.00 37.26 7 PRO C C 1
ATOM 3493 O O . PRO C 1 14 ? 14.128 -11.761 -24.769 1.00 34.37 7 PRO C O 1
ATOM 3497 N N . ILE C 1 15 ? 16.193 -11.001 -24.195 1.00 36.46 8 ILE C N 1
ATOM 3498 C CA . ILE C 1 15 ? 16.508 -10.478 -25.533 1.00 36.54 8 ILE C CA 1
ATOM 3499 C C . ILE C 1 15 ? 16.972 -11.565 -26.506 1.00 40.15 8 ILE C C 1
ATOM 3500 O O . ILE C 1 15 ? 16.880 -11.385 -27.725 1.00 38.90 8 ILE C O 1
ATOM 3505 N N . ASP C 1 16 ? 17.457 -12.701 -25.965 1.00 37.73 9 ASP C N 1
ATOM 3506 C CA . ASP C 1 16 ? 17.935 -13.826 -26.765 1.00 37.19 9 ASP C CA 1
ATOM 3507 C C . ASP C 1 16 ? 17.743 -15.167 -26.041 1.00 40.69 9 ASP C C 1
ATOM 3508 O O . ASP C 1 16 ? 17.320 -15.186 -24.883 1.00 37.37 9 ASP C O 1
ATOM 3513 N N . VAL C 1 17 ? 18.097 -16.282 -26.716 1.00 38.85 10 VAL C N 1
ATOM 3514 C CA . VAL C 1 17 ? 18.005 -17.647 -26.182 1.00 37.73 10 VAL C CA 1
ATOM 3515 C C . VAL C 1 17 ? 18.883 -17.798 -24.917 1.00 41.87 10 VAL C C 1
ATOM 3516 O O . VAL C 1 17 ? 18.448 -18.427 -23.950 1.00 41.13 10 VAL C O 1
ATOM 3520 N N . GLU C 1 18 ? 20.090 -17.177 -24.900 1.00 38.16 11 GLU C N 1
ATOM 3521 C CA . GLU C 1 18 ? 20.980 -17.251 -23.745 1.00 37.74 11 GLU C CA 1
ATOM 3522 C C . GLU C 1 18 ? 20.357 -16.579 -22.523 1.00 38.11 11 GLU C C 1
ATOM 3523 O O . GLU C 1 18 ? 20.368 -17.163 -21.440 1.00 34.89 11 GLU C O 1
ATOM 3529 N N . GLU C 1 19 ? 19.739 -15.389 -22.712 1.00 34.65 12 GLU C N 1
ATOM 3530 C CA . GLU C 1 19 ? 19.059 -14.687 -21.626 1.00 33.20 12 GLU C CA 1
ATOM 3531 C C . GLU C 1 19 ? 17.859 -15.517 -21.138 1.00 35.24 12 GLU C C 1
ATOM 3532 O O . GLU C 1 19 ? 17.578 -15.518 -19.940 1.00 35.41 12 GLU C O 1
ATOM 3538 N N . ALA C 1 20 ? 17.178 -16.239 -22.054 1.00 31.87 13 ALA C N 1
ATOM 3539 C CA . ALA C 1 20 ? 16.032 -17.086 -21.692 1.00 32.02 13 ALA C CA 1
ATOM 3540 C C . ALA C 1 20 ? 16.475 -18.187 -20.716 1.00 35.25 13 ALA C C 1
ATOM 3541 O O . ALA C 1 20 ? 15.826 -18.394 -19.685 1.00 33.09 13 ALA C O 1
ATOM 3543 N N . LYS C 1 21 ? 17.624 -18.836 -21.001 1.00 32.18 14 LYS C N 1
ATOM 3544 C CA . LYS C 1 21 ? 18.216 -19.869 -20.154 1.00 31.35 14 LYS C CA 1
ATOM 3545 C C . LYS C 1 21 ? 18.509 -19.337 -18.758 1.00 36.76 14 LYS C C 1
ATOM 3546 O O . LYS C 1 21 ? 18.225 -20.041 -17.789 1.00 36.52 14 LYS C O 1
ATOM 3552 N N . GLU C 1 22 ? 19.009 -18.072 -18.638 1.00 34.11 15 GLU C N 1
ATOM 3553 C CA . GLU C 1 22 ? 19.313 -17.433 -17.350 1.00 35.25 15 GLU C CA 1
ATOM 3554 C C . GLU C 1 22 ? 18.022 -17.219 -16.568 1.00 38.31 15 GLU C C 1
ATOM 3555 O O . GLU C 1 22 ? 17.969 -17.474 -15.356 1.00 37.41 15 GLU C O 1
ATOM 3561 N N . ALA C 1 23 ? 16.992 -16.731 -17.273 1.00 34.16 16 ALA C N 1
ATOM 3562 C CA . ALA C 1 23 ? 15.685 -16.447 -16.699 1.00 34.15 16 ALA C CA 1
ATOM 3563 C C . ALA C 1 23 ? 15.085 -17.749 -16.162 1.00 36.14 16 ALA C C 1
ATOM 3564 O O . ALA C 1 23 ? 14.644 -17.784 -15.013 1.00 36.95 16 ALA C O 1
ATOM 3566 N N . ILE C 1 24 ? 15.157 -18.827 -16.949 1.00 31.01 17 ILE C N 1
ATOM 3567 C CA . ILE C 1 24 ? 14.677 -20.164 -16.585 1.00 31.06 17 ILE C CA 1
ATOM 3568 C C . ILE C 1 24 ? 15.441 -20.678 -15.339 1.00 35.73 17 ILE C C 1
ATOM 3569 O O . ILE C 1 24 ? 14.820 -21.063 -14.340 1.00 33.65 17 ILE C O 1
ATOM 3574 N N . ALA C 1 25 ? 16.777 -20.624 -15.384 1.00 33.55 18 ALA C N 1
ATOM 3575 C CA . ALA C 1 25 ? 17.636 -21.094 -14.281 1.00 34.86 18 ALA C CA 1
ATOM 3576 C C . ALA C 1 25 ? 17.389 -20.348 -12.964 1.00 38.96 18 ALA C C 1
ATOM 3577 O O . ALA C 1 25 ? 17.476 -20.942 -11.881 1.00 38.61 18 ALA C O 1
ATOM 3579 N N . GLY C 1 26 ? 17.069 -19.061 -13.081 1.00 35.72 19 GLY C N 1
ATOM 3580 C CA . GLY C 1 26 ? 16.778 -18.190 -11.955 1.00 37.54 19 GLY C CA 1
ATOM 3581 C C . GLY C 1 26 ? 15.396 -18.360 -11.347 1.00 42.28 19 GLY C C 1
ATOM 3582 O O . GLY C 1 26 ? 15.130 -17.821 -10.276 1.00 43.74 19 GLY C O 1
ATOM 3583 N N . GLY C 1 27 ? 14.515 -19.088 -12.017 1.00 37.40 20 GLY C N 1
ATOM 3584 C CA . GLY C 1 27 ? 13.185 -19.356 -11.498 1.00 36.45 20 GLY C CA 1
ATOM 3585 C C . GLY C 1 27 ? 12.026 -18.613 -12.135 1.00 39.82 20 GLY C C 1
ATOM 3586 O O . GLY C 1 27 ? 10.933 -18.651 -11.571 1.00 38.13 20 GLY C O 1
ATOM 3587 N N . ALA C 1 28 ? 12.212 -17.997 -13.331 1.00 35.54 21 ALA C N 1
ATOM 3588 C CA . ALA C 1 28 ? 11.118 -17.325 -14.051 1.00 34.50 21 ALA C CA 1
ATOM 3589 C C . ALA C 1 28 ? 10.021 -18.342 -14.419 1.00 37.65 21 ALA C C 1
ATOM 3590 O O . ALA C 1 28 ? 10.331 -19.483 -14.763 1.00 34.74 21 ALA C O 1
ATOM 3592 N N . ASP C 1 29 ? 8.756 -17.925 -14.306 1.00 33.18 22 ASP C N 1
ATOM 3593 C CA . ASP C 1 29 ? 7.578 -18.765 -14.564 1.00 31.07 22 ASP C CA 1
ATOM 3594 C C . ASP C 1 29 ? 7.082 -18.646 -16.012 1.00 33.65 22 ASP C C 1
ATOM 3595 O O . ASP C 1 29 ? 6.600 -19.623 -16.587 1.00 33.87 22 ASP C O 1
ATOM 3600 N N . ILE C 1 30 ? 7.169 -17.445 -16.582 1.00 27.91 23 ILE C N 1
ATOM 3601 C CA . ILE C 1 30 ? 6.790 -17.185 -17.974 1.00 27.41 23 ILE C CA 1
ATOM 3602 C C . ILE C 1 30 ? 7.981 -16.553 -18.685 1.00 31.78 23 ILE C C 1
ATOM 3603 O O . ILE C 1 30 ? 8.570 -15.600 -18.166 1.00 31.19 23 ILE C O 1
ATOM 3608 N N . ILE C 1 31 ? 8.312 -17.070 -19.874 1.00 28.65 24 ILE C N 1
ATOM 3609 C CA . ILE C 1 31 ? 9.392 -16.546 -20.707 1.00 28.40 24 ILE C CA 1
ATOM 3610 C C . ILE C 1 31 ? 8.701 -15.787 -21.825 1.00 29.89 24 ILE C C 1
ATOM 3611 O O . ILE C 1 31 ? 8.055 -16.391 -22.674 1.00 29.59 24 ILE C O 1
ATOM 3616 N N . ASP C 1 32 ? 8.820 -14.455 -21.802 1.00 25.55 25 ASP C N 1
ATOM 3617 C CA . ASP C 1 32 ? 8.127 -13.602 -22.749 1.00 25.61 25 ASP C CA 1
ATOM 3618 C C . ASP C 1 32 ? 8.979 -13.204 -23.944 1.00 31.58 25 ASP C C 1
ATOM 3619 O O . ASP C 1 32 ? 10.104 -12.721 -23.778 1.00 33.48 25 ASP C O 1
ATOM 3624 N N . VAL C 1 33 ? 8.418 -13.372 -25.150 1.00 28.35 26 VAL C N 1
ATOM 3625 C CA . VAL C 1 33 ? 9.122 -13.079 -26.403 1.00 27.70 26 VAL C CA 1
ATOM 3626 C C . VAL C 1 33 ? 8.578 -11.813 -27.044 1.00 31.48 26 VAL C C 1
ATOM 3627 O O . VAL C 1 33 ? 7.480 -11.818 -27.594 1.00 31.19 26 VAL C O 1
ATOM 3631 N N . LYS C 1 34 ? 9.361 -10.726 -26.984 1.00 28.80 27 LYS C N 1
ATOM 3632 C CA . LYS C 1 34 ? 8.971 -9.472 -27.617 1.00 28.22 27 LYS C CA 1
ATOM 3633 C C . LYS C 1 34 ? 10.152 -8.893 -28.402 1.00 31.22 27 LYS C C 1
ATOM 3634 O O . LYS C 1 34 ? 11.259 -9.447 -28.344 1.00 30.61 27 LYS C O 1
ATOM 3640 N N . ASN C 1 35 ? 9.917 -7.795 -29.133 1.00 28.00 28 ASN C N 1
ATOM 3641 C CA . ASN C 1 35 ? 10.926 -7.161 -29.980 1.00 26.95 28 ASN C CA 1
ATOM 3642 C C . ASN C 1 35 ? 10.904 -5.646 -29.751 1.00 28.88 28 ASN C C 1
ATOM 3643 O O . ASN C 1 35 ? 10.181 -4.921 -30.443 1.00 28.26 28 ASN C O 1
ATOM 3648 N N . PRO C 1 36 ? 11.696 -5.150 -28.765 1.00 26.95 29 PRO C N 1
ATOM 3649 C CA . PRO C 1 36 ? 11.689 -3.703 -28.450 1.00 27.47 29 PRO C CA 1
ATOM 3650 C C . PRO C 1 36 ? 11.882 -2.738 -29.618 1.00 32.25 29 PRO C C 1
ATOM 3651 O O . PRO C 1 36 ? 11.338 -1.635 -29.560 1.00 31.32 29 PRO C O 1
ATOM 3655 N N . LYS C 1 37 ? 12.592 -3.177 -30.696 1.00 28.23 30 LYS C N 1
ATOM 3656 C CA . LYS C 1 37 ? 12.837 -2.365 -31.906 1.00 28.87 30 LYS C CA 1
ATOM 3657 C C . LYS C 1 37 ? 11.519 -1.924 -32.576 1.00 30.47 30 LYS C C 1
ATOM 3658 O O . LYS C 1 37 ? 11.478 -0.862 -33.208 1.00 30.41 30 LYS C O 1
ATOM 3664 N N . GLU C 1 38 ? 10.469 -2.756 -32.461 1.00 25.76 31 GLU C N 1
ATOM 3665 C CA . GLU C 1 38 ? 9.153 -2.506 -33.061 1.00 25.06 31 GLU C CA 1
ATOM 3666 C C . GLU C 1 38 ? 8.141 -1.868 -32.123 1.00 30.32 31 GLU C C 1
ATOM 3667 O O . GLU C 1 38 ? 6.981 -1.667 -32.511 1.00 29.03 31 GLU C O 1
ATOM 3673 N N . GLY C 1 39 ? 8.572 -1.554 -30.910 1.00 27.97 32 GLY C N 1
ATOM 3674 C CA . GLY C 1 39 ? 7.710 -0.906 -29.921 1.00 26.56 32 GLY C CA 1
ATOM 3675 C C . GLY C 1 39 ? 7.771 -1.593 -28.577 1.00 28.51 32 GLY C C 1
ATOM 3676 O O . GLY C 1 39 ? 8.446 -2.614 -28.443 1.00 27.34 32 GLY C O 1
ATOM 3677 N N . SER C 1 40 ? 7.038 -1.064 -27.587 1.00 27.00 33 SER C N 1
ATOM 3678 C CA . SER C 1 40 ? 6.959 -1.589 -26.219 1.00 27.16 33 SER C CA 1
ATOM 3679 C C . SER C 1 40 ? 6.644 -3.085 -26.231 1.00 29.81 33 SER C C 1
ATOM 3680 O O . SER C 1 40 ? 7.364 -3.875 -25.611 1.00 29.70 33 SER C O 1
ATOM 3683 N N . LEU C 1 41 ? 5.594 -3.457 -26.988 1.00 26.09 34 LEU C N 1
ATOM 3684 C CA . LEU C 1 41 ? 5.160 -4.826 -27.151 1.00 25.39 34 LEU C CA 1
ATOM 3685 C C . LEU C 1 41 ? 5.330 -5.260 -28.604 1.00 28.64 34 LEU C C 1
ATOM 3686 O O . LEU C 1 41 ? 4.536 -6.048 -29.123 1.00 25.85 34 LEU C O 1
ATOM 3691 N N . GLY C 1 42 ? 6.417 -4.788 -29.216 1.00 25.04 35 GLY C N 1
ATOM 3692 C CA . GLY C 1 42 ? 6.772 -5.122 -30.596 1.00 23.70 35 GLY C CA 1
ATOM 3693 C C . GLY C 1 42 ? 6.859 -6.627 -30.792 1.00 27.89 35 GLY C C 1
ATOM 3694 O O . GLY C 1 42 ? 7.276 -7.351 -29.876 1.00 27.27 35 GLY C O 1
ATOM 3695 N N . ALA C 1 43 ? 6.399 -7.122 -31.951 1.00 24.41 36 ALA C N 1
ATOM 3696 C CA . ALA C 1 43 ? 6.439 -8.571 -32.200 1.00 24.02 36 ALA C CA 1
ATOM 3697 C C . ALA C 1 43 ? 7.802 -9.050 -32.682 1.00 27.04 36 ALA C C 1
ATOM 3698 O O . ALA C 1 43 ? 8.418 -8.437 -33.570 1.00 24.60 36 ALA C O 1
ATOM 3700 N N . ASN C 1 44 ? 8.258 -10.181 -32.121 1.00 22.93 37 ASN C N 1
ATOM 3701 C CA . ASN C 1 44 ? 9.455 -10.836 -32.616 1.00 24.19 37 ASN C CA 1
ATOM 3702 C C . ASN C 1 44 ? 9.015 -11.744 -33.785 1.00 28.78 37 ASN C C 1
ATOM 3703 O O . ASN C 1 44 ? 7.848 -11.730 -34.168 1.00 28.07 37 ASN C O 1
ATOM 3708 N N . PHE C 1 45 ? 9.955 -12.498 -34.354 1.00 26.27 38 PHE C N 1
ATOM 3709 C CA . PHE C 1 45 ? 9.726 -13.357 -35.503 1.00 23.48 38 PHE C CA 1
ATOM 3710 C C . PHE C 1 45 ? 9.287 -14.765 -35.152 1.00 27.46 38 PHE C C 1
ATOM 3711 O O . PHE C 1 45 ? 9.627 -15.260 -34.068 1.00 26.25 38 PHE C O 1
ATOM 3719 N N . PRO C 1 46 ? 8.574 -15.463 -36.079 1.00 26.89 39 PRO C N 1
ATOM 3720 C CA . PRO C 1 46 ? 8.115 -16.830 -35.766 1.00 26.19 39 PRO C CA 1
ATOM 3721 C C . PRO C 1 46 ? 9.241 -17.767 -35.343 1.00 27.90 39 PRO C C 1
ATOM 3722 O O . PRO C 1 46 ? 9.061 -18.555 -34.426 1.00 27.88 39 PRO C O 1
ATOM 3726 N N . TRP C 1 47 ? 10.411 -17.654 -35.993 1.00 26.58 40 TRP C N 1
ATOM 3727 C CA . TRP C 1 47 ? 11.573 -18.497 -35.683 1.00 27.20 40 TRP C CA 1
ATOM 3728 C C . TRP C 1 47 ? 12.128 -18.259 -34.272 1.00 29.60 40 TRP C C 1
ATOM 3729 O O . TRP C 1 47 ? 12.634 -19.208 -33.642 1.00 27.83 40 TRP C O 1
ATOM 3740 N N . MET C 1 48 ? 12.006 -17.021 -33.756 1.00 25.72 41 MET C N 1
ATOM 3741 C CA . MET C 1 48 ? 12.476 -16.711 -32.411 1.00 26.04 41 MET C CA 1
ATOM 3742 C C . MET C 1 48 ? 11.528 -17.277 -31.366 1.00 28.99 41 MET C C 1
ATOM 3743 O O . MET C 1 48 ? 11.989 -17.842 -30.363 1.00 27.41 41 MET C O 1
ATOM 3748 N N . ILE C 1 49 ? 10.187 -17.120 -31.592 1.00 24.76 42 ILE C N 1
ATOM 3749 C CA . ILE C 1 49 ? 9.213 -17.673 -30.655 1.00 23.76 42 ILE C CA 1
ATOM 3750 C C . ILE C 1 49 ? 9.408 -19.196 -30.572 1.00 24.80 42 ILE C C 1
ATOM 3751 O O . ILE C 1 49 ? 9.418 -19.757 -29.468 1.00 24.67 42 ILE C O 1
ATOM 3756 N N . LYS C 1 50 ? 9.571 -19.848 -31.735 1.00 22.32 43 LYS C N 1
ATOM 3757 C CA . LYS C 1 50 ? 9.808 -21.288 -31.816 1.00 24.81 43 LYS C CA 1
ATOM 3758 C C . LYS C 1 50 ? 11.084 -21.710 -31.047 1.00 30.60 43 LYS C C 1
ATOM 3759 O O . LYS C 1 50 ? 11.028 -22.683 -30.290 1.00 30.19 43 LYS C O 1
ATOM 3765 N N . ALA C 1 51 ? 12.200 -20.949 -31.195 1.00 28.23 44 ALA C N 1
ATOM 3766 C CA . ALA C 1 51 ? 13.467 -21.259 -30.524 1.00 28.27 44 ALA C CA 1
ATOM 3767 C C . ALA C 1 51 ? 13.321 -21.128 -29.024 1.00 30.52 44 ALA C C 1
ATOM 3768 O O . ALA C 1 51 ? 13.802 -22.003 -28.294 1.00 30.09 44 ALA C O 1
ATOM 3770 N N . ILE C 1 52 ? 12.564 -20.104 -28.570 1.00 26.75 45 ILE C N 1
ATOM 3771 C CA . ILE C 1 52 ? 12.319 -19.886 -27.144 1.00 26.39 45 ILE C CA 1
ATOM 3772 C C . ILE C 1 52 ? 11.423 -20.990 -26.569 1.00 28.80 45 ILE C C 1
ATOM 3773 O O . ILE C 1 52 ? 11.695 -21.475 -25.473 1.00 29.28 45 ILE C O 1
ATOM 3778 N N . ARG C 1 53 ? 10.332 -21.354 -27.280 1.00 26.78 46 ARG C N 1
ATOM 3779 C CA . ARG C 1 53 ? 9.455 -22.447 -26.806 1.00 26.84 46 ARG C CA 1
ATOM 3780 C C . ARG C 1 53 ? 10.248 -23.769 -26.645 1.00 31.69 46 ARG C C 1
ATOM 3781 O O . ARG C 1 53 ? 10.017 -24.514 -25.687 1.00 30.43 46 ARG C O 1
ATOM 3789 N N . GLU C 1 54 ? 11.227 -24.000 -27.534 1.00 28.26 47 GLU C N 1
ATOM 3790 C CA . GLU C 1 54 ? 12.080 -25.189 -27.511 1.00 28.81 47 GLU C CA 1
ATOM 3791 C C . GLU C 1 54 ? 13.030 -25.224 -26.309 1.00 31.75 47 GLU C C 1
ATOM 3792 O O . GLU C 1 54 ? 13.160 -26.265 -25.657 1.00 33.31 47 GLU C O 1
ATOM 3798 N N . VAL C 1 55 ? 13.681 -24.093 -26.017 1.00 27.76 48 VAL C N 1
ATOM 3799 C CA . VAL C 1 55 ? 14.648 -24.022 -24.909 1.00 28.17 48 VAL C CA 1
ATOM 3800 C C . VAL C 1 55 ? 13.953 -24.002 -23.527 1.00 32.40 48 VAL C C 1
ATOM 3801 O O . VAL C 1 55 ? 14.560 -24.367 -22.512 1.00 30.84 48 VAL C O 1
ATOM 3805 N N . THR C 1 56 ? 12.689 -23.584 -23.505 1.00 30.19 49 THR C N 1
ATOM 3806 C CA . THR C 1 56 ? 11.921 -23.470 -22.269 1.00 31.29 49 THR C CA 1
ATOM 3807 C C . THR C 1 56 ? 11.379 -24.848 -21.811 1.00 33.99 49 THR C C 1
ATOM 3808 O O . THR C 1 56 ? 10.658 -25.496 -22.573 1.00 32.89 49 THR C O 1
ATOM 3812 N N . PRO C 1 57 ? 11.657 -25.272 -20.554 1.00 30.66 50 PRO C N 1
ATOM 3813 C CA . PRO C 1 57 ? 11.079 -26.536 -20.052 1.00 30.94 50 PRO C CA 1
ATOM 3814 C C . PRO C 1 57 ? 9.554 -26.559 -20.234 1.00 32.16 50 PRO C C 1
ATOM 3815 O O . PRO C 1 57 ? 8.886 -25.510 -20.113 1.00 32.66 50 PRO C O 1
ATOM 3819 N N . LYS C 1 58 ? 9.012 -27.725 -20.580 1.00 28.19 51 LYS C N 1
ATOM 3820 C CA . LYS C 1 58 ? 7.593 -27.919 -20.878 1.00 28.22 51 LYS C CA 1
ATOM 3821 C C . LYS C 1 58 ? 6.643 -27.515 -19.746 1.00 32.43 51 LYS C C 1
ATOM 3822 O O . LYS C 1 58 ? 5.501 -27.164 -20.032 1.00 31.36 51 LYS C O 1
ATOM 3828 N N . ASP C 1 59 ? 7.127 -27.527 -18.470 1.00 31.18 52 ASP C N 1
ATOM 3829 C CA . ASP C 1 59 ? 6.308 -27.121 -17.320 1.00 32.31 52 ASP C CA 1
ATOM 3830 C C . ASP C 1 59 ? 6.184 -25.587 -17.162 1.00 36.03 52 ASP C C 1
ATOM 3831 O O . ASP C 1 59 ? 5.444 -25.126 -16.286 1.00 36.96 52 ASP C O 1
ATOM 3836 N N . LEU C 1 60 ? 6.904 -24.807 -18.001 1.00 30.97 53 LEU C N 1
ATOM 3837 C CA . LEU C 1 60 ? 6.842 -23.344 -17.999 1.00 29.07 53 LEU C CA 1
ATOM 3838 C C . LEU C 1 60 ? 6.152 -22.857 -19.254 1.00 32.12 53 LEU C C 1
ATOM 3839 O O . LEU C 1 60 ? 6.187 -23.529 -20.294 1.00 27.01 53 LEU C O 1
ATOM 3844 N N . LEU C 1 61 ? 5.546 -21.669 -19.169 1.00 32.87 54 LEU C N 1
ATOM 3845 C CA . LEU C 1 61 ? 4.811 -21.126 -20.298 1.00 32.49 54 LEU C CA 1
ATOM 3846 C C . LEU C 1 61 ? 5.622 -20.094 -21.060 1.00 32.65 54 LEU C C 1
ATOM 3847 O O . LEU C 1 61 ? 6.454 -19.400 -20.480 1.00 32.35 54 LEU C O 1
ATOM 3852 N N . VAL C 1 62 ? 5.372 -19.995 -22.365 1.00 26.65 55 VAL C N 1
ATOM 3853 C CA . VAL C 1 62 ? 5.983 -19.021 -23.246 1.00 26.38 55 VAL C CA 1
ATOM 3854 C C . VAL C 1 62 ? 4.900 -17.998 -23.634 1.00 28.84 55 VAL C C 1
ATOM 3855 O O . VAL C 1 62 ? 3.790 -18.387 -23.998 1.00 26.30 55 VAL C O 1
ATOM 3859 N N . SER C 1 63 ? 5.235 -16.717 -23.538 1.00 26.11 56 SER C N 1
ATOM 3860 C CA . SER C 1 63 ? 4.373 -15.617 -23.939 1.00 24.80 56 SER C CA 1
ATOM 3861 C C . SER C 1 63 ? 5.002 -14.951 -25.162 1.00 27.12 56 SER C C 1
ATOM 3862 O O . SER C 1 63 ? 6.222 -14.934 -25.288 1.00 29.21 56 SER C O 1
ATOM 3865 N N . ALA C 1 64 ? 4.180 -14.415 -26.067 1.00 21.83 57 ALA C N 1
ATOM 3866 C CA . ALA C 1 64 ? 4.695 -13.689 -27.237 1.00 22.86 57 ALA C CA 1
ATOM 3867 C C . ALA C 1 64 ? 3.756 -12.564 -27.571 1.00 25.39 57 ALA C C 1
ATOM 3868 O O . ALA C 1 64 ? 2.529 -12.737 -27.558 1.00 25.74 57 ALA C O 1
ATOM 3870 N N . THR C 1 65 ? 4.326 -11.424 -27.908 1.00 22.33 58 THR C N 1
ATOM 3871 C CA . THR C 1 65 ? 3.534 -10.266 -28.295 1.00 21.86 58 THR C CA 1
ATOM 3872 C C . THR C 1 65 ? 3.297 -10.286 -29.805 1.00 27.05 58 THR C C 1
ATOM 3873 O O . THR C 1 65 ? 4.155 -10.778 -30.564 1.00 27.34 58 THR C O 1
ATOM 3877 N N . VAL C 1 66 ? 2.166 -9.697 -30.241 1.00 23.07 59 VAL C N 1
ATOM 3878 C CA . VAL C 1 66 ? 1.879 -9.543 -31.662 1.00 21.88 59 VAL C CA 1
ATOM 3879 C C . VAL C 1 66 ? 2.094 -8.094 -32.121 1.00 24.95 59 VAL C C 1
ATOM 3880 O O . VAL C 1 66 ? 1.878 -7.797 -33.289 1.00 23.99 59 VAL C O 1
ATOM 3884 N N . GLY C 1 67 ? 2.505 -7.221 -31.204 1.00 23.27 60 GLY C N 1
ATOM 3885 C CA . GLY C 1 67 ? 2.833 -5.833 -31.510 1.00 23.30 60 GLY C CA 1
ATOM 3886 C C . GLY C 1 67 ? 2.105 -4.782 -30.713 1.00 26.50 60 GLY C C 1
ATOM 3887 O O . GLY C 1 67 ? 1.237 -5.108 -29.899 1.00 26.93 60 GLY C O 1
ATOM 3888 N N . ASP C 1 68 ? 2.512 -3.509 -30.916 1.00 23.02 61 ASP C N 1
ATOM 3889 C CA . ASP C 1 68 ? 1.840 -2.297 -30.447 1.00 23.22 61 ASP C CA 1
ATOM 3890 C C . ASP C 1 68 ? 0.923 -2.109 -31.668 1.00 25.21 61 ASP C C 1
ATOM 3891 O O . ASP C 1 68 ? 1.292 -1.469 -32.658 1.00 23.51 61 ASP C O 1
ATOM 3896 N N . VAL C 1 69 ? -0.204 -2.805 -31.648 1.00 23.88 62 VAL C N 1
ATOM 3897 C CA . VAL C 1 69 ? -1.038 -2.966 -32.814 1.00 24.73 62 VAL C CA 1
ATOM 3898 C C . VAL C 1 69 ? -1.842 -1.765 -33.273 1.00 28.54 62 VAL C C 1
ATOM 3899 O O . VAL C 1 69 ? -2.476 -1.108 -32.437 1.00 28.20 62 VAL C O 1
ATOM 3903 N N . PRO C 1 70 ? -1.949 -1.570 -34.618 1.00 26.30 63 PRO C N 1
ATOM 3904 C CA . PRO C 1 70 ? -2.918 -0.595 -35.131 1.00 26.28 63 PRO C CA 1
ATOM 3905 C C . PRO C 1 70 ? -4.303 -1.268 -35.096 1.00 28.99 63 PRO C C 1
ATOM 3906 O O . PRO C 1 70 ? -4.411 -2.485 -34.846 1.00 27.35 63 PRO C O 1
ATOM 3910 N N . TYR C 1 71 ? -5.360 -0.498 -35.380 1.00 24.94 64 TYR C N 1
ATOM 3911 C CA . TYR C 1 71 ? -6.706 -1.036 -35.404 1.00 25.25 64 TYR C CA 1
ATOM 3912 C C . TYR C 1 71 ? -6.947 -1.772 -36.735 1.00 26.99 64 TYR C C 1
ATOM 3913 O O . TYR C 1 71 ? -7.602 -1.240 -37.636 1.00 28.31 64 TYR C O 1
ATOM 3922 N N . LYS C 1 72 ? -6.370 -2.997 -36.845 1.00 24.28 65 LYS C N 1
ATOM 3923 C CA A LYS C 1 72 ? -6.474 -3.842 -38.042 0.50 23.74 65 LYS C CA 1
ATOM 3924 C CA B LYS C 1 72 ? -6.497 -3.836 -38.040 0.50 23.55 65 LYS C CA 1
ATOM 3925 C C . LYS C 1 72 ? -6.829 -5.248 -37.597 1.00 27.35 65 LYS C C 1
ATOM 3926 O O . LYS C 1 72 ? -5.938 -6.112 -37.527 1.00 24.41 65 LYS C O 1
ATOM 3937 N N . PRO C 1 73 ? -8.112 -5.499 -37.241 1.00 25.73 66 PRO C N 1
ATOM 3938 C CA . PRO C 1 73 ? -8.478 -6.833 -36.737 1.00 24.97 66 PRO C CA 1
ATOM 3939 C C . PRO C 1 73 ? -7.994 -8.032 -37.553 1.00 25.63 66 PRO C C 1
ATOM 3940 O O . PRO C 1 73 ? -7.516 -8.984 -36.962 1.00 25.60 66 PRO C O 1
ATOM 3944 N N . GLY C 1 74 ? -8.138 -7.993 -38.877 1.00 22.65 67 GLY C N 1
ATOM 3945 C CA . GLY C 1 74 ? -7.701 -9.088 -39.743 1.00 22.08 67 GLY C CA 1
ATOM 3946 C C . GLY C 1 74 ? -6.206 -9.343 -39.643 1.00 23.50 67 GLY C C 1
ATOM 3947 O O . GLY C 1 74 ? -5.768 -10.480 -39.428 1.00 22.57 67 GLY C O 1
ATOM 3948 N N . THR C 1 75 ? -5.398 -8.273 -39.784 1.00 20.21 68 THR C N 1
ATOM 3949 C CA . THR C 1 75 ? -3.931 -8.435 -39.676 1.00 19.40 68 THR C CA 1
ATOM 3950 C C . THR C 1 75 ? -3.527 -9.036 -38.341 1.00 22.23 68 THR C C 1
ATOM 3951 O O . THR C 1 75 ? -2.672 -9.941 -38.289 1.00 23.41 68 THR C O 1
ATOM 3955 N N . ILE C 1 76 ? -4.095 -8.492 -37.267 1.00 19.05 69 ILE C N 1
ATOM 3956 C CA . ILE C 1 76 ? -3.747 -8.912 -35.920 1.00 19.17 69 ILE C CA 1
ATOM 3957 C C . ILE C 1 76 ? -4.229 -10.335 -35.604 1.00 23.09 69 ILE C C 1
ATOM 3958 O O . ILE C 1 76 ? -3.526 -11.062 -34.907 1.00 22.25 69 ILE C O 1
ATOM 3963 N N . SER C 1 77 ? -5.406 -10.728 -36.155 1.00 22.58 70 SER C N 1
ATOM 3964 C CA . SER C 1 77 ? -5.927 -12.085 -35.963 1.00 22.10 70 SER C CA 1
ATOM 3965 C C . SER C 1 77 ? -4.969 -13.079 -36.641 1.00 24.11 70 SER C C 1
ATOM 3966 O O . SER C 1 77 ? -4.580 -14.083 -36.039 1.00 24.32 70 SER C O 1
ATOM 3969 N N . LEU C 1 78 ? -4.501 -12.742 -37.852 1.00 21.76 71 LEU C N 1
ATOM 3970 C CA . LEU C 1 78 ? -3.524 -13.588 -38.562 1.00 21.39 71 LEU C CA 1
ATOM 3971 C C . LEU C 1 78 ? -2.197 -13.663 -37.791 1.00 24.67 71 LEU C C 1
ATOM 3972 O O . LEU C 1 78 ? -1.590 -14.737 -37.715 1.00 23.32 71 LEU C O 1
ATOM 3977 N N . ALA C 1 79 ? -1.735 -12.523 -37.239 1.00 23.74 72 ALA C N 1
ATOM 3978 C CA . ALA C 1 79 ? -0.500 -12.451 -36.446 1.00 23.46 72 ALA C CA 1
ATOM 3979 C C . ALA C 1 79 ? -0.600 -13.324 -35.192 1.00 26.33 72 ALA C C 1
ATOM 3980 O O . ALA C 1 79 ? 0.345 -14.058 -34.885 1.00 26.28 72 ALA C O 1
ATOM 3982 N N . ALA C 1 80 ? -1.776 -13.309 -34.519 1.00 23.32 73 ALA C N 1
ATOM 3983 C CA . ALA C 1 80 ? -2.065 -14.133 -33.335 1.00 22.16 73 ALA C CA 1
ATOM 3984 C C . ALA C 1 80 ? -1.975 -15.611 -33.687 1.00 26.11 73 ALA C C 1
ATOM 3985 O O . ALA C 1 80 ? -1.384 -16.370 -32.910 1.00 23.45 73 ALA C O 1
ATOM 3987 N N . VAL C 1 81 ? -2.465 -16.002 -34.906 1.00 23.84 74 VAL C N 1
ATOM 3988 C CA . VAL C 1 81 ? -2.331 -17.371 -35.429 1.00 22.45 74 VAL C CA 1
ATOM 3989 C C . VAL C 1 81 ? -0.819 -17.685 -35.581 1.00 24.32 74 VAL C C 1
ATOM 3990 O O . VAL C 1 81 ? -0.357 -18.702 -35.081 1.00 23.80 74 VAL C O 1
ATOM 3994 N N . GLY C 1 82 ? -0.073 -16.802 -36.219 1.00 21.78 75 GLY C N 1
ATOM 3995 C CA . GLY C 1 82 ? 1.370 -16.971 -36.371 1.00 20.24 75 GLY C CA 1
ATOM 3996 C C . GLY C 1 82 ? 2.099 -17.189 -35.065 1.00 24.00 75 GLY C C 1
ATOM 3997 O O . GLY C 1 82 ? 2.937 -18.095 -34.985 1.00 27.41 75 GLY C O 1
ATOM 3998 N N . ALA C 1 83 ? 1.744 -16.416 -34.014 1.00 21.62 76 ALA C N 1
ATOM 3999 C CA . ALA C 1 83 ? 2.388 -16.518 -32.690 1.00 22.59 76 ALA C CA 1
ATOM 4000 C C . ALA C 1 83 ? 2.015 -17.844 -32.027 1.00 27.23 76 ALA C C 1
ATOM 4001 O O . ALA C 1 83 ? 2.889 -18.559 -31.537 1.00 26.13 76 ALA C O 1
ATOM 4003 N N . ALA C 1 84 ? 0.722 -18.203 -32.069 1.00 24.59 77 ALA C N 1
ATOM 4004 C CA . ALA C 1 84 ? 0.232 -19.451 -31.507 1.00 25.06 77 ALA C CA 1
ATOM 4005 C C . ALA C 1 84 ? 0.886 -20.684 -32.155 1.00 28.32 77 ALA C C 1
ATOM 4006 O O . ALA C 1 84 ? 1.376 -21.565 -31.441 1.00 27.29 77 ALA C O 1
ATOM 4008 N N . ILE C 1 85 ? 0.918 -20.726 -33.511 1.00 25.44 78 ILE C N 1
ATOM 4009 C CA . ILE C 1 85 ? 1.501 -21.811 -34.320 1.00 25.79 78 ILE C CA 1
ATOM 4010 C C . ILE C 1 85 ? 2.989 -21.971 -33.996 1.00 29.09 78 ILE C C 1
ATOM 4011 O O . ILE C 1 85 ? 3.485 -23.099 -33.921 1.00 28.12 78 ILE C O 1
ATOM 4016 N N . SER C 1 86 ? 3.666 -20.829 -33.763 1.00 25.37 79 SER C N 1
ATOM 4017 C CA . SER C 1 86 ? 5.096 -20.751 -33.432 1.00 25.15 79 SER C CA 1
ATOM 4018 C C . SER C 1 86 ? 5.462 -21.256 -32.017 1.00 30.21 79 SER C C 1
ATOM 4019 O O . SER C 1 86 ? 6.646 -21.438 -31.729 1.00 32.32 79 SER C O 1
ATOM 4022 N N . GLY C 1 87 ? 4.472 -21.505 -31.173 1.00 24.27 80 GLY C N 1
ATOM 4023 C CA . GLY C 1 87 ? 4.707 -22.045 -29.837 1.00 24.32 80 GLY C CA 1
ATOM 4024 C C . GLY C 1 87 ? 4.324 -21.184 -28.654 1.00 28.04 80 GLY C C 1
ATOM 4025 O O . GLY C 1 87 ? 4.548 -21.590 -27.504 1.00 28.24 80 GLY C O 1
ATOM 4026 N N . ALA C 1 88 ? 3.751 -19.983 -28.902 1.00 25.95 81 ALA C N 1
ATOM 4027 C CA . ALA C 1 88 ? 3.322 -19.120 -27.794 1.00 24.73 81 ALA C CA 1
ATOM 4028 C C . ALA C 1 88 ? 2.118 -19.718 -27.089 1.00 28.02 81 ALA C C 1
ATOM 4029 O O . ALA C 1 88 ? 1.158 -20.142 -27.747 1.00 27.82 81 ALA C O 1
ATOM 4031 N N . ASP C 1 89 ? 2.171 -19.750 -25.749 1.00 25.08 82 ASP C N 1
ATOM 4032 C CA . ASP C 1 89 ? 1.076 -20.213 -24.913 1.00 24.16 82 ASP C CA 1
ATOM 4033 C C . ASP C 1 89 ? 0.208 -19.020 -24.576 1.00 27.00 82 ASP C C 1
ATOM 4034 O O . ASP C 1 89 ? -0.997 -19.162 -24.552 1.00 26.45 82 ASP C O 1
ATOM 4039 N N . TYR C 1 90 ? 0.843 -17.853 -24.313 1.00 25.00 83 TYR C N 1
ATOM 4040 C CA . TYR C 1 90 ? 0.159 -16.570 -24.072 1.00 24.72 83 TYR C CA 1
ATOM 4041 C C . TYR C 1 90 ? 0.373 -15.751 -25.346 1.00 28.72 83 TYR C C 1
ATOM 4042 O O . TYR C 1 90 ? 1.516 -15.628 -25.801 1.00 27.26 83 TYR C O 1
ATOM 4051 N N . ILE C 1 91 ? -0.722 -15.187 -25.936 1.00 25.06 84 ILE C N 1
ATOM 4052 C CA . ILE C 1 91 ? -0.640 -14.319 -27.122 1.00 23.93 84 ILE C CA 1
ATOM 4053 C C . ILE C 1 91 ? -1.043 -12.912 -26.609 1.00 25.71 84 ILE C C 1
ATOM 4054 O O . ILE C 1 91 ? -2.161 -12.719 -26.133 1.00 24.41 84 ILE C O 1
ATOM 4059 N N . LYS C 1 92 ? -0.088 -11.997 -26.583 1.00 24.37 85 LYS C N 1
ATOM 4060 C CA . LYS C 1 92 ? -0.266 -10.658 -26.021 1.00 23.83 85 LYS C CA 1
ATOM 4061 C C . LYS C 1 92 ? -0.486 -9.630 -27.103 1.00 25.31 85 LYS C C 1
ATOM 4062 O O . LYS C 1 92 ? 0.323 -9.540 -28.027 1.00 24.32 85 LYS C O 1
ATOM 4068 N N . VAL C 1 93 ? -1.546 -8.812 -26.961 1.00 23.83 86 VAL C N 1
ATOM 4069 C CA . VAL C 1 93 ? -1.852 -7.764 -27.929 1.00 23.13 86 VAL C CA 1
ATOM 4070 C C . VAL C 1 93 ? -1.653 -6.409 -27.249 1.00 26.60 86 VAL C C 1
ATOM 4071 O O . VAL C 1 93 ? -2.333 -6.126 -26.255 1.00 27.10 86 VAL C O 1
ATOM 4075 N N . GLY C 1 94 ? -0.775 -5.573 -27.806 1.00 24.61 87 GLY C N 1
ATOM 4076 C CA . GLY C 1 94 ? -0.576 -4.209 -27.311 1.00 24.50 87 GLY C CA 1
ATOM 4077 C C . GLY C 1 94 ? -1.620 -3.303 -27.927 1.00 25.98 87 GLY C C 1
ATOM 4078 O O . GLY C 1 94 ? -1.623 -3.100 -29.141 1.00 24.48 87 GLY C O 1
ATOM 4079 N N . LEU C 1 95 ? -2.544 -2.782 -27.104 1.00 24.12 88 LEU C N 1
ATOM 4080 C CA . LEU C 1 95 ? -3.675 -1.984 -27.574 1.00 22.39 88 LEU C CA 1
ATOM 4081 C C . LEU C 1 95 ? -3.227 -0.541 -27.800 1.00 26.92 88 LEU C C 1
ATOM 4082 O O . LEU C 1 95 ? -3.485 0.340 -26.987 1.00 27.50 88 LEU C O 1
ATOM 4087 N N . TYR C 1 96 ? -2.523 -0.339 -28.908 1.00 24.24 89 TYR C N 1
ATOM 4088 C CA . TYR C 1 96 ? -1.849 0.910 -29.250 1.00 24.42 89 TYR C CA 1
ATOM 4089 C C . TYR C 1 96 ? -2.635 1.823 -30.167 1.00 30.52 89 TYR C C 1
ATOM 4090 O O . TYR C 1 96 ? -2.841 2.992 -29.826 1.00 28.29 89 TYR C O 1
ATOM 4099 N N . GLY C 1 97 ? -3.004 1.310 -31.340 1.00 28.80 90 GLY C N 1
ATOM 4100 C CA . GLY C 1 97 ? -3.728 2.065 -32.359 1.00 27.50 90 GLY C CA 1
ATOM 4101 C C . GLY C 1 97 ? -5.231 2.107 -32.167 1.00 30.50 90 GLY C C 1
ATOM 4102 O O . GLY C 1 97 ? -5.901 2.901 -32.834 1.00 29.68 90 GLY C O 1
ATOM 4103 N N . VAL C 1 98 ? -5.772 1.246 -31.267 1.00 27.77 91 VAL C N 1
ATOM 4104 C CA . VAL C 1 98 ? -7.194 1.231 -30.909 1.00 28.68 91 VAL C CA 1
ATOM 4105 C C . VAL C 1 98 ? -7.407 2.419 -29.971 1.00 33.57 91 VAL C C 1
ATOM 4106 O O . VAL C 1 98 ? -6.612 2.647 -29.047 1.00 32.50 91 VAL C O 1
ATOM 4110 N N . LYS C 1 99 ? -8.455 3.181 -30.228 1.00 31.83 92 LYS C N 1
ATOM 4111 C CA . LYS C 1 99 ? -8.698 4.434 -29.523 1.00 32.03 92 LYS C CA 1
ATOM 4112 C C . LYS C 1 99 ? -9.704 4.406 -28.405 1.00 35.53 92 LYS C C 1
ATOM 4113 O O . LYS C 1 99 ? -9.683 5.287 -27.539 1.00 36.65 92 LYS C O 1
ATOM 4119 N N . ASN C 1 100 ? -10.612 3.435 -28.436 1.00 31.71 93 ASN C N 1
ATOM 4120 C CA . ASN C 1 100 ? -11.680 3.375 -27.456 1.00 30.90 93 ASN C CA 1
ATOM 4121 C C . ASN C 1 100 ? -12.063 1.933 -27.139 1.00 32.00 93 ASN C C 1
ATOM 4122 O O . ASN C 1 100 ? -11.500 0.992 -27.718 1.00 31.48 93 ASN C O 1
ATOM 4127 N N . TYR C 1 101 ? -13.009 1.777 -26.205 1.00 26.61 94 TYR C N 1
ATOM 4128 C CA . TYR C 1 101 ? -13.534 0.492 -25.773 1.00 26.12 94 TYR C CA 1
ATOM 4129 C C . TYR C 1 101 ? -14.004 -0.411 -26.944 1.00 29.22 94 TYR C C 1
ATOM 4130 O O . TYR C 1 101 ? -13.566 -1.565 -27.043 1.00 26.94 94 TYR C O 1
ATOM 4139 N N . TYR C 1 102 ? -14.867 0.121 -27.822 1.00 26.64 95 TYR C N 1
ATOM 4140 C CA . TYR C 1 102 ? -15.476 -0.621 -28.930 1.00 26.45 95 TYR C CA 1
ATOM 4141 C C . TYR C 1 102 ? -14.481 -1.155 -29.943 1.00 30.83 95 TYR C C 1
ATOM 4142 O O . TYR C 1 102 ? -14.546 -2.345 -30.285 1.00 28.89 95 TYR C O 1
ATOM 4151 N N . GLN C 1 103 ? -13.536 -0.300 -30.383 1.00 29.05 96 GLN C N 1
ATOM 4152 C CA . GLN C 1 103 ? -12.486 -0.712 -31.318 1.00 28.50 96 GLN C CA 1
ATOM 4153 C C . GLN C 1 103 ? -11.638 -1.807 -30.670 1.00 30.22 96 GLN C C 1
ATOM 4154 O O . GLN C 1 103 ? -11.314 -2.791 -31.322 1.00 27.44 96 GLN C O 1
ATOM 4160 N N . ALA C 1 104 ? -11.297 -1.631 -29.386 1.00 25.83 97 ALA C N 1
ATOM 4161 C CA . ALA C 1 104 ? -10.458 -2.595 -28.679 1.00 24.98 97 ALA C CA 1
ATOM 4162 C C . ALA C 1 104 ? -11.170 -3.941 -28.502 1.00 27.56 97 ALA C C 1
ATOM 4163 O O . ALA C 1 104 ? -10.532 -4.986 -28.677 1.00 26.78 97 ALA C O 1
ATOM 4165 N N . VAL C 1 105 ? -12.483 -3.926 -28.195 1.00 24.88 98 VAL C N 1
ATOM 4166 C CA . VAL C 1 105 ? -13.262 -5.164 -28.030 1.00 24.22 98 VAL C CA 1
ATOM 4167 C C . VAL C 1 105 ? -13.372 -5.900 -29.378 1.00 28.46 98 VAL C C 1
ATOM 4168 O O . VAL C 1 105 ? -13.179 -7.113 -29.412 1.00 28.01 98 VAL C O 1
ATOM 4172 N N . GLU C 1 106 ? -13.632 -5.163 -30.472 1.00 26.80 99 GLU C N 1
ATOM 4173 C CA . GLU C 1 106 ? -13.731 -5.740 -31.823 1.00 28.24 99 GLU C CA 1
ATOM 4174 C C . GLU C 1 106 ? -12.441 -6.436 -32.228 1.00 28.54 99 GLU C C 1
ATOM 4175 O O . GLU C 1 106 ? -12.473 -7.596 -32.622 1.00 28.17 99 GLU C O 1
ATOM 4181 N N . LEU C 1 107 ? -11.318 -5.748 -32.102 1.00 25.08 100 LEU C N 1
ATOM 4182 C CA . LEU C 1 107 ? -10.030 -6.350 -32.433 1.00 23.94 100 LEU C CA 1
ATOM 4183 C C . LEU C 1 107 ? -9.781 -7.595 -31.543 1.00 28.36 100 LEU C C 1
ATOM 4184 O O . LEU C 1 107 ? -9.457 -8.668 -32.067 1.00 27.76 100 LEU C O 1
ATOM 4189 N N . MET C 1 108 ? -9.931 -7.447 -30.205 1.00 25.19 101 MET C N 1
ATOM 4190 C CA . MET C 1 108 ? -9.642 -8.548 -29.272 1.00 23.48 101 MET C CA 1
ATOM 4191 C C . MET C 1 108 ? -10.550 -9.763 -29.458 1.00 26.68 101 MET C C 1
ATOM 4192 O O . MET C 1 108 ? -10.062 -10.881 -29.341 1.00 25.85 101 MET C O 1
ATOM 4197 N N . LYS C 1 109 ? -11.838 -9.557 -29.801 1.00 23.88 102 LYS C N 1
ATOM 4198 C CA . LYS C 1 109 ? -12.775 -10.660 -30.022 1.00 23.24 102 LYS C CA 1
ATOM 4199 C C . LYS C 1 109 ? -12.285 -11.527 -31.178 1.00 26.98 102 LYS C C 1
ATOM 4200 O O . LYS C 1 109 ? -12.334 -12.758 -31.080 1.00 25.71 102 LYS C O 1
ATOM 4206 N N . ASN C 1 110 ? -11.787 -10.878 -32.263 1.00 24.27 103 ASN C N 1
ATOM 4207 C CA . ASN C 1 110 ? -11.250 -11.576 -33.433 1.00 25.23 103 ASN C CA 1
ATOM 4208 C C . ASN C 1 110 ? -9.968 -12.326 -33.120 1.00 26.15 103 ASN C C 1
ATOM 4209 O O . ASN C 1 110 ? -9.810 -13.449 -33.576 1.00 25.54 103 ASN C O 1
ATOM 4214 N N . VAL C 1 111 ? -9.087 -11.730 -32.298 1.00 23.84 104 VAL C N 1
ATOM 4215 C CA . VAL C 1 111 ? -7.845 -12.387 -31.880 1.00 22.88 104 VAL C CA 1
ATOM 4216 C C . VAL C 1 111 ? -8.191 -13.638 -31.047 1.00 24.36 104 VAL C C 1
ATOM 4217 O O . VAL C 1 111 ? -7.654 -14.709 -31.296 1.00 21.27 104 VAL C O 1
ATOM 4221 N N . VAL C 1 112 ? -9.146 -13.501 -30.106 1.00 25.83 105 VAL C N 1
ATOM 4222 C CA . VAL C 1 112 ? -9.618 -14.595 -29.236 1.00 25.29 105 VAL C CA 1
ATOM 4223 C C . VAL C 1 112 ? -10.143 -15.739 -30.101 1.00 28.18 105 VAL C C 1
ATOM 4224 O O . VAL C 1 112 ? -9.722 -16.871 -29.893 1.00 28.78 105 VAL C O 1
ATOM 4228 N N . ARG C 1 113 ? -11.009 -15.443 -31.103 1.00 23.49 106 ARG C N 1
ATOM 4229 C CA . ARG C 1 113 ? -11.499 -16.477 -32.004 1.00 23.24 106 ARG C CA 1
ATOM 4230 C C . ARG C 1 113 ? -10.356 -17.176 -32.753 1.00 26.53 106 ARG C C 1
ATOM 4231 O O . ARG C 1 113 ? -10.303 -18.418 -32.790 1.00 25.73 106 ARG C O 1
ATOM 4239 N N . ALA C 1 114 ? -9.435 -16.378 -33.349 1.00 24.90 107 ALA C N 1
ATOM 4240 C CA . ALA C 1 114 ? -8.281 -16.893 -34.102 1.00 25.41 107 ALA C CA 1
ATOM 4241 C C . ALA C 1 114 ? -7.414 -17.870 -33.276 1.00 29.15 107 ALA C C 1
ATOM 4242 O O . ALA C 1 114 ? -7.121 -18.980 -33.729 1.00 29.24 107 ALA C O 1
ATOM 4244 N N . VAL C 1 115 ? -7.084 -17.480 -32.036 1.00 23.39 108 VAL C N 1
ATOM 4245 C CA . VAL C 1 115 ? -6.284 -18.280 -31.105 1.00 22.18 108 VAL C CA 1
ATOM 4246 C C . VAL C 1 115 ? -7.033 -19.548 -30.660 1.00 28.57 108 VAL C C 1
ATOM 4247 O O . VAL C 1 115 ? -6.451 -20.631 -30.716 1.00 28.64 108 VAL C O 1
ATOM 4251 N N . LYS C 1 116 ? -8.312 -19.426 -30.248 1.00 25.86 109 LYS C N 1
ATOM 4252 C CA . LYS C 1 116 ? -9.145 -20.536 -29.775 1.00 25.01 109 LYS C CA 1
ATOM 4253 C C . LYS C 1 116 ? -9.311 -21.615 -30.830 1.00 29.72 109 LYS C C 1
ATOM 4254 O O . LYS C 1 116 ? -9.333 -22.786 -30.483 1.00 30.41 109 LYS C O 1
ATOM 4260 N N . ASP C 1 117 ? -9.389 -21.218 -32.112 1.00 27.24 110 ASP C N 1
ATOM 4261 C CA . ASP C 1 117 ? -9.481 -22.117 -33.268 1.00 26.72 110 ASP C CA 1
ATOM 4262 C C . ASP C 1 117 ? -8.191 -22.927 -33.474 1.00 29.87 110 ASP C C 1
ATOM 4263 O O . ASP C 1 117 ? -8.253 -23.990 -34.090 1.00 30.47 110 ASP C O 1
ATOM 4268 N N . ILE C 1 118 ? -7.047 -22.464 -32.915 1.00 26.70 111 ILE C N 1
ATOM 4269 C CA . ILE C 1 118 ? -5.773 -23.201 -32.940 1.00 25.72 111 ILE C CA 1
ATOM 4270 C C . ILE C 1 118 ? -5.713 -24.113 -31.707 1.00 29.65 111 ILE C C 1
ATOM 4271 O O . ILE C 1 118 ? -5.456 -25.323 -31.829 1.00 28.24 111 ILE C O 1
ATOM 4276 N N . ASP C 1 119 ? -5.913 -23.522 -30.519 1.00 25.33 112 ASP C N 1
ATOM 4277 C CA . ASP C 1 119 ? -5.833 -24.285 -29.286 1.00 25.43 112 ASP C CA 1
ATOM 4278 C C . ASP C 1 119 ? -6.618 -23.580 -28.214 1.00 27.05 112 ASP C C 1
ATOM 4279 O O . ASP C 1 119 ? -6.321 -22.437 -27.891 1.00 24.50 112 ASP C O 1
ATOM 4284 N N . GLU C 1 120 ? -7.599 -24.285 -27.662 1.00 27.24 113 GLU C N 1
ATOM 4285 C CA . GLU C 1 120 ? -8.507 -23.769 -26.636 1.00 28.34 113 GLU C CA 1
ATOM 4286 C C . GLU C 1 120 ? -7.772 -23.392 -25.350 1.00 30.20 113 GLU C C 1
ATOM 4287 O O . GLU C 1 120 ? -8.193 -22.483 -24.630 1.00 28.49 113 GLU C O 1
ATOM 4293 N N . ASN C 1 121 ? -6.655 -24.063 -25.102 1.00 27.56 114 ASN C N 1
ATOM 4294 C CA . ASN C 1 121 ? -5.839 -23.878 -23.897 1.00 28.03 114 ASN C CA 1
ATOM 4295 C C . ASN C 1 121 ? -4.913 -22.677 -23.955 1.00 29.50 114 ASN C C 1
ATOM 4296 O O . ASN C 1 121 ? -4.337 -22.304 -22.922 1.00 28.70 114 ASN C O 1
ATOM 4301 N N . LYS C 1 122 ? -4.710 -22.104 -25.154 1.00 23.75 115 LYS C N 1
ATOM 4302 C CA . LYS C 1 122 ? -3.847 -20.929 -25.282 1.00 24.17 115 LYS C CA 1
ATOM 4303 C C . LYS C 1 122 ? -4.551 -19.708 -24.663 1.00 30.86 115 LYS C C 1
ATOM 4304 O O . LYS C 1 122 ? -5.772 -19.637 -24.657 1.00 32.52 115 LYS C O 1
ATOM 4310 N N . ILE C 1 123 ? -3.774 -18.816 -24.087 1.00 27.46 116 ILE C N 1
ATOM 4311 C CA . ILE C 1 123 ? -4.226 -17.668 -23.309 1.00 26.16 116 ILE C CA 1
ATOM 4312 C C . ILE C 1 123 ? -4.064 -16.349 -24.080 1.00 29.73 116 ILE C C 1
ATOM 4313 O O . ILE C 1 123 ? -3.042 -16.125 -24.714 1.00 28.73 116 ILE C O 1
ATOM 4318 N N . VAL C 1 124 ? -5.093 -15.495 -24.045 1.00 26.25 117 VAL C N 1
ATOM 4319 C CA . VAL C 1 124 ? -5.058 -14.212 -24.752 1.00 26.06 117 VAL C CA 1
ATOM 4320 C C . VAL C 1 124 ? -4.928 -13.066 -23.764 1.00 27.06 117 VAL C C 1
ATOM 4321 O O . VAL C 1 124 ? -5.692 -12.971 -22.797 1.00 25.54 117 VAL C O 1
ATOM 4325 N N . VAL C 1 125 ? -3.881 -12.256 -23.947 1.00 24.13 118 VAL C N 1
ATOM 4326 C CA . VAL C 1 125 ? -3.641 -11.121 -23.070 1.00 23.17 118 VAL C CA 1
ATOM 4327 C C . VAL C 1 125 ? -4.015 -9.812 -23.790 1.00 25.60 118 VAL C C 1
ATOM 4328 O O . VAL C 1 125 ? -3.482 -9.522 -24.861 1.00 23.54 118 VAL C O 1
ATOM 4332 N N . ALA C 1 126 ? -4.919 -9.017 -23.189 1.00 23.37 119 ALA C N 1
ATOM 4333 C CA . ALA C 1 126 ? -5.243 -7.699 -23.714 1.00 22.08 119 ALA C CA 1
ATOM 4334 C C . ALA C 1 126 ? -4.346 -6.725 -22.899 1.00 27.44 119 ALA C C 1
ATOM 4335 O O . ALA C 1 126 ? -4.557 -6.559 -21.701 1.00 26.87 119 ALA C O 1
ATOM 4337 N N . ALA C 1 127 ? -3.323 -6.142 -23.523 1.00 23.93 120 ALA C N 1
ATOM 4338 C CA . ALA C 1 127 ? -2.412 -5.237 -22.813 1.00 23.99 120 ALA C CA 1
ATOM 4339 C C . ALA C 1 127 ? -2.622 -3.767 -23.209 1.00 28.11 120 ALA C C 1
ATOM 4340 O O . ALA C 1 127 ? -2.591 -3.411 -24.388 1.00 27.21 120 ALA C O 1
ATOM 4342 N N . GLY C 1 128 ? -2.813 -2.937 -22.210 1.00 25.26 121 GLY C N 1
ATOM 4343 C CA . GLY C 1 128 ? -2.934 -1.502 -22.401 1.00 23.08 121 GLY C CA 1
ATOM 4344 C C . GLY C 1 128 ? -1.678 -0.836 -21.884 1.00 26.84 121 GLY C C 1
ATOM 4345 O O . GLY C 1 128 ? -0.843 -1.498 -21.257 1.00 26.17 121 GLY C O 1
ATOM 4346 N N . TYR C 1 129 ? -1.519 0.470 -22.148 1.00 24.19 122 TYR C N 1
ATOM 4347 C CA . TYR C 1 129 ? -0.322 1.204 -21.716 1.00 25.15 122 TYR C CA 1
ATOM 4348 C C . TYR C 1 129 ? -0.658 2.135 -20.580 1.00 27.97 122 TYR C C 1
ATOM 4349 O O . TYR C 1 129 ? -1.561 2.962 -20.734 1.00 26.31 122 TYR C O 1
ATOM 4358 N N . ALA C 1 130 ? 0.092 2.042 -19.451 1.00 25.45 123 ALA C N 1
ATOM 4359 C CA . ALA C 1 130 ? -0.095 2.895 -18.266 1.00 27.02 123 ALA C CA 1
ATOM 4360 C C . ALA C 1 130 ? 0.074 4.384 -18.602 1.00 28.21 123 ALA C C 1
ATOM 4361 O O . ALA C 1 130 ? -0.549 5.241 -17.985 1.00 27.76 123 ALA C O 1
ATOM 4363 N N . ASP C 1 131 ? 0.919 4.667 -19.613 1.00 24.13 124 ASP C N 1
ATOM 4364 C CA . ASP C 1 131 ? 1.224 5.985 -20.156 1.00 23.80 124 ASP C CA 1
ATOM 4365 C C . ASP C 1 131 ? 0.582 6.154 -21.540 1.00 26.73 124 ASP C C 1
ATOM 4366 O O . ASP C 1 131 ? 1.180 6.800 -22.401 1.00 26.93 124 ASP C O 1
ATOM 4371 N N . ALA C 1 132 ? -0.626 5.569 -21.763 1.00 23.71 125 ALA C N 1
ATOM 4372 C CA . ALA C 1 132 ? -1.299 5.638 -23.072 1.00 24.31 125 ALA C CA 1
ATOM 4373 C C . ALA C 1 132 ? -1.379 7.061 -23.649 1.00 29.01 125 ALA C C 1
ATOM 4374 O O . ALA C 1 132 ? -1.253 7.246 -24.859 1.00 28.22 125 ALA C O 1
ATOM 4376 N N . TYR C 1 133 ? -1.574 8.066 -22.782 1.00 26.21 126 TYR C N 1
ATOM 4377 C CA . TYR C 1 133 ? -1.723 9.457 -23.221 1.00 26.69 126 TYR C CA 1
ATOM 4378 C C . TYR C 1 133 ? -0.518 9.951 -24.051 1.00 31.65 126 TYR C C 1
ATOM 4379 O O . TYR C 1 133 ? -0.702 10.770 -24.950 1.00 34.00 126 TYR C O 1
ATOM 4388 N N . ARG C 1 134 ? 0.685 9.412 -23.790 1.00 29.10 127 ARG C N 1
ATOM 4389 C CA . ARG C 1 134 ? 1.930 9.796 -24.482 1.00 28.34 127 ARG C CA 1
ATOM 4390 C C . ARG C 1 134 ? 1.957 9.331 -25.937 1.00 30.09 127 ARG C C 1
ATOM 4391 O O . ARG C 1 134 ? 2.720 9.871 -26.731 1.00 30.56 127 ARG C O 1
ATOM 4399 N N . VAL C 1 135 ? 1.148 8.316 -26.265 1.00 25.38 128 VAL C N 1
ATOM 4400 C CA . VAL C 1 135 ? 1.108 7.687 -27.593 1.00 24.22 128 VAL C CA 1
ATOM 4401 C C . VAL C 1 135 ? -0.287 7.669 -28.263 1.00 29.32 128 VAL C C 1
ATOM 4402 O O . VAL C 1 135 ? -0.424 7.139 -29.370 1.00 29.95 128 VAL C O 1
ATOM 4406 N N . GLY C 1 136 ? -1.300 8.205 -27.585 1.00 25.48 129 GLY C N 1
ATOM 4407 C CA . GLY C 1 136 ? -2.674 8.241 -28.092 1.00 24.89 129 GLY C CA 1
ATOM 4408 C C . GLY C 1 136 ? -3.404 6.912 -28.016 1.00 29.33 129 GLY C C 1
ATOM 4409 O O . GLY C 1 136 ? -4.429 6.730 -28.694 1.00 31.89 129 GLY C O 1
ATOM 4410 N N . ALA C 1 137 ? -2.901 5.970 -27.183 1.00 22.06 130 ALA C N 1
ATOM 4411 C CA . ALA C 1 137 ? -3.512 4.644 -27.065 1.00 21.54 130 ALA C CA 1
ATOM 4412 C C . ALA C 1 137 ? -4.759 4.622 -26.198 1.00 25.30 130 ALA C C 1
ATOM 4413 O O . ALA C 1 137 ? -5.021 5.584 -25.476 1.00 24.67 130 ALA C O 1
ATOM 4415 N N . VAL C 1 138 ? -5.521 3.526 -26.267 1.00 23.14 131 VAL C N 1
ATOM 4416 C CA . VAL C 1 138 ? -6.772 3.388 -25.500 1.00 22.55 131 VAL C CA 1
ATOM 4417 C C . VAL C 1 138 ? -6.478 3.559 -23.995 1.00 25.10 131 VAL C C 1
ATOM 4418 O O . VAL C 1 138 ? -5.414 3.151 -23.508 1.00 26.37 131 VAL C O 1
ATOM 4422 N N . GLU C 1 139 ? -7.387 4.234 -23.294 1.00 22.79 132 GLU C N 1
ATOM 4423 C CA . GLU C 1 139 ? -7.317 4.454 -21.850 1.00 22.46 132 GLU C CA 1
ATOM 4424 C C . GLU C 1 139 ? -6.997 3.145 -21.102 1.00 26.59 132 GLU C C 1
ATOM 4425 O O . GLU C 1 139 ? -7.736 2.156 -21.210 1.00 24.48 132 GLU C O 1
ATOM 4431 N N . PRO C 1 140 ? -5.890 3.106 -20.334 1.00 23.98 133 PRO C N 1
ATOM 4432 C CA . PRO C 1 140 ? -5.530 1.856 -19.644 1.00 22.92 133 PRO C CA 1
ATOM 4433 C C . PRO C 1 140 ? -6.568 1.353 -18.634 1.00 27.81 133 PRO C C 1
ATOM 4434 O O . PRO C 1 140 ? -6.729 0.138 -18.469 1.00 26.77 133 PRO C O 1
ATOM 4438 N N . LEU C 1 141 ? -7.267 2.278 -17.964 1.00 26.54 134 LEU C N 1
ATOM 4439 C CA . LEU C 1 141 ? -8.227 1.912 -16.928 1.00 26.58 134 LEU C CA 1
ATOM 4440 C C . LEU C 1 141 ? -9.439 1.134 -17.431 1.00 27.19 134 LEU C C 1
ATOM 4441 O O . LEU C 1 141 ? -10.104 0.488 -16.620 1.00 27.51 134 LEU C O 1
ATOM 4446 N N . ILE C 1 142 ? -9.686 1.116 -18.767 1.00 22.75 135 ILE C N 1
ATOM 4447 C CA . ILE C 1 142 ? -10.811 0.324 -19.306 1.00 23.67 135 ILE C CA 1
ATOM 4448 C C . ILE C 1 142 ? -10.357 -1.056 -19.819 1.00 26.92 135 ILE C C 1
ATOM 4449 O O . ILE C 1 142 ? -11.186 -1.822 -20.298 1.00 25.73 135 ILE C O 1
ATOM 4454 N N . VAL C 1 143 ? -9.045 -1.371 -19.720 1.00 25.22 136 VAL C N 1
ATOM 4455 C CA . VAL C 1 143 ? -8.539 -2.677 -20.155 1.00 24.72 136 VAL C CA 1
ATOM 4456 C C . VAL C 1 143 ? -9.262 -3.868 -19.484 1.00 26.50 136 VAL C C 1
ATOM 4457 O O . VAL C 1 143 ? -9.640 -4.808 -20.206 1.00 23.55 136 VAL C O 1
ATOM 4461 N N . PRO C 1 144 ? -9.559 -3.849 -18.155 1.00 25.92 137 PRO C N 1
ATOM 4462 C CA . PRO C 1 144 ? -10.300 -4.979 -17.581 1.00 26.36 137 PRO C CA 1
ATOM 4463 C C . PRO C 1 144 ? -11.659 -5.227 -18.259 1.00 25.96 137 PRO C C 1
ATOM 4464 O O . PRO C 1 144 ? -11.954 -6.384 -18.546 1.00 24.46 137 PRO C O 1
ATOM 4468 N N . LYS C 1 145 ? -12.435 -4.158 -18.602 1.00 23.64 138 LYS C N 1
ATOM 4469 C CA . LYS C 1 145 ? -13.715 -4.320 -19.309 1.00 23.32 138 LYS C CA 1
ATOM 4470 C C . LYS C 1 145 ? -13.517 -4.811 -20.757 1.00 27.44 138 LYS C C 1
ATOM 4471 O O . LYS C 1 145 ? -14.295 -5.638 -21.228 1.00 28.25 138 LYS C O 1
ATOM 4477 N N . ILE C 1 146 ? -12.462 -4.330 -21.445 1.00 22.93 139 ILE C N 1
ATOM 4478 C CA . ILE C 1 146 ? -12.141 -4.774 -22.809 1.00 22.96 139 ILE C CA 1
ATOM 4479 C C . ILE C 1 146 ? -11.866 -6.291 -22.773 1.00 27.10 139 ILE C C 1
ATOM 4480 O O . ILE C 1 146 ? -12.425 -7.046 -23.573 1.00 26.47 139 ILE C O 1
ATOM 4485 N N . ALA C 1 147 ? -11.029 -6.720 -21.816 1.00 23.83 140 ALA C N 1
ATOM 4486 C CA . ALA C 1 147 ? -10.659 -8.130 -21.678 1.00 24.78 140 ALA C CA 1
ATOM 4487 C C . ALA C 1 147 ? -11.865 -8.989 -21.323 1.00 28.82 140 ALA C C 1
ATOM 4488 O O . ALA C 1 147 ? -12.039 -10.055 -21.910 1.00 30.03 140 ALA C O 1
ATOM 4490 N N . ARG C 1 148 ? -12.741 -8.484 -20.430 1.00 25.43 141 ARG C N 1
ATOM 4491 C CA . ARG C 1 148 ? -13.969 -9.175 -20.043 1.00 26.00 141 ARG C CA 1
ATOM 4492 C C . ARG C 1 148 ? -14.881 -9.371 -21.277 1.00 29.94 141 ARG C C 1
ATOM 4493 O O . ARG C 1 148 ? -15.337 -10.494 -21.563 1.00 28.29 141 ARG C O 1
ATOM 4501 N N . ASP C 1 149 ? -15.139 -8.280 -21.987 1.00 25.89 142 ASP C N 1
ATOM 4502 C CA . ASP C 1 149 ? -16.085 -8.279 -23.092 1.00 26.38 142 ASP C CA 1
ATOM 4503 C C . ASP C 1 149 ? -15.636 -8.926 -24.387 1.00 29.93 142 ASP C C 1
ATOM 4504 O O . ASP C 1 149 ? -16.486 -9.391 -25.155 1.00 28.23 142 ASP C O 1
ATOM 4509 N N . ALA C 1 150 ? -14.319 -9.073 -24.563 1.00 27.52 143 ALA C N 1
ATOM 4510 C CA . ALA C 1 150 ? -13.717 -9.732 -25.715 1.00 26.53 143 ALA C CA 1
ATOM 4511 C C . ALA C 1 150 ? -13.462 -11.217 -25.448 1.00 29.56 143 ALA C C 1
ATOM 4512 O O . ALA C 1 150 ? -13.190 -11.965 -26.383 1.00 28.93 143 ALA C O 1
ATOM 4514 N N . GLY C 1 151 ? -13.579 -11.630 -24.187 1.00 26.83 144 GLY C N 1
ATOM 4515 C CA . GLY C 1 151 ? -13.371 -13.016 -23.791 1.00 28.41 144 GLY C CA 1
ATOM 4516 C C . GLY C 1 151 ? -11.903 -13.365 -23.676 1.00 32.85 144 GLY C C 1
ATOM 4517 O O . GLY C 1 151 ? -11.510 -14.518 -23.923 1.00 33.07 144 GLY C O 1
ATOM 4518 N N . CYS C 1 152 ? -11.071 -12.359 -23.293 1.00 28.81 145 CYS C N 1
ATOM 4519 C CA . CYS C 1 152 ? -9.648 -12.525 -23.056 1.00 28.37 145 CYS C CA 1
ATOM 4520 C C . CYS C 1 152 ? -9.476 -13.215 -21.703 1.00 30.74 145 CYS C C 1
ATOM 4521 O O . CYS C 1 152 ? -10.426 -13.298 -20.934 1.00 30.16 145 CYS C O 1
ATOM 4524 N N . ASP C 1 153 ? -8.280 -13.733 -21.435 1.00 27.95 146 ASP C N 1
ATOM 4525 C CA . ASP C 1 153 ? -7.979 -14.398 -20.175 1.00 26.95 146 ASP C CA 1
ATOM 4526 C C . ASP C 1 153 ? -7.229 -13.486 -19.195 1.00 30.19 146 ASP C C 1
ATOM 4527 O O . ASP C 1 153 ? -7.307 -13.703 -17.969 1.00 29.13 146 ASP C O 1
ATOM 4532 N N . VAL C 1 154 ? -6.439 -12.508 -19.732 1.00 26.08 147 VAL C N 1
ATOM 4533 C CA . VAL C 1 154 ? -5.589 -11.652 -18.904 1.00 25.11 147 VAL C CA 1
ATOM 4534 C C . VAL C 1 154 ? -5.705 -10.157 -19.252 1.00 28.46 147 VAL C C 1
ATOM 4535 O O . VAL C 1 154 ? -5.666 -9.798 -20.426 1.00 28.47 147 VAL C O 1
ATOM 4539 N N . ALA C 1 155 ? -5.774 -9.295 -18.231 1.00 26.08 148 ALA C N 1
ATOM 4540 C CA . ALA C 1 155 ? -5.778 -7.831 -18.413 1.00 25.58 148 ALA C CA 1
ATOM 4541 C C . ALA C 1 155 ? -4.399 -7.369 -17.975 1.00 29.76 148 ALA C C 1
ATOM 4542 O O . ALA C 1 155 ? -3.975 -7.675 -16.865 1.00 29.77 148 ALA C O 1
ATOM 4544 N N . MET C 1 156 ? -3.682 -6.677 -18.859 1.00 24.60 149 MET C N 1
ATOM 4545 C CA . MET C 1 156 ? -2.310 -6.253 -18.553 1.00 24.80 149 MET C CA 1
ATOM 4546 C C . MET C 1 156 ? -2.087 -4.766 -18.802 1.00 28.49 149 MET C C 1
ATOM 4547 O O . MET C 1 156 ? -2.779 -4.164 -19.622 1.00 25.90 149 MET C O 1
ATOM 4552 N N . LEU C 1 157 ? -1.118 -4.193 -18.067 1.00 25.49 150 LEU C N 1
ATOM 4553 C CA . LEU C 1 157 ? -0.605 -2.861 -18.298 1.00 25.22 150 LEU C CA 1
ATOM 4554 C C . LEU C 1 157 ? 0.901 -2.956 -18.406 1.00 28.34 150 LEU C C 1
ATOM 4555 O O . LEU C 1 157 ? 1.535 -3.693 -17.647 1.00 30.80 150 LEU C O 1
ATOM 4560 N N . ASP C 1 158 ? 1.456 -2.192 -19.337 1.00 24.37 151 ASP C N 1
ATOM 4561 C CA . ASP C 1 158 ? 2.890 -1.977 -19.528 1.00 26.26 151 ASP C CA 1
ATOM 4562 C C . ASP C 1 158 ? 3.098 -0.501 -19.878 1.00 29.21 151 ASP C C 1
ATOM 4563 O O . ASP C 1 158 ? 2.128 0.235 -20.009 1.00 28.40 151 ASP C O 1
ATOM 4568 N N . THR C 1 159 ? 4.352 -0.069 -20.031 1.00 27.13 152 THR C N 1
ATOM 4569 C CA . THR C 1 159 ? 4.623 1.309 -20.452 1.00 25.99 152 THR C CA 1
ATOM 4570 C C . THR C 1 159 ? 4.920 1.299 -21.957 1.00 28.07 152 THR C C 1
ATOM 4571 O O . THR C 1 159 ? 5.563 0.373 -22.464 1.00 25.42 152 THR C O 1
ATOM 4575 N N . ALA C 1 160 ? 4.431 2.312 -22.666 1.00 26.03 153 ALA C N 1
ATOM 4576 C CA . ALA C 1 160 ? 4.631 2.449 -24.105 1.00 26.10 153 ALA C CA 1
ATOM 4577 C C . ALA C 1 160 ? 6.028 2.981 -24.444 1.00 29.36 153 ALA C C 1
ATOM 4578 O O . ALA C 1 160 ? 6.679 2.465 -25.357 1.00 27.20 153 ALA C O 1
ATOM 4580 N N . ILE C 1 161 ? 6.462 4.056 -23.745 1.00 27.72 154 ILE C N 1
ATOM 4581 C CA . ILE C 1 161 ? 7.742 4.704 -23.994 1.00 27.19 154 ILE C CA 1
ATOM 4582 C C . ILE C 1 161 ? 8.731 4.265 -22.929 1.00 31.03 154 ILE C C 1
ATOM 4583 O O . ILE C 1 161 ? 8.452 4.365 -21.735 1.00 29.76 154 ILE C O 1
ATOM 4588 N N . LYS C 1 162 ? 9.875 3.738 -23.378 1.00 29.15 155 LYS C N 1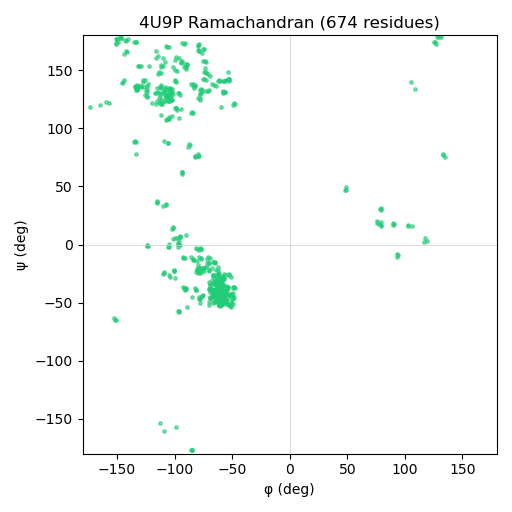
ATOM 4589 C CA . LYS C 1 162 ? 10.911 3.184 -22.524 1.00 30.05 155 LYS C CA 1
ATOM 4590 C C . LYS C 1 162 ? 11.970 4.223 -22.194 1.00 35.02 155 LYS C C 1
ATOM 4591 O O . LYS C 1 162 ? 13.142 4.079 -22.553 1.00 35.03 155 LYS C O 1
ATOM 4597 N N . ASP C 1 163 ? 11.535 5.304 -21.532 1.00 32.69 156 ASP C N 1
ATOM 4598 C CA . ASP C 1 163 ? 12.422 6.413 -21.158 1.00 34.13 156 ASP C CA 1
ATOM 4599 C C . ASP C 1 163 ? 12.846 6.384 -19.680 1.00 40.90 156 ASP C C 1
ATOM 4600 O O . ASP C 1 163 ? 13.332 7.396 -19.150 1.00 42.42 156 ASP C O 1
ATOM 4605 N N . GLY C 1 164 ? 12.613 5.252 -19.027 1.00 38.47 157 GLY C N 1
ATOM 4606 C CA . GLY C 1 164 ? 12.949 5.065 -17.618 1.00 39.31 157 GLY C CA 1
ATOM 4607 C C . GLY C 1 164 ? 11.817 5.364 -16.655 1.00 41.61 157 GLY C C 1
ATOM 4608 O O . GLY C 1 164 ? 11.936 5.083 -15.462 1.00 43.39 157 GLY C O 1
ATOM 4609 N N . LYS C 1 165 ? 10.711 5.937 -17.156 1.00 35.95 158 LYS C N 1
ATOM 4610 C CA . LYS C 1 165 ? 9.548 6.221 -16.319 1.00 34.99 158 LYS C CA 1
ATOM 4611 C C . LYS C 1 165 ? 8.773 4.910 -16.110 1.00 38.57 158 LYS C C 1
ATOM 4612 O O . LYS C 1 165 ? 8.540 4.161 -17.065 1.00 38.55 158 LYS C O 1
ATOM 4618 N N . THR C 1 166 ? 8.463 4.588 -14.847 1.00 34.03 159 THR C N 1
ATOM 4619 C CA . THR C 1 166 ? 7.850 3.306 -14.489 1.00 32.30 159 THR C CA 1
ATOM 4620 C C . THR C 1 166 ? 6.335 3.313 -14.460 1.00 35.46 159 THR C C 1
ATOM 4621 O O . THR C 1 166 ? 5.711 4.369 -14.515 1.00 33.58 159 THR C O 1
ATOM 4625 N N . LEU C 1 167 ? 5.747 2.118 -14.282 1.00 32.21 160 LEU C N 1
ATOM 4626 C CA . LEU C 1 167 ? 4.316 1.926 -14.115 1.00 30.42 160 LEU C CA 1
ATOM 4627 C C . LEU C 1 167 ? 3.789 2.850 -13.005 1.00 32.60 160 LEU C C 1
ATOM 4628 O O . LEU C 1 167 ? 2.770 3.514 -13.201 1.00 30.80 160 LEU C O 1
ATOM 4633 N N . PHE C 1 168 ? 4.538 2.936 -11.873 1.00 29.36 161 PHE C N 1
ATOM 4634 C CA . PHE C 1 168 ? 4.190 3.755 -10.706 1.00 30.47 161 PHE C CA 1
ATOM 4635 C C . PHE C 1 168 ? 4.297 5.272 -10.890 1.00 36.30 161 PHE C C 1
ATOM 4636 O O . PHE C 1 168 ? 3.715 6.028 -10.098 1.00 36.87 161 PHE C O 1
ATOM 4644 N N . ASP C 1 169 ? 5.001 5.718 -11.946 1.00 32.36 162 ASP C N 1
ATOM 4645 C CA . ASP C 1 169 ? 5.086 7.128 -12.307 1.00 32.10 162 ASP C CA 1
ATOM 4646 C C . ASP C 1 169 ? 3.810 7.568 -13.046 1.00 34.70 162 ASP C C 1
ATOM 4647 O O . ASP C 1 169 ? 3.545 8.758 -13.131 1.00 35.54 162 ASP C O 1
ATOM 4652 N N . PHE C 1 170 ? 3.057 6.610 -13.615 1.00 31.44 163 PHE C N 1
ATOM 4653 C CA . PHE C 1 170 ? 1.842 6.877 -14.412 1.00 29.92 163 PHE C CA 1
ATOM 4654 C C . PHE C 1 170 ? 0.559 6.479 -13.745 1.00 31.60 163 PHE C C 1
ATOM 4655 O O . PHE C 1 170 ? -0.512 6.985 -14.117 1.00 29.10 163 PHE C O 1
ATOM 4663 N N . GLN C 1 171 ? 0.636 5.516 -12.819 1.00 28.49 164 GLN C N 1
ATOM 4664 C CA . GLN C 1 171 ? -0.548 5.025 -12.138 1.00 28.08 164 GLN C CA 1
ATOM 4665 C C . GLN C 1 171 ? -0.345 4.953 -10.641 1.00 32.82 164 GLN C C 1
ATOM 4666 O O . GLN C 1 171 ? 0.686 4.451 -10.188 1.00 33.21 164 GLN C O 1
ATOM 4672 N N . SER C 1 172 ? -1.323 5.451 -9.867 1.00 30.30 165 SER C N 1
ATOM 4673 C CA . SER C 1 172 ? -1.233 5.404 -8.392 1.00 30.09 165 SER C CA 1
ATOM 4674 C C . SER C 1 172 ? -1.473 3.983 -7.900 1.00 34.64 165 SER C C 1
ATOM 4675 O O . SER C 1 172 ? -2.122 3.199 -8.601 1.00 35.15 165 SER C O 1
ATOM 4678 N N . LYS C 1 173 ? -0.997 3.657 -6.684 1.00 32.24 166 LYS C N 1
ATOM 4679 C CA . LYS C 1 173 ? -1.175 2.324 -6.089 1.00 31.41 166 LYS C CA 1
ATOM 4680 C C . LYS C 1 173 ? -2.670 2.015 -5.936 1.00 32.78 166 LYS C C 1
ATOM 4681 O O . LYS C 1 173 ? -3.085 0.899 -6.220 1.00 32.82 166 LYS C O 1
ATOM 4687 N N . GLU C 1 174 ? -3.469 3.018 -5.548 1.00 30.68 167 GLU C N 1
ATOM 4688 C CA . GLU C 1 174 ? -4.921 2.866 -5.388 1.00 30.35 167 GLU C CA 1
ATOM 4689 C C . GLU C 1 174 ? -5.595 2.521 -6.701 1.00 32.58 167 GLU C C 1
ATOM 4690 O O . GLU C 1 174 ? -6.381 1.566 -6.745 1.00 31.98 167 GLU C O 1
ATOM 4696 N N . ILE C 1 175 ? -5.281 3.271 -7.774 1.00 28.92 168 ILE C N 1
ATOM 4697 C CA . ILE C 1 175 ? -5.859 3.009 -9.092 1.00 27.85 168 ILE C CA 1
ATOM 4698 C C . ILE C 1 175 ? -5.459 1.617 -9.591 1.00 29.75 168 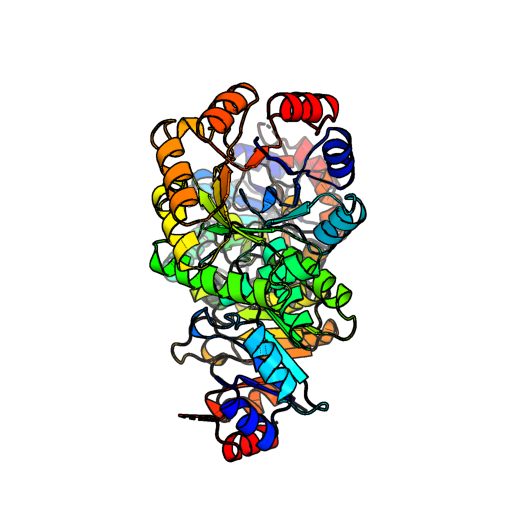ILE C C 1
ATOM 4699 O O . ILE C 1 175 ? -6.310 0.888 -10.106 1.00 28.69 168 ILE C O 1
ATOM 4704 N N . LEU C 1 176 ? -4.183 1.221 -9.370 1.00 27.33 169 LEU C N 1
ATOM 4705 C CA . LEU C 1 176 ? -3.707 -0.110 -9.757 1.00 27.62 169 LEU C CA 1
ATOM 4706 C C . LEU C 1 176 ? -4.401 -1.207 -8.954 1.00 31.94 169 LEU C C 1
ATOM 4707 O O . LEU C 1 176 ? -4.769 -2.239 -9.530 1.00 30.64 169 LEU C O 1
ATOM 4712 N N . ALA C 1 177 ? -4.637 -0.969 -7.649 1.00 29.31 170 ALA C N 1
ATOM 4713 C CA . ALA C 1 177 ? -5.347 -1.925 -6.780 1.00 29.18 170 ALA C CA 1
ATOM 4714 C C . ALA C 1 177 ? -6.798 -2.106 -7.282 1.00 31.55 170 ALA C C 1
ATOM 4715 O O . ALA C 1 177 ? -7.308 -3.230 -7.322 1.00 29.51 170 ALA C O 1
ATOM 4717 N N . GLU C 1 178 ? -7.413 -1.013 -7.752 1.00 30.57 171 GLU C N 1
ATOM 4718 C CA . GLU C 1 178 ? -8.766 -1.024 -8.324 1.00 30.28 171 GLU C CA 1
ATOM 4719 C C . GLU C 1 178 ? -8.790 -1.802 -9.625 1.00 32.69 171 GLU C C 1
ATOM 4720 O O . GLU C 1 178 ? -9.705 -2.598 -9.828 1.00 33.17 171 GLU C O 1
ATOM 4726 N N . PHE C 1 179 ? -7.748 -1.624 -10.466 1.00 28.46 172 PHE C N 1
ATOM 4727 C CA . PHE C 1 179 ? -7.580 -2.312 -11.754 1.00 27.52 172 PHE C CA 1
ATOM 4728 C C . PHE C 1 179 ? -7.513 -3.826 -11.500 1.00 28.59 172 PHE C C 1
ATOM 4729 O O . PHE C 1 179 ? -8.233 -4.588 -12.133 1.00 27.29 172 PHE C O 1
ATOM 4737 N N . VAL C 1 180 ? -6.646 -4.252 -10.556 1.00 28.51 173 VAL C N 1
ATOM 4738 C CA . VAL C 1 180 ? -6.472 -5.669 -10.199 1.00 27.20 173 VAL C CA 1
ATOM 4739 C C . VAL C 1 180 ? -7.797 -6.280 -9.691 1.00 31.83 173 VAL C C 1
ATOM 4740 O O . VAL C 1 180 ? -8.216 -7.324 -10.192 1.00 31.36 173 VAL C O 1
ATOM 4744 N N . ASP C 1 181 ? -8.468 -5.596 -8.743 1.00 30.85 174 ASP C N 1
ATOM 4745 C CA . ASP C 1 181 ? -9.749 -6.035 -8.165 1.00 32.52 174 ASP C CA 1
ATOM 4746 C C . ASP C 1 181 ? -10.832 -6.195 -9.234 1.00 36.51 174 ASP C C 1
ATOM 4747 O O . ASP C 1 181 ? -11.541 -7.209 -9.242 1.00 37.40 174 ASP C O 1
ATOM 4752 N N . GLU C 1 182 ? -10.924 -5.213 -10.154 1.00 31.84 175 GLU C N 1
ATOM 4753 C CA . GLU C 1 182 ? -11.873 -5.220 -11.264 1.00 30.72 175 GLU C CA 1
ATOM 4754 C C . GLU C 1 182 ? -11.598 -6.415 -12.201 1.00 32.85 175 GLU C C 1
ATOM 4755 O O . GLU C 1 182 ? -12.522 -7.181 -12.473 1.00 32.51 175 GLU C O 1
ATOM 4761 N N . ALA C 1 183 ? -10.326 -6.623 -12.628 1.00 29.61 176 ALA C N 1
ATOM 4762 C CA . ALA C 1 183 ? -9.953 -7.775 -13.463 1.00 28.54 176 ALA C CA 1
ATOM 4763 C C . ALA C 1 183 ? -10.361 -9.100 -12.762 1.00 32.49 176 ALA C C 1
ATOM 4764 O O . ALA C 1 183 ? -11.018 -9.960 -13.367 1.00 31.71 176 ALA C O 1
ATOM 4766 N N . HIS C 1 184 ? -10.036 -9.228 -11.474 1.00 30.86 177 HIS C N 1
ATOM 4767 C CA . HIS C 1 184 ? -10.400 -10.420 -10.696 1.00 31.10 177 HIS C CA 1
ATOM 4768 C C . HIS C 1 184 ? -11.909 -10.610 -10.614 1.00 35.78 177 HIS C C 1
ATOM 4769 O O . HIS C 1 184 ? -12.368 -11.744 -10.734 1.00 35.46 177 HIS C O 1
ATOM 4776 N N . SER C 1 185 ? -12.678 -9.502 -10.460 1.00 33.40 178 SER C N 1
ATOM 4777 C CA . SER C 1 185 ? -14.143 -9.553 -10.395 1.00 32.30 178 SER C CA 1
ATOM 4778 C C . SER C 1 185 ? -14.753 -10.103 -11.701 1.00 35.54 178 SER C C 1
ATOM 4779 O O . SER C 1 185 ? -15.853 -10.663 -11.668 1.00 37.16 178 SER C O 1
ATOM 4782 N N . TYR C 1 186 ? -14.035 -9.967 -12.839 1.00 29.48 179 TYR C N 1
ATOM 4783 C CA . TYR C 1 186 ? -14.492 -10.457 -14.147 1.00 28.64 179 TYR C CA 1
ATOM 4784 C C . TYR C 1 186 ? -13.926 -11.856 -14.471 1.00 34.34 179 TYR C C 1
ATOM 4785 O O . TYR C 1 186 ? -14.080 -12.329 -15.604 1.00 35.39 179 TYR C O 1
ATOM 4794 N N . GLY C 1 187 ? -13.255 -12.472 -13.496 1.00 29.53 180 GLY C N 1
ATOM 4795 C CA . GLY C 1 187 ? -12.643 -13.787 -13.646 1.00 29.45 180 GLY C CA 1
ATOM 4796 C C . GLY C 1 187 ? -11.354 -13.789 -14.444 1.00 33.82 180 GLY C C 1
ATOM 4797 O O . GLY C 1 187 ? -10.939 -14.834 -14.956 1.00 35.75 180 GLY C O 1
ATOM 4798 N N . LEU C 1 188 ? -10.710 -12.622 -14.558 1.00 28.34 181 LEU C N 1
ATOM 4799 C CA . LEU C 1 188 ? -9.447 -12.487 -15.278 1.00 26.84 181 LEU C CA 1
ATOM 4800 C C . LEU C 1 188 ? -8.266 -12.496 -14.325 1.00 30.32 181 LEU C C 1
ATOM 4801 O O . LEU C 1 188 ? -8.396 -12.218 -13.130 1.00 29.63 181 LEU C O 1
ATOM 4806 N N . LYS C 1 189 ? -7.097 -12.773 -14.891 1.00 27.91 182 LYS C N 1
ATOM 4807 C CA . LYS C 1 189 ? -5.817 -12.645 -14.220 1.00 28.33 182 LYS C CA 1
ATOM 4808 C C . LYS C 1 189 ? -5.308 -11.252 -14.609 1.00 31.97 182 LYS C C 1
ATOM 4809 O O . LYS C 1 189 ? -5.743 -10.694 -15.612 1.00 31.55 182 LYS C O 1
ATOM 4815 N N . CYS C 1 190 ? -4.436 -10.673 -13.796 1.00 28.57 183 CYS C N 1
ATOM 4816 C CA . CYS C 1 190 ? -3.873 -9.359 -14.049 1.00 28.94 183 CYS C CA 1
ATOM 4817 C C . CYS C 1 190 ? -2.361 -9.406 -14.072 1.00 32.08 183 CYS C C 1
ATOM 4818 O O . CYS C 1 190 ? -1.756 -9.882 -13.116 1.00 31.83 183 CYS C O 1
ATOM 4821 N N . ALA C 1 191 ? -1.761 -8.895 -15.156 1.00 27.10 184 ALA C N 1
ATOM 4822 C CA . ALA C 1 191 ? -0.322 -8.800 -15.319 1.00 27.09 184 ALA C CA 1
ATOM 4823 C C . ALA C 1 191 ? 0.058 -7.323 -15.321 1.00 29.60 184 ALA C C 1
ATOM 4824 O O . ALA C 1 191 ? -0.616 -6.513 -15.952 1.00 28.62 184 ALA C O 1
ATOM 4826 N N . LEU C 1 192 ? 1.109 -6.966 -14.605 1.00 26.27 185 LEU C N 1
ATOM 4827 C CA . LEU C 1 192 ? 1.586 -5.593 -14.569 1.00 27.87 185 LEU C CA 1
ATOM 4828 C C . LEU C 1 192 ? 3.076 -5.539 -14.855 1.00 33.15 185 LEU C C 1
ATOM 4829 O O . LEU C 1 192 ? 3.846 -6.361 -14.342 1.00 32.69 185 LEU C O 1
ATOM 4834 N N . ALA C 1 193 ? 3.469 -4.583 -15.703 1.00 29.00 186 ALA C N 1
ATOM 4835 C CA . ALA C 1 193 ? 4.862 -4.327 -16.091 1.00 30.14 186 ALA C CA 1
ATOM 4836 C C . ALA C 1 193 ? 5.025 -2.830 -16.386 1.00 33.32 186 ALA C C 1
ATOM 4837 O O . ALA C 1 193 ? 4.029 -2.090 -16.390 1.00 31.66 186 ALA C O 1
ATOM 4839 N N . GLY C 1 194 ? 6.263 -2.406 -16.641 1.00 29.32 187 GLY C N 1
ATOM 4840 C CA . GLY C 1 194 ? 6.562 -1.017 -16.965 1.00 29.28 187 GLY C CA 1
ATOM 4841 C C . GLY C 1 194 ? 7.738 -0.538 -16.168 1.00 33.11 187 GLY C C 1
ATOM 4842 O O . GLY C 1 194 ? 7.557 0.123 -15.140 1.00 34.05 187 GLY C O 1
ATOM 4843 N N . SER C 1 195 ? 8.948 -0.940 -16.599 1.00 29.10 188 SER C N 1
ATOM 4844 C CA . SER C 1 195 ? 10.219 -0.632 -15.945 1.00 30.61 188 SER C CA 1
ATOM 4845 C C . SER C 1 195 ? 10.153 -0.928 -14.445 1.00 35.03 188 SER C C 1
ATOM 4846 O O . SER C 1 195 ? 10.505 -0.091 -13.614 1.00 35.16 188 SER C O 1
ATOM 4849 N N . ILE C 1 196 ? 9.626 -2.118 -14.112 1.00 33.26 189 ILE C N 1
ATOM 4850 C CA . ILE C 1 196 ? 9.469 -2.580 -12.732 1.00 33.47 189 ILE C CA 1
ATOM 4851 C C . ILE C 1 196 ? 10.854 -2.779 -12.114 1.00 37.94 189 ILE C C 1
ATOM 4852 O O . ILE C 1 196 ? 11.767 -3.243 -12.787 1.00 38.10 189 ILE C O 1
ATOM 4857 N N . LYS C 1 197 ? 11.013 -2.345 -10.864 1.00 35.29 190 LYS C N 1
ATOM 4858 C CA . LYS C 1 197 ? 12.260 -2.465 -10.099 1.00 36.91 190 LYS C CA 1
ATOM 4859 C C . LYS C 1 197 ? 11.954 -3.413 -8.940 1.00 42.10 190 LYS C C 1
ATOM 4860 O O . LYS C 1 197 ? 10.772 -3.607 -8.632 1.00 39.37 190 LYS C O 1
ATOM 4866 N N . LYS C 1 198 ? 12.997 -3.989 -8.283 1.00 40.25 191 LYS C N 1
ATOM 4867 C CA . LYS C 1 198 ? 12.807 -4.917 -7.155 1.00 41.02 191 LYS C CA 1
ATOM 4868 C C . LYS C 1 198 ? 11.921 -4.319 -6.056 1.00 45.80 191 LYS C C 1
ATOM 4869 O O . LYS C 1 198 ? 11.082 -5.028 -5.510 1.00 44.07 191 LYS C O 1
ATOM 4871 N N . GLU C 1 199 ? 12.049 -2.996 -5.817 1.00 44.72 192 GLU C N 1
ATOM 4872 C CA . GLU C 1 199 ? 11.296 -2.213 -4.826 1.00 45.17 192 GLU C CA 1
ATOM 4873 C C . GLU C 1 199 ? 9.784 -2.247 -5.065 1.00 46.37 192 GLU C C 1
ATOM 4874 O O . GLU C 1 199 ? 9.011 -2.149 -4.116 1.00 45.71 192 GLU C O 1
ATOM 4880 N N . HIS C 1 200 ? 9.379 -2.385 -6.330 1.00 42.61 193 HIS C N 1
ATOM 4881 C CA . HIS C 1 200 ? 7.972 -2.421 -6.740 1.00 41.55 193 HIS C CA 1
ATOM 4882 C C . HIS C 1 200 ? 7.289 -3.760 -6.477 1.00 44.83 193 HIS C C 1
ATOM 4883 O O . HIS C 1 200 ? 6.065 -3.810 -6.362 1.00 43.96 193 HIS C O 1
ATOM 4890 N N . ILE C 1 201 ? 8.071 -4.838 -6.403 1.00 41.72 194 ILE C N 1
ATOM 4891 C CA . ILE C 1 201 ? 7.543 -6.192 -6.217 1.00 40.95 194 ILE C CA 1
ATOM 4892 C C . ILE C 1 201 ? 6.628 -6.392 -5.003 1.00 43.47 194 ILE C C 1
ATOM 4893 O O . ILE C 1 201 ? 5.518 -6.885 -5.220 1.00 38.42 194 ILE C O 1
ATOM 4898 N N . PRO C 1 202 ? 7.012 -5.994 -3.756 1.00 42.51 195 PRO C N 1
ATOM 4899 C CA . PRO C 1 202 ? 6.080 -6.163 -2.625 1.00 43.28 195 PRO C CA 1
ATOM 4900 C C . PRO C 1 202 ? 4.775 -5.383 -2.801 1.00 46.65 195 PRO C C 1
ATOM 4901 O O . PRO C 1 202 ? 3.726 -5.856 -2.359 1.00 46.28 195 PRO C O 1
ATOM 4905 N N . ILE C 1 203 ? 4.831 -4.206 -3.465 1.00 43.67 196 ILE C N 1
ATOM 4906 C CA . ILE C 1 203 ? 3.651 -3.354 -3.727 1.00 41.91 196 ILE C CA 1
ATOM 4907 C C . ILE C 1 203 ? 2.697 -4.098 -4.663 1.00 42.71 196 ILE C C 1
ATOM 4908 O O . ILE C 1 203 ? 1.500 -4.175 -4.392 1.00 40.84 196 ILE C O 1
ATOM 4913 N N . LEU C 1 204 ? 3.238 -4.637 -5.765 1.00 38.84 197 LEU C N 1
ATOM 4914 C CA . LEU C 1 204 ? 2.460 -5.397 -6.736 1.00 38.44 197 LEU C CA 1
ATOM 4915 C C . LEU C 1 204 ? 1.862 -6.648 -6.103 1.00 40.61 197 LEU C C 1
ATOM 4916 O O . LEU C 1 204 ? 0.683 -6.908 -6.311 1.00 38.99 197 LEU C O 1
ATOM 4921 N N . LYS C 1 205 ? 2.642 -7.377 -5.265 1.00 36.57 198 LYS C N 1
ATOM 4922 C CA . LYS C 1 205 ? 2.138 -8.564 -4.570 1.00 35.93 198 LYS C CA 1
ATOM 4923 C C . LYS C 1 205 ? 0.954 -8.181 -3.654 1.00 40.53 198 LYS C C 1
ATOM 4924 O O . LYS C 1 205 ? -0.097 -8.828 -3.701 1.00 38.68 198 LYS C O 1
ATOM 4930 N N . GLU C 1 206 ? 1.122 -7.092 -2.878 1.00 39.56 199 GLU C N 1
ATOM 4931 C CA . GLU C 1 206 ? 0.132 -6.589 -1.928 1.00 41.02 199 GLU C CA 1
ATOM 4932 C C . GLU C 1 206 ? -1.237 -6.320 -2.553 1.00 45.18 199 GLU C C 1
ATOM 4933 O O . GLU C 1 206 ? -2.260 -6.659 -1.953 1.00 46.68 199 GLU C O 1
ATOM 4939 N N . ILE C 1 207 ? -1.255 -5.720 -3.753 1.00 39.00 200 ILE C N 1
ATOM 4940 C CA . ILE C 1 207 ? -2.490 -5.373 -4.454 1.00 37.17 200 ILE C CA 1
ATOM 4941 C C . ILE C 1 207 ? -3.168 -6.561 -5.147 1.00 41.34 200 ILE C C 1
ATOM 4942 O O . ILE C 1 207 ? -4.243 -6.405 -5.727 1.00 40.02 200 ILE C O 1
ATOM 4947 N N . GLY C 1 208 ? -2.533 -7.727 -5.089 1.00 38.07 201 GLY C N 1
ATOM 4948 C CA . GLY C 1 208 ? -3.075 -8.954 -5.654 1.00 37.57 201 GLY C CA 1
ATOM 4949 C C . GLY C 1 208 ? -2.722 -9.256 -7.101 1.00 38.62 201 GLY C C 1
ATOM 4950 O O . GLY C 1 208 ? -3.375 -10.103 -7.716 1.00 38.94 201 GLY C O 1
ATOM 4951 N N . THR C 1 209 ? -1.686 -8.592 -7.651 1.00 33.17 202 THR C N 1
ATOM 4952 C CA . THR C 1 209 ? -1.222 -8.802 -9.038 1.00 31.74 202 THR C CA 1
ATOM 4953 C C . THR C 1 209 ? -0.886 -10.278 -9.272 1.00 35.87 202 THR C C 1
ATOM 4954 O O . THR C 1 209 ? -0.196 -10.866 -8.451 1.00 36.23 202 THR C O 1
ATOM 4958 N N . ASP C 1 210 ? -1.380 -10.880 -10.358 1.00 30.62 203 ASP C N 1
ATOM 4959 C CA . ASP C 1 210 ? -1.111 -12.294 -10.636 1.00 30.32 203 ASP C CA 1
ATOM 4960 C C . ASP C 1 210 ? 0.217 -12.529 -11.282 1.00 34.71 203 ASP C C 1
ATOM 4961 O O . ASP C 1 210 ? 0.846 -13.551 -11.007 1.00 37.33 203 ASP C O 1
ATOM 4966 N N . ILE C 1 211 ? 0.618 -11.640 -12.201 1.00 29.01 204 ILE C N 1
ATOM 4967 C CA . ILE C 1 211 ? 1.860 -11.758 -12.970 1.00 27.80 204 ILE C CA 1
ATOM 4968 C C . ILE C 1 211 ? 2.594 -10.433 -12.959 1.00 31.97 204 ILE C C 1
ATOM 4969 O O . ILE C 1 211 ? 1.984 -9.402 -13.201 1.00 31.91 204 ILE C O 1
ATOM 4974 N N . VAL C 1 212 ? 3.909 -10.461 -12.704 1.00 29.50 205 VAL C N 1
ATOM 4975 C CA . VAL C 1 212 ? 4.765 -9.280 -12.796 1.00 28.92 205 VAL C CA 1
ATOM 4976 C C . VAL C 1 212 ? 5.755 -9.493 -13.949 1.00 32.35 205 VAL C C 1
ATOM 4977 O O . VAL C 1 212 ? 6.361 -10.556 -14.040 1.00 31.80 205 VAL C O 1
ATOM 4981 N N . GLY C 1 213 ? 5.870 -8.506 -14.833 1.00 29.87 206 GLY C N 1
ATOM 4982 C CA . GLY C 1 213 ? 6.784 -8.552 -15.966 1.00 30.31 206 GLY C CA 1
ATOM 4983 C C . GLY C 1 213 ? 8.025 -7.720 -15.734 1.00 34.80 206 GLY C C 1
ATOM 4984 O O . GLY C 1 213 ? 7.924 -6.578 -15.280 1.00 34.49 206 GLY C O 1
ATOM 4985 N N . VAL C 1 214 ? 9.216 -8.299 -15.999 1.00 31.80 207 VAL C N 1
ATOM 4986 C CA . VAL C 1 214 ? 10.505 -7.606 -15.807 1.00 31.83 207 VAL C CA 1
ATOM 4987 C C . VAL C 1 214 ? 11.510 -7.930 -16.914 1.00 35.13 207 VAL C C 1
ATOM 4988 O O . VAL C 1 214 ? 11.398 -8.945 -17.600 1.00 34.90 207 VAL C O 1
ATOM 4992 N N . ARG C 1 215 ? 12.576 -7.114 -16.968 1.00 33.15 208 ARG C N 1
ATOM 4993 C CA . ARG C 1 215 ? 13.830 -7.359 -17.670 1.00 32.55 208 ARG C CA 1
ATOM 4994 C C . ARG C 1 215 ? 14.955 -6.619 -16.947 1.00 35.89 208 ARG C C 1
ATOM 4995 O O . ARG C 1 215 ? 15.813 -7.266 -16.357 1.00 37.06 208 ARG C O 1
ATOM 5003 N N . GLY C 1 216 ? 14.898 -5.281 -16.939 1.00 31.41 209 GLY C N 1
ATOM 5004 C CA . GLY C 1 216 ? 15.900 -4.423 -16.316 1.00 31.25 209 GLY C CA 1
ATOM 5005 C C . GLY C 1 216 ? 16.176 -4.729 -14.860 1.00 36.95 209 GLY C C 1
ATOM 5006 O O . GLY C 1 216 ? 17.343 -4.744 -14.453 1.00 37.03 209 GLY C O 1
ATOM 5007 N N . ALA C 1 217 ? 15.112 -5.073 -14.088 1.00 34.14 210 ALA C N 1
ATOM 5008 C CA . ALA C 1 217 ? 15.223 -5.446 -12.668 1.00 36.62 210 ALA C CA 1
ATOM 5009 C C . ALA C 1 217 ? 16.030 -6.745 -12.462 1.00 43.28 210 ALA C C 1
ATOM 5010 O O . ALA C 1 217 ? 16.420 -7.034 -11.332 1.00 43.11 210 ALA C O 1
ATOM 5012 N N . ALA C 1 218 ? 16.227 -7.534 -13.545 1.00 40.56 211 ALA C N 1
ATOM 5013 C CA . ALA C 1 218 ? 16.966 -8.808 -13.563 1.00 40.50 211 ALA C CA 1
ATOM 5014 C C . ALA C 1 218 ? 18.392 -8.658 -14.137 1.00 43.75 211 ALA C C 1
ATOM 5015 O O . ALA C 1 218 ? 19.112 -9.651 -14.265 1.00 43.60 211 ALA C O 1
ATOM 5017 N N . CYS C 1 219 ? 18.803 -7.413 -14.451 1.00 38.88 212 CYS C N 1
ATOM 5018 C CA . CYS C 1 219 ? 20.135 -7.066 -14.971 1.00 43.77 212 CYS C CA 1
ATOM 5019 C C . CYS C 1 219 ? 20.879 -6.246 -13.919 1.00 96.83 212 CYS C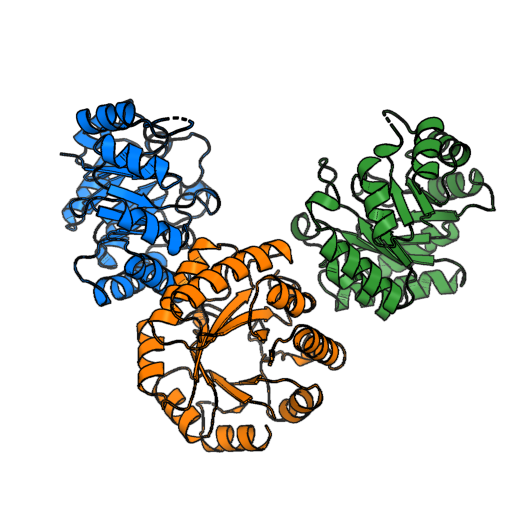 C 1
ATOM 5020 O O . CYS C 1 219 ? 22.080 -6.422 -13.727 1.00 77.30 212 CYS C O 1
ATOM 5023 N N . GLY C 1 227 ? 23.767 -4.152 -19.574 1.00 47.49 220 GLY C N 1
ATOM 5024 C CA . GLY C 1 227 ? 23.589 -5.245 -18.627 1.00 46.70 220 GLY C CA 1
ATOM 5025 C C . GLY C 1 227 ? 22.676 -6.345 -19.136 1.00 47.01 220 GLY C C 1
ATOM 5026 O O . GLY C 1 227 ? 21.657 -6.081 -19.775 1.00 44.16 220 GLY C O 1
ATOM 5027 N N . ARG C 1 228 ? 23.060 -7.593 -18.857 1.00 42.79 221 ARG C N 1
ATOM 5028 C CA . ARG C 1 228 ? 22.322 -8.781 -19.262 1.00 40.84 221 ARG C CA 1
ATOM 5029 C C . ARG C 1 228 ? 21.642 -9.470 -18.081 1.00 42.43 221 ARG C C 1
ATOM 5030 O O . ARG C 1 228 ? 22.053 -9.278 -16.934 1.00 42.11 221 ARG C O 1
ATOM 5038 N N . ILE C 1 229 ? 20.582 -10.254 -18.367 1.00 38.94 222 ILE C N 1
ATOM 5039 C CA . ILE C 1 229 ? 19.828 -11.013 -17.371 1.00 38.47 222 ILE C CA 1
ATOM 5040 C C . ILE C 1 229 ? 20.761 -11.962 -16.617 1.00 44.37 222 ILE C C 1
ATOM 5041 O O . ILE C 1 229 ? 21.559 -12.675 -17.234 1.00 44.92 222 ILE C O 1
ATOM 5046 N N . ASP C 1 230 ? 20.682 -11.917 -15.284 1.00 40.58 223 ASP C N 1
ATOM 5047 C CA . ASP C 1 230 ? 21.483 -12.736 -14.391 1.00 41.30 223 ASP C CA 1
ATOM 5048 C C . ASP C 1 230 ? 20.531 -13.630 -13.603 1.00 44.76 223 ASP C C 1
ATOM 5049 O O . ASP C 1 230 ? 19.567 -13.132 -13.025 1.00 42.78 223 ASP C O 1
ATOM 5054 N N . ARG C 1 231 ? 20.825 -14.948 -13.557 1.00 42.02 224 ARG C N 1
ATOM 5055 C CA . ARG C 1 231 ? 20.003 -15.927 -12.836 1.00 41.08 224 ARG C CA 1
ATOM 5056 C C . ARG C 1 231 ? 19.880 -15.622 -11.334 1.00 42.48 224 ARG C C 1
ATOM 5057 O O . ARG C 1 231 ? 18.817 -15.848 -10.769 1.00 39.88 224 ARG C O 1
ATOM 5065 N N . GLU C 1 232 ? 20.948 -15.068 -10.717 1.00 40.40 225 GLU C N 1
ATOM 5066 C CA . GLU C 1 232 ? 21.008 -14.705 -9.294 1.00 41.10 225 GLU C CA 1
ATOM 5067 C C . GLU C 1 232 ? 19.971 -13.633 -9.006 1.00 45.42 225 GLU C C 1
ATOM 5068 O O . GLU C 1 232 ? 19.251 -13.722 -8.006 1.00 45.73 225 GLU C O 1
ATOM 5074 N N . LEU C 1 233 ? 19.891 -12.632 -9.903 1.00 41.89 226 LEU C N 1
ATOM 5075 C CA . LEU C 1 233 ? 18.963 -11.516 -9.822 1.00 42.14 226 LEU C CA 1
ATOM 5076 C C . LEU C 1 233 ? 17.524 -11.981 -10.048 1.00 44.15 226 LEU C C 1
ATOM 5077 O O . LEU C 1 233 ? 16.629 -11.554 -9.316 1.00 44.74 226 LEU C O 1
ATOM 5082 N N . VAL C 1 234 ? 17.310 -12.914 -11.001 1.00 39.43 227 VAL C N 1
ATOM 5083 C CA . VAL C 1 234 ? 15.989 -13.519 -11.271 1.00 37.44 227 VAL C CA 1
ATOM 5084 C C . VAL C 1 234 ? 15.537 -14.276 -10.000 1.00 42.12 227 VAL C C 1
ATOM 5085 O O . VAL C 1 234 ? 14.387 -14.114 -9.580 1.00 42.72 227 VAL C O 1
ATOM 5089 N N . LYS C 1 235 ? 16.463 -15.046 -9.371 1.00 38.72 228 LYS C N 1
ATOM 5090 C CA . LYS C 1 235 ? 16.221 -15.795 -8.132 1.00 39.43 228 LYS C CA 1
ATOM 5091 C C . LYS C 1 235 ? 15.767 -14.859 -7.024 1.00 45.64 228 LYS C C 1
ATOM 5092 O O . LYS C 1 235 ? 14.786 -15.163 -6.346 1.00 46.36 228 LYS C O 1
ATOM 5098 N N . GLU C 1 236 ? 16.450 -13.701 -6.881 1.00 43.68 229 GLU C N 1
ATOM 5099 C CA . GLU C 1 236 ? 16.132 -12.663 -5.896 1.00 43.92 229 GLU C CA 1
ATOM 5100 C C . GLU C 1 236 ? 14.705 -12.143 -6.120 1.00 44.11 229 GLU C C 1
ATOM 5101 O O . GLU C 1 236 ? 13.942 -12.026 -5.164 1.00 43.16 229 GLU C O 1
ATOM 5107 N N . LEU C 1 237 ? 14.344 -11.867 -7.389 1.00 38.83 230 LEU C N 1
ATOM 5108 C CA . LEU C 1 237 ? 13.009 -11.366 -7.765 1.00 36.77 230 LEU C CA 1
ATOM 5109 C C . LEU C 1 237 ? 11.948 -12.430 -7.490 1.00 38.53 230 LEU C C 1
ATOM 5110 O O . LEU C 1 237 ? 10.893 -12.113 -6.941 1.00 36.02 230 LEU C O 1
ATOM 5115 N N . LYS C 1 238 ? 12.247 -13.700 -7.834 1.00 36.01 231 LYS C N 1
ATOM 5116 C CA . LYS C 1 238 ? 11.363 -14.841 -7.595 1.00 35.95 231 LYS C CA 1
ATOM 5117 C C . LYS C 1 238 ? 11.065 -15.005 -6.087 1.00 45.15 231 LYS C C 1
ATOM 5118 O O . LYS C 1 238 ? 9.902 -15.227 -5.735 1.00 45.63 231 LYS C O 1
ATOM 5124 N N . GLU C 1 239 ? 12.092 -14.839 -5.210 1.00 43.95 232 GLU C N 1
ATOM 5125 C CA . GLU C 1 239 ? 11.934 -14.928 -3.757 1.00 45.61 232 GLU C CA 1
ATOM 5126 C C . GLU C 1 239 ? 10.994 -13.834 -3.254 1.00 50.28 232 GLU C C 1
ATOM 5127 O O . GLU C 1 239 ? 10.164 -14.100 -2.384 1.00 50.17 232 GLU C O 1
ATOM 5133 N N . LEU C 1 240 ? 11.094 -12.622 -3.844 1.00 47.56 233 LEU C N 1
ATOM 5134 C CA . LEU C 1 240 ? 10.241 -11.472 -3.524 1.00 47.48 233 LEU C CA 1
ATOM 5135 C C . LEU C 1 240 ? 8.780 -11.708 -3.934 1.00 50.12 233 LEU C C 1
ATOM 5136 O O . LEU C 1 240 ? 7.892 -11.147 -3.312 1.00 51.30 233 LEU C O 1
ATOM 5141 N N . CYS C 1 241 ? 8.539 -12.570 -4.946 1.00 44.96 234 CYS C N 1
ATOM 5142 C CA . CYS C 1 241 ? 7.209 -12.951 -5.450 1.00 42.52 234 CYS C CA 1
ATOM 5143 C C . CYS C 1 241 ? 6.566 -14.033 -4.581 1.00 91.42 234 CYS C C 1
ATOM 5144 O O . CYS C 1 241 ? 6.756 -14.067 -3.368 1.00 64.11 234 CYS C O 1
#

Solvent-accessible surface area: 25604 Å² total; per-residue (Å²): 163,1,50,0,7,0,6,9,82,43,42,102,0,0,89,46,0,33,59,6,27,1,32,2,0,1,3,32,5,74,185,25,24,5,0,0,0,14,33,13,51,50,0,144,40,2,45,148,45,4,57,201,129,32,76,0,0,0,0,0,0,8,0,29,86,38,11,0,1,0,0,0,0,0,5,0,0,4,73,11,18,0,31,19,0,4,0,0,0,72,19,0,125,67,54,165,49,0,14,82,0,0,102,18,0,19,112,3,0,45,88,68,49,128,118,29,48,0,3,0,0,0,0,4,0,2,169,64,30,37,12,0,86,7,70,51,0,0,87,0,0,99,44,5,40,8,37,2,0,3,1,5,0,10,68,103,67,52,98,13,0,48,94,39,18,55,86,113,59,0,27,108,6,0,92,51,0,75,88,56,70,11,114,0,3,0,6,2,38,5,80,107,110,30,0,60,57,0,97,117,17,33,2,22,6,0,4,11,60,60,20,0,58,96,116,6,51,117,125,49,0,137,79,2,60,149,67,8,162,1,53,0,9,0,7,10,88,44,42,106,1,0,92,45,0,34,56,6,27,1,32,1,0,1,4,40,4,80,185,25,23,5,0,0,0,20,32,12,55,51,0,121,37,3,53,132,43,7,55,206,126,28,77,0,1,0,0,0,1,8,0,31,86,36,10,0,1,0,0,0,0,0,2,0,0,3,76,10,15,0,30,21,0,4,0,0,0,70,20,0,100,17,14,70,31,0,13,80,0,0,102,17,0,20,122,1,0,55,94,59,52,148,130,24,50,0,4,0,0,0,0,4,0,3,93,62,32,37,12,0,13,6,8,5,0,0,20,0,0,68,40,5,42,8,41,4,0,2,0,5,0,11,68,101,68,54,99,17,0,48,94,21,8,41,72,115,6,0,27,56,3,0,90,36,0,71,86,57,72,13,114,0,3,0,7,2,36,4,74,32,127,30,0,69,62,0,96,124,15,32,3,22,5,0,5,11,64,46,16,0,48,101,118,8,56,120,126,58,0,138,98,3,62,150,68,8,165,1,50,0,8,0,7,11,92,43,47,95,0,0,94,34,0,32,73,6,27,2,32,2,0,0,3,38,16,84,199,104,23,5,0,0,26,31,91,71,170,53,6,143,40,3,48,145,44,4,57,199,130,32,76,0,1,0,1,13,9,30,1,63,91,114,34,48,77,8,17,134,37,0,43,32,5,3,123,12,16,0,29,19,0,3,0,0,0,73,20,0,103,18,15,76,34,0,14,84,0,0,100,54,0,10,168,16,1,104,105,70,50,135,123,34,49,4,4,0,0,0,0,5,0,3,87,58,32,37,12,0,12,4,8,4,0,0,19,0,0,71,41,5,46,9,58,3,0,2,0,5,0,11,68,104,73,51,104,14,0,49,94,21,7,47,77,109,4,0,20,34,4,0,90,34,0,72,87,57,72,11,112,0,3,0,7,2,39,5,81,29,126,31,0,65,61,0,94,131,15,32,3,20,4,0,4,10,65,57,19,0,54,99,115,7,52,130,130,53,0,144,100,2,60,150,68,12